Protein AF-0000000080761754 (afdb_homodimer)

Sequence (498 aa):
MTSPLPAWPYSPYIAHRGGGHLAPENTLAAMHVGAAHGFTMFEFDVKLSRDNIAILLHDDDVDRTSNGHGPAKDKTFAELSLLDAGSWHSPAYAGEPMASFVSVARYTLANGIACNVEIKPCPGREAETGAEVARLCAEYWKDADVPPLLSSFEEPALAEAQRVAPHLPRALLVEKVPADWLERLKKYECVALNINQKDATPELINAVHAAGYRIATWTVNDPTRARELLDWGVDGIFTDKLADIRPAMMTSPLPAWPYSPYIAHRGGGHLAPENTLAAMHVGAAHGFTMFEFDVKLSRDNIAILLHDDDVDRTSNGHGPAKDKTFAELSLLDAGSWHSPAYAGEPMASFVSVARYTLANGIACNVEIKPCPGREAETGAEVARLCAEYWKDADVPPLLSSFEEPALAEAQRVAPHLPRALLVEKVPADWLERLKKYECVALNINQKDATPELINAVHAAGYRIATWTVNDPTRARELLDWGVDGIFTDKLADIRPAM

Radius of gyration: 26.0 Å; Cα contacts (8 Å, |Δi|>4): 1217; chains: 2; bounding box: 39×86×57 Å

Structure (mmCIF, N/CA/C/O backbone):
data_AF-0000000080761754-model_v1
#
loop_
_entity.id
_entity.type
_entity.pdbx_description
1 polymer 'Glycerophosphoryl diester phosphodiesterase'
#
loop_
_atom_site.group_PDB
_atom_site.id
_atom_site.type_symbol
_atom_site.label_atom_id
_atom_site.label_alt_id
_atom_site.label_comp_id
_atom_site.label_asym_id
_atom_site.label_entity_id
_atom_site.label_seq_id
_atom_site.pdbx_PDB_ins_code
_atom_site.Cartn_x
_atom_site.Cartn_y
_atom_site.Cartn_z
_atom_site.occupancy
_atom_site.B_iso_or_equiv
_atom_site.auth_seq_id
_atom_site.auth_comp_id
_atom_site.auth_asym_id
_atom_site.auth_atom_id
_atom_site.pdbx_PDB_model_num
ATOM 1 N N . MET A 1 1 ? 10.531 -47.281 -14.609 1 52.09 1 MET A N 1
ATOM 2 C CA . MET A 1 1 ? 11.422 -46.469 -13.797 1 52.09 1 MET A CA 1
ATOM 3 C C . MET A 1 1 ? 10.766 -45.125 -13.453 1 52.09 1 MET A C 1
ATOM 5 O O . MET A 1 1 ? 10.219 -44.469 -14.328 1 52.09 1 MET A O 1
ATOM 9 N N . THR A 1 2 ? 10.477 -44.906 -12.18 1 72.25 2 THR A N 1
ATOM 10 C CA . THR A 1 2 ? 9.828 -43.656 -11.766 1 72.25 2 THR A CA 1
ATOM 11 C C . THR A 1 2 ? 10.727 -42.469 -12.047 1 72.25 2 THR A C 1
ATOM 13 O O . THR A 1 2 ? 11.922 -42.5 -11.758 1 72.25 2 THR A O 1
ATOM 16 N N . SER A 1 3 ? 10.273 -41.625 -13.016 1 85.25 3 SER A N 1
ATOM 17 C CA . SER A 1 3 ? 11.023 -40.406 -13.32 1 85.25 3 SER A CA 1
ATOM 18 C C . SER A 1 3 ? 11.305 -39.594 -12.055 1 85.25 3 SER A C 1
ATOM 20 O O . SER A 1 3 ? 10.453 -39.5 -11.172 1 85.25 3 SER A O 1
ATOM 22 N N . PRO A 1 4 ? 12.469 -39.219 -11.875 1 91.88 4 PRO A N 1
ATOM 23 C CA . PRO A 1 4 ? 12.789 -38.406 -10.711 1 91.88 4 PRO A CA 1
ATOM 24 C C . PRO A 1 4 ? 11.977 -37.125 -10.664 1 91.88 4 PRO A C 1
ATOM 26 O O . PRO A 1 4 ? 11.695 -36.531 -11.711 1 91.88 4 PRO A O 1
ATOM 29 N N . LEU A 1 5 ? 11.5 -36.812 -9.57 1 94.81 5 LEU A N 1
ATOM 30 C CA . LEU A 1 5 ? 10.734 -35.562 -9.398 1 94.81 5 LEU A CA 1
ATOM 31 C C . LEU A 1 5 ? 11.641 -34.344 -9.5 1 94.81 5 LEU A C 1
ATOM 33 O O . LEU A 1 5 ? 12.773 -34.375 -9.008 1 94.81 5 LEU A O 1
ATOM 37 N N . PRO A 1 6 ? 11.164 -33.312 -10.172 1 92.31 6 PRO A N 1
ATOM 38 C CA . PRO A 1 6 ? 11.93 -32.062 -10.164 1 92.31 6 PRO A CA 1
ATOM 39 C C . PRO A 1 6 ? 12.07 -31.469 -8.766 1 92.31 6 PRO A C 1
ATOM 41 O O . PRO A 1 6 ? 11.273 -31.766 -7.879 1 92.31 6 PRO A O 1
ATOM 44 N N . ALA A 1 7 ? 13.062 -30.641 -8.625 1 91.88 7 ALA A N 1
ATOM 45 C CA . ALA A 1 7 ? 13.227 -29.906 -7.379 1 91.88 7 ALA A CA 1
ATOM 46 C C . ALA A 1 7 ? 11.984 -29.078 -7.059 1 91.88 7 ALA A C 1
ATOM 48 O O . ALA A 1 7 ? 11.344 -28.531 -7.961 1 91.88 7 ALA A O 1
ATOM 49 N N . TRP A 1 8 ? 11.625 -29.031 -5.867 1 97.12 8 TRP A N 1
ATOM 50 C CA . TRP A 1 8 ? 10.484 -28.281 -5.363 1 97.12 8 TRP A CA 1
ATOM 51 C C . TRP A 1 8 ? 10.883 -27.453 -4.145 1 97.12 8 TRP A C 1
ATOM 53 O O . TRP A 1 8 ? 10.602 -27.828 -3.008 1 97.12 8 TRP A O 1
ATOM 63 N N . PRO A 1 9 ? 11.477 -26.328 -4.363 1 97.75 9 PRO A N 1
ATOM 64 C CA . PRO A 1 9 ? 11.961 -25.5 -3.254 1 97.75 9 PRO A CA 1
ATOM 65 C C . PRO A 1 9 ? 10.852 -24.703 -2.584 1 97.75 9 PRO A C 1
ATOM 67 O O . PRO A 1 9 ? 11.125 -23.828 -1.764 1 97.75 9 PRO A O 1
ATOM 70 N N . TYR A 1 10 ? 9.648 -25 -2.84 1 98.25 10 TYR A N 1
ATOM 71 C CA . TYR A 1 10 ? 8.5 -24.188 -2.465 1 98.25 10 TYR A CA 1
ATOM 72 C C . TYR A 1 10 ? 7.812 -24.734 -1.223 1 98.25 10 TYR A C 1
ATOM 74 O O . TYR A 1 10 ? 7.914 -25.938 -0.934 1 98.25 10 TYR A O 1
ATOM 82 N N . SER A 1 11 ? 7.121 -23.859 -0.551 1 98.12 11 SER A N 1
ATOM 83 C CA . SER A 1 11 ? 6.359 -24.234 0.634 1 98.12 11 SER A CA 1
ATOM 84 C C . SER A 1 11 ? 5.152 -25.094 0.264 1 98.12 11 SER A C 1
ATOM 86 O O . SER A 1 11 ? 4.488 -24.844 -0.743 1 98.12 11 SER A O 1
ATOM 88 N N . PRO A 1 12 ? 4.836 -26.109 1.05 1 98.31 12 PRO A N 1
ATOM 89 C CA . PRO A 1 12 ? 3.596 -26.844 0.826 1 98.31 12 PRO A CA 1
ATOM 90 C C . PRO A 1 12 ? 2.348 -26.031 1.163 1 98.31 12 PRO A C 1
ATOM 92 O O . PRO A 1 12 ? 1.232 -26.453 0.83 1 98.31 12 PRO A O 1
ATOM 95 N N . TYR A 1 13 ? 2.531 -24.922 1.911 1 98.69 13 TYR A N 1
ATOM 96 C CA . TYR A 1 13 ? 1.438 -24.016 2.232 1 98.69 13 TYR A CA 1
ATOM 97 C C . TYR A 1 13 ? 1.583 -22.703 1.472 1 98.69 13 TYR A C 1
ATOM 99 O O . TYR A 1 13 ? 2.555 -21.969 1.667 1 98.69 13 TYR A O 1
ATOM 107 N N . ILE A 1 14 ? 0.634 -22.453 0.663 1 98.88 14 ILE A N 1
ATOM 108 C CA . ILE A 1 14 ? 0.707 -21.281 -0.196 1 98.88 14 ILE A CA 1
ATOM 109 C C . ILE A 1 14 ? -0.447 -20.328 0.127 1 98.88 14 ILE A C 1
ATOM 111 O O . ILE A 1 14 ? -1.614 -20.719 0.078 1 98.88 14 ILE A O 1
ATOM 115 N N . ALA A 1 15 ? -0.124 -19.078 0.487 1 98.88 15 ALA A N 1
ATOM 116 C CA . ALA A 1 15 ? -1.146 -18.062 0.762 1 98.88 15 ALA A CA 1
ATOM 117 C C . ALA A 1 15 ? -1.817 -17.609 -0.527 1 98.88 15 ALA A C 1
ATOM 119 O O . ALA A 1 15 ? -1.211 -16.891 -1.326 1 98.88 15 ALA A O 1
ATOM 120 N N . HIS A 1 16 ? -3.047 -18.062 -0.733 1 98.94 16 HIS A N 1
ATOM 121 C CA . HIS A 1 16 ? -3.82 -17.734 -1.928 1 98.94 16 HIS A CA 1
ATOM 122 C C . HIS A 1 16 ? -4.121 -16.25 -2.008 1 98.94 16 HIS A C 1
ATOM 124 O O . HIS A 1 16 ? -4.648 -15.664 -1.057 1 98.94 16 HIS A O 1
ATOM 130 N N . ARG A 1 17 ? -3.697 -15.641 -3.053 1 98.88 17 ARG A N 1
ATOM 131 C CA . ARG A 1 17 ? -3.85 -14.227 -3.348 1 98.88 17 ARG A CA 1
ATOM 132 C C . ARG A 1 17 ? -3.225 -13.367 -2.252 1 98.88 17 ARG A C 1
ATOM 134 O O . ARG A 1 17 ? -3.678 -12.25 -1.996 1 98.88 17 ARG A O 1
ATOM 141 N N . GLY A 1 18 ? -2.225 -13.859 -1.591 1 98.5 18 GLY A N 1
ATOM 142 C CA . GLY A 1 18 ? -1.432 -13.141 -0.607 1 98.5 18 GLY A CA 1
ATOM 143 C C . GLY A 1 18 ? -1.979 -13.266 0.803 1 98.5 18 GLY A C 1
ATOM 144 O O . GLY A 1 18 ? -1.354 -13.883 1.667 1 98.5 18 GLY A O 1
ATOM 145 N N . GLY A 1 19 ? -3.227 -12.812 0.972 1 97.12 19 GLY A N 1
ATOM 146 C CA . GLY A 1 19 ? -3.781 -12.664 2.309 1 97.12 19 GLY A CA 1
ATOM 147 C C . GLY A 1 19 ? -4.984 -13.555 2.555 1 97.12 19 GLY A C 1
ATOM 148 O O . GLY A 1 19 ? -5.582 -13.523 3.635 1 97.12 19 GLY A O 1
ATOM 149 N N . GLY A 1 20 ? -5.293 -14.383 1.56 1 97.75 20 GLY A N 1
ATOM 150 C CA . GLY A 1 20 ? -6.508 -15.164 1.697 1 97.75 20 GLY A CA 1
ATOM 151 C C . GLY A 1 20 ? -7.734 -14.312 1.986 1 97.75 20 GLY A C 1
ATOM 152 O O . GLY A 1 20 ? -7.996 -13.336 1.287 1 97.75 20 GLY A O 1
ATOM 153 N N . HIS A 1 21 ? -8.461 -14.75 3.021 1 98.25 21 HIS A N 1
ATOM 154 C CA . HIS A 1 21 ? -9.672 -14.031 3.377 1 98.25 21 HIS A CA 1
ATOM 155 C C . HIS A 1 21 ? -9.375 -12.898 4.355 1 98.25 21 HIS A C 1
ATOM 157 O O . HIS A 1 21 ? -10.258 -12.102 4.68 1 98.25 21 HIS A O 1
ATOM 163 N N . LEU A 1 22 ? -8.219 -12.711 4.785 1 98.44 22 LEU A N 1
ATOM 164 C CA . LEU A 1 22 ? -7.926 -11.852 5.922 1 98.44 22 LEU A CA 1
ATOM 165 C C . LEU A 1 22 ? -7.559 -10.445 5.457 1 98.44 22 LEU A C 1
ATOM 167 O O . LEU A 1 22 ? -7.445 -9.523 6.273 1 98.44 22 LEU A O 1
ATOM 171 N N . ALA A 1 23 ? -7.371 -10.211 4.184 1 98.75 23 ALA A N 1
ATOM 172 C CA . ALA A 1 23 ? -7.008 -8.93 3.58 1 98.75 23 ALA A CA 1
ATOM 173 C C . ALA A 1 23 ? -7.531 -8.828 2.15 1 98.75 23 ALA A C 1
ATOM 175 O O . ALA A 1 23 ? -7.945 -9.828 1.562 1 98.75 23 ALA A O 1
ATOM 176 N N . PRO A 1 24 ? -7.59 -7.629 1.606 1 98.94 24 PRO A N 1
ATOM 177 C CA . PRO A 1 24 ? -8 -7.531 0.203 1 98.94 24 PRO A CA 1
ATOM 178 C C . PRO A 1 24 ? -7.043 -8.266 -0.74 1 98.94 24 PRO A C 1
ATOM 180 O O . PRO A 1 24 ? -5.844 -7.977 -0.754 1 98.94 24 PRO A O 1
ATOM 183 N N . GLU A 1 25 ? -7.59 -9.195 -1.467 1 98.88 25 GLU A N 1
ATOM 184 C CA . GLU A 1 25 ? -6.797 -10.078 -2.318 1 98.88 25 GLU A CA 1
ATOM 185 C C . GLU A 1 25 ? -5.941 -9.281 -3.295 1 98.88 25 GLU A C 1
ATOM 187 O O . GLU A 1 25 ? -6.344 -8.203 -3.746 1 98.88 25 GLU A O 1
ATOM 192 N N . ASN A 1 26 ? -4.742 -9.797 -3.602 1 98.88 26 ASN A N 1
ATOM 193 C CA . ASN A 1 26 ? -3.904 -9.289 -4.68 1 98.88 26 ASN A CA 1
ATOM 194 C C . ASN A 1 26 ? -3.477 -7.844 -4.418 1 98.88 26 ASN A C 1
ATOM 196 O O . ASN A 1 26 ? -3.506 -7.012 -5.324 1 98.88 26 ASN A O 1
ATOM 200 N N . THR A 1 27 ? -3.154 -7.547 -3.172 1 98.88 27 THR A N 1
ATOM 201 C CA . THR A 1 27 ? -2.6 -6.258 -2.77 1 98.88 27 THR A CA 1
ATOM 202 C C . THR A 1 27 ? -1.314 -6.449 -1.969 1 98.88 27 THR A C 1
ATOM 204 O O . THR A 1 27 ? -1.02 -7.555 -1.513 1 98.88 27 THR A O 1
ATOM 207 N N . LEU A 1 28 ? -0.553 -5.367 -1.874 1 98.75 28 LEU A N 1
ATOM 208 C CA . LEU A 1 28 ? 0.616 -5.414 -1.003 1 98.75 28 LEU A CA 1
ATOM 209 C C . LEU A 1 28 ? 0.205 -5.652 0.446 1 98.75 28 LEU A C 1
ATOM 211 O O . LEU A 1 28 ? 0.885 -6.375 1.178 1 98.75 28 LEU A O 1
ATOM 215 N N . ALA A 1 29 ? -0.965 -5.082 0.892 1 98.62 29 ALA A N 1
ATOM 216 C CA . ALA A 1 29 ? -1.501 -5.332 2.229 1 98.62 29 ALA A CA 1
ATOM 217 C C . ALA A 1 29 ? -1.737 -6.82 2.455 1 98.62 29 ALA A C 1
ATOM 219 O O . ALA A 1 29 ? -1.475 -7.34 3.543 1 98.62 29 ALA A O 1
ATOM 220 N N . ALA A 1 30 ? -2.213 -7.492 1.441 1 98.88 30 ALA A N 1
ATOM 221 C CA . ALA A 1 30 ? -2.449 -8.93 1.545 1 98.88 30 ALA A CA 1
ATOM 222 C C . ALA A 1 30 ? -1.143 -9.688 1.761 1 98.88 30 ALA A C 1
ATOM 224 O O . ALA A 1 30 ? -1.099 -10.656 2.52 1 98.88 30 ALA A O 1
ATOM 225 N N . MET A 1 31 ? -0.076 -9.25 1.058 1 98.81 31 MET A N 1
ATOM 226 C CA . MET A 1 31 ? 1.225 -9.891 1.239 1 98.81 31 MET A CA 1
ATOM 227 C C . MET A 1 31 ? 1.711 -9.734 2.676 1 98.81 31 MET A C 1
ATOM 229 O O . MET A 1 31 ? 2.25 -10.68 3.26 1 98.81 31 MET A O 1
ATOM 233 N N . HIS A 1 32 ? 1.483 -8.539 3.23 1 98.5 32 HIS A N 1
ATOM 234 C CA . HIS A 1 32 ? 1.851 -8.312 4.621 1 98.5 32 HIS A CA 1
ATOM 235 C C . HIS A 1 32 ? 1.125 -9.281 5.551 1 98.5 32 HIS A C 1
ATOM 237 O O . HIS A 1 32 ? 1.732 -9.844 6.465 1 98.5 32 HIS A O 1
ATOM 243 N N . VAL A 1 33 ? -0.144 -9.492 5.301 1 98.31 33 VAL A N 1
ATOM 244 C CA . VAL A 1 33 ? -0.96 -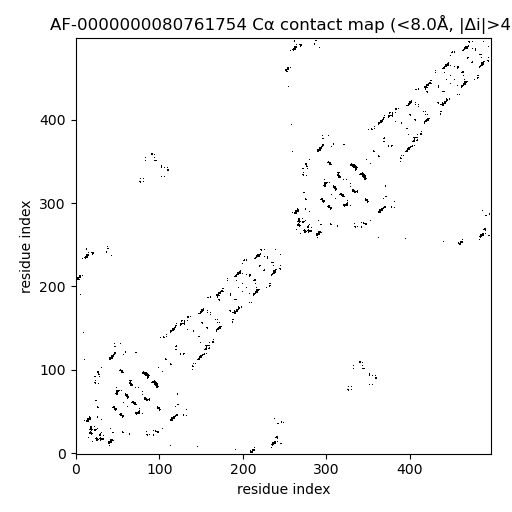10.359 6.152 1 98.31 33 VAL A CA 1
ATOM 245 C C . VAL A 1 33 ? -0.494 -11.805 6.02 1 98.31 33 VAL A C 1
ATOM 247 O O . VAL A 1 33 ? -0.351 -12.508 7.023 1 98.31 33 VAL A O 1
ATOM 250 N N . GLY A 1 34 ? -0.254 -12.219 4.789 1 98.5 34 GLY A N 1
ATOM 251 C CA . GLY A 1 34 ? 0.273 -13.562 4.594 1 98.5 34 GLY A CA 1
ATOM 252 C C . GLY A 1 34 ? 1.564 -13.812 5.348 1 98.5 34 GLY A C 1
ATOM 253 O O . GLY A 1 34 ? 1.706 -14.836 6.023 1 98.5 34 GLY A O 1
ATOM 254 N N . ALA A 1 35 ? 2.49 -12.883 5.258 1 98.31 35 ALA A N 1
ATOM 255 C CA . ALA A 1 35 ? 3.773 -13.008 5.941 1 98.31 35 ALA A CA 1
ATOM 256 C C . ALA A 1 35 ? 3.586 -13.031 7.457 1 98.31 35 ALA A C 1
ATOM 258 O O . ALA A 1 35 ? 4.238 -13.82 8.156 1 98.31 35 ALA A O 1
ATOM 259 N N . ALA A 1 36 ? 2.682 -12.203 7.922 1 96.94 36 ALA A N 1
ATOM 260 C CA . ALA A 1 36 ? 2.424 -12.125 9.359 1 96.94 36 ALA A CA 1
ATOM 261 C C . ALA A 1 36 ? 1.862 -13.438 9.891 1 96.94 36 ALA A C 1
ATOM 263 O O . ALA A 1 36 ? 1.969 -13.727 11.086 1 96.94 36 ALA A O 1
ATOM 264 N N . HIS A 1 37 ? 1.315 -14.242 9.023 1 97.88 37 HIS A N 1
ATOM 265 C CA . HIS A 1 37 ? 0.741 -15.516 9.438 1 97.88 37 HIS A CA 1
ATOM 266 C C . HIS A 1 37 ? 1.704 -16.672 9.164 1 97.88 37 HIS A C 1
ATOM 268 O O . HIS A 1 37 ? 1.308 -17.828 9.203 1 97.88 37 HIS A O 1
ATOM 274 N N . GLY A 1 38 ? 2.902 -16.312 8.789 1 97.69 38 GLY A N 1
ATOM 275 C CA . GLY A 1 38 ? 3.979 -17.281 8.742 1 97.69 38 GLY A CA 1
ATOM 276 C C . GLY A 1 38 ? 4.145 -17.922 7.379 1 97.69 38 GLY A C 1
ATOM 277 O O . GLY A 1 38 ? 4.957 -18.828 7.211 1 97.69 38 GLY A O 1
ATOM 278 N N . PHE A 1 39 ? 3.43 -17.516 6.426 1 98.69 39 PHE A N 1
ATOM 279 C CA . PHE A 1 39 ? 3.562 -18.078 5.094 1 98.69 39 PHE A CA 1
ATOM 280 C C . PHE A 1 39 ? 4.859 -17.625 4.434 1 98.69 39 PHE A C 1
ATOM 282 O O . PHE A 1 39 ? 5.238 -16.453 4.551 1 98.69 39 PHE A O 1
ATOM 289 N N . THR A 1 40 ? 5.512 -18.516 3.717 1 98.38 40 THR A N 1
ATOM 290 C CA . THR A 1 40 ? 6.758 -18.203 3.025 1 98.38 40 THR A CA 1
ATOM 291 C C . THR A 1 40 ? 6.594 -18.375 1.517 1 98.38 40 THR A C 1
ATOM 293 O O . THR A 1 40 ? 7.582 -18.406 0.78 1 98.38 40 THR A O 1
ATOM 296 N N . MET A 1 41 ? 5.34 -18.516 1.039 1 98.81 41 MET A N 1
ATOM 297 C CA . MET A 1 41 ? 5.004 -18.531 -0.382 1 98.81 41 MET A CA 1
ATOM 298 C C . MET A 1 41 ? 3.615 -17.938 -0.617 1 98.81 41 MET A C 1
ATOM 300 O O . MET A 1 41 ? 2.678 -18.25 0.122 1 98.81 41 MET A O 1
ATOM 304 N N . PHE A 1 42 ? 3.586 -17.062 -1.562 1 98.88 42 PHE A N 1
ATOM 305 C CA . PHE A 1 42 ? 2.322 -16.453 -1.97 1 98.88 42 PHE A CA 1
ATOM 306 C C . PHE A 1 42 ? 1.953 -16.875 -3.387 1 98.88 42 PHE A C 1
ATOM 308 O O . PHE A 1 42 ? 2.828 -17.047 -4.238 1 98.88 42 PHE A O 1
ATOM 315 N N . GLU A 1 43 ? 0.716 -17.094 -3.621 1 98.94 43 GLU A N 1
ATOM 316 C CA . GLU A 1 43 ? 0.161 -17.047 -4.969 1 98.94 43 GLU A CA 1
ATOM 317 C C . GLU A 1 43 ? -0.591 -15.742 -5.215 1 98.94 43 GLU A C 1
AT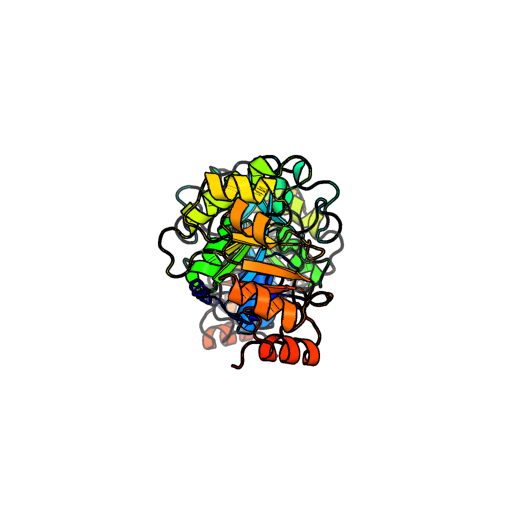OM 319 O O . GLU A 1 43 ? -1.313 -15.266 -4.336 1 98.94 43 GLU A O 1
ATOM 324 N N . PHE A 1 44 ? -0.419 -15.164 -6.379 1 98.94 44 PHE A N 1
ATOM 325 C CA . PHE A 1 44 ? -1.161 -13.977 -6.773 1 98.94 44 PHE A CA 1
ATOM 326 C C . PHE A 1 44 ? -1.323 -13.914 -8.289 1 98.94 44 PHE A C 1
ATOM 328 O O . PHE A 1 44 ? -0.636 -14.633 -9.016 1 98.94 44 PHE A O 1
ATOM 335 N N . ASP A 1 45 ? -2.273 -13.062 -8.742 1 98.94 45 ASP A N 1
ATOM 336 C CA . ASP A 1 45 ? -2.672 -12.977 -10.148 1 98.94 45 ASP A CA 1
ATOM 337 C C . ASP A 1 45 ? -2.088 -11.727 -10.812 1 98.94 45 ASP A C 1
ATOM 339 O O . ASP A 1 45 ? -2.236 -10.617 -10.297 1 98.94 45 ASP A O 1
ATOM 343 N N . VAL A 1 46 ? -1.464 -11.93 -11.969 1 98.94 46 VAL A N 1
ATOM 344 C CA . VAL A 1 46 ? -0.827 -10.797 -12.633 1 98.94 46 VAL A CA 1
ATOM 345 C C . VAL A 1 46 ? -1.403 -10.633 -14.039 1 98.94 46 VAL A C 1
ATOM 347 O O . VAL A 1 46 ? -1.585 -11.609 -14.766 1 98.94 46 VAL A O 1
ATOM 350 N N . LYS A 1 47 ? -1.771 -9.477 -14.414 1 98.88 47 LYS A N 1
ATOM 351 C CA . LYS A 1 47 ? -2.188 -9.086 -15.758 1 98.88 47 LYS A CA 1
ATOM 352 C C . LYS A 1 47 ? -1.663 -7.699 -16.109 1 98.88 47 LYS A C 1
ATOM 354 O O . LYS A 1 47 ? -0.89 -7.109 -15.359 1 98.88 47 LYS A O 1
ATOM 359 N N . LEU A 1 48 ? -1.956 -7.176 -17.328 1 98.88 48 LEU A N 1
ATOM 360 C CA . LEU A 1 48 ? -1.383 -5.926 -17.812 1 98.88 48 LEU A CA 1
ATOM 361 C C . LEU A 1 48 ? -2.443 -4.836 -17.891 1 98.88 48 LEU A C 1
ATOM 363 O O . LEU A 1 48 ? -3.576 -5.09 -18.312 1 98.88 48 LEU A O 1
ATOM 367 N N . SER A 1 49 ? -2.062 -3.66 -17.391 1 98.75 49 SER A N 1
ATOM 368 C CA . SER A 1 49 ? -2.863 -2.471 -17.656 1 98.75 49 SER A CA 1
ATOM 369 C C . SER A 1 49 ? -2.852 -2.115 -19.141 1 98.75 49 SER A C 1
ATOM 371 O O . SER A 1 49 ? -2.131 -2.734 -19.922 1 98.75 49 SER A O 1
ATOM 373 N N . ARG A 1 50 ? -3.66 -1.147 -19.5 1 98.62 50 ARG A N 1
ATOM 374 C CA . ARG A 1 50 ? -3.74 -0.704 -20.891 1 98.62 50 ARG A CA 1
ATOM 375 C C . ARG A 1 50 ? -2.367 -0.305 -21.422 1 98.62 50 ARG A C 1
ATOM 377 O O . ARG A 1 50 ? -2.039 -0.575 -22.578 1 98.62 50 ARG A O 1
ATOM 384 N N . ASP A 1 51 ? -1.596 0.347 -20.609 1 98.31 51 ASP A N 1
ATOM 385 C CA . ASP A 1 51 ? -0.275 0.827 -21 1 98.31 51 ASP A CA 1
ATOM 386 C C . ASP A 1 51 ? 0.808 -0.188 -20.641 1 98.31 51 ASP A C 1
ATOM 388 O O . ASP A 1 51 ? 1.976 0.172 -20.484 1 98.31 51 ASP A O 1
ATOM 392 N N . ASN A 1 52 ? 0.476 -1.428 -20.344 1 98.56 52 ASN A N 1
ATOM 393 C CA . ASN A 1 52 ? 1.324 -2.611 -20.25 1 98.56 52 ASN A CA 1
ATOM 394 C C . ASN A 1 52 ? 2.17 -2.592 -18.984 1 98.56 52 ASN A C 1
ATOM 396 O O . ASN A 1 52 ? 3.293 -3.1 -18.969 1 98.56 52 ASN A O 1
ATOM 400 N N . ILE A 1 53 ? 1.666 -1.886 -17.969 1 98.75 53 ILE A N 1
ATOM 401 C CA . ILE A 1 53 ? 2.246 -2.049 -16.641 1 98.75 53 ILE A CA 1
ATOM 402 C C . ILE A 1 53 ? 1.607 -3.248 -15.938 1 98.75 53 ILE A C 1
ATOM 404 O O . ILE A 1 53 ? 0.382 -3.387 -15.93 1 98.75 53 ILE A O 1
ATOM 408 N N . ALA A 1 54 ? 2.441 -4.195 -15.406 1 98.94 54 ALA A N 1
ATOM 409 C CA . ALA A 1 54 ? 1.945 -5.398 -14.742 1 98.94 54 ALA A CA 1
ATOM 410 C C . ALA A 1 54 ? 1.342 -5.062 -13.383 1 98.94 54 ALA A C 1
ATOM 412 O O . ALA A 1 54 ? 1.972 -4.387 -12.57 1 98.94 54 ALA A O 1
ATOM 413 N N . ILE A 1 55 ? 0.094 -5.492 -13.172 1 98.94 55 ILE A N 1
ATOM 414 C CA . ILE A 1 55 ? -0.647 -5.246 -11.938 1 98.94 55 ILE A CA 1
ATOM 415 C C . ILE A 1 55 ? -1.209 -6.559 -11.406 1 98.94 55 ILE A C 1
ATOM 417 O O . ILE A 1 55 ? -1.229 -7.57 -12.109 1 98.94 55 ILE A O 1
ATOM 421 N N . LEU A 1 56 ? -1.538 -6.562 -10.188 1 98.94 56 LEU A N 1
ATOM 422 C CA . LEU A 1 56 ? -2.225 -7.719 -9.617 1 98.94 56 LEU A CA 1
ATOM 423 C C . LEU A 1 56 ? -3.736 -7.527 -9.664 1 98.94 56 LEU A C 1
ATOM 425 O O . LEU A 1 56 ? -4.258 -6.535 -9.148 1 98.94 56 LEU A O 1
ATOM 429 N N . LEU A 1 57 ? -4.406 -8.484 -10.281 1 98.94 57 LEU A N 1
ATOM 430 C CA . LEU A 1 57 ? -5.863 -8.492 -10.344 1 98.94 57 LEU A CA 1
ATOM 431 C C . LEU A 1 57 ? -6.383 -9.836 -10.836 1 98.94 57 LEU A C 1
ATOM 433 O O . LEU A 1 57 ? -5.895 -10.367 -11.836 1 98.94 57 LEU A O 1
ATOM 437 N N . HIS A 1 58 ? -7.34 -10.336 -10.102 1 98.81 58 HIS A N 1
ATOM 438 C CA . HIS A 1 58 ? -7.918 -11.625 -10.461 1 98.81 58 HIS A CA 1
ATOM 439 C C . HIS A 1 58 ? -8.898 -11.484 -11.617 1 98.81 58 HIS A C 1
ATOM 441 O O . HIS A 1 58 ? -8.812 -12.203 -12.617 1 98.81 58 HIS A O 1
ATOM 447 N N . ASP A 1 59 ? -9.867 -10.547 -11.5 1 98.62 59 ASP A N 1
ATOM 448 C CA . ASP A 1 59 ? -10.969 -10.414 -12.445 1 98.62 59 ASP A CA 1
ATOM 449 C C . ASP A 1 59 ? -10.547 -9.594 -13.664 1 98.62 59 ASP A C 1
ATOM 451 O O . ASP A 1 59 ? -9.562 -8.859 -13.617 1 98.62 59 ASP A O 1
ATOM 455 N N . ASP A 1 60 ? -11.344 -9.695 -14.695 1 98.56 60 ASP A N 1
ATOM 456 C CA . ASP A 1 60 ? -11.102 -8.867 -15.867 1 98.56 60 ASP A CA 1
ATOM 457 C C . ASP A 1 60 ? -11.5 -7.418 -15.617 1 98.56 60 ASP A C 1
ATOM 459 O O . ASP A 1 60 ? -10.883 -6.492 -16.141 1 98.56 60 ASP A O 1
ATOM 463 N N . ASP A 1 61 ? -12.547 -7.277 -14.859 1 98.62 61 ASP A N 1
ATOM 464 C CA . ASP A 1 61 ? -13.055 -5.961 -14.484 1 98.62 61 ASP A CA 1
ATOM 465 C C . ASP A 1 61 ? -12.617 -5.586 -13.07 1 98.62 61 ASP A C 1
ATOM 467 O O . ASP A 1 61 ? -12.336 -6.461 -12.25 1 98.62 61 ASP A O 1
ATOM 471 N N . VAL A 1 62 ? -12.609 -4.242 -12.82 1 98.75 62 VAL A N 1
ATOM 472 C CA . VAL A 1 62 ? -12.133 -3.766 -11.523 1 98.75 62 VAL A CA 1
ATOM 473 C C . VAL A 1 62 ? -13.297 -3.666 -10.547 1 98.75 62 VAL A C 1
ATOM 475 O O . VAL A 1 62 ? -13.117 -3.268 -9.398 1 98.75 62 VAL A O 1
ATOM 478 N N . ASP A 1 63 ? -14.445 -4.113 -10.844 1 98.81 63 ASP A N 1
ATOM 479 C CA . ASP A 1 63 ? -15.703 -3.816 -10.156 1 98.81 63 ASP A CA 1
ATOM 480 C C . ASP A 1 63 ? -15.766 -4.52 -8.805 1 98.81 63 ASP A C 1
ATOM 482 O O . ASP A 1 63 ? -16.188 -3.926 -7.805 1 98.81 63 ASP A O 1
ATOM 486 N N . ARG A 1 64 ? -15.352 -5.762 -8.758 1 98.69 64 ARG A N 1
ATOM 487 C CA . ARG A 1 64 ? -15.602 -6.578 -7.574 1 98.69 64 ARG A CA 1
ATOM 488 C C . ARG A 1 64 ? -14.68 -6.172 -6.43 1 98.69 64 ARG A C 1
ATOM 490 O O . ARG A 1 64 ? -15.094 -6.172 -5.266 1 98.69 64 ARG A O 1
ATOM 497 N N . THR A 1 65 ? -13.367 -5.801 -6.797 1 98.81 65 THR A N 1
ATOM 498 C CA . THR A 1 65 ? -12.375 -5.637 -5.746 1 98.81 65 THR A CA 1
ATOM 499 C C . THR A 1 65 ? -11.844 -4.203 -5.719 1 98.81 65 THR A C 1
ATOM 501 O O . THR A 1 65 ? -10.695 -3.965 -5.34 1 98.81 65 THR A O 1
ATOM 504 N N . SER A 1 66 ? -12.602 -3.23 -6.238 1 98.81 66 SER A N 1
ATOM 505 C CA . SER A 1 66 ? -12.258 -1.817 -6.125 1 98.81 66 SER A CA 1
ATOM 506 C C . SER A 1 66 ? -13.492 -0.931 -6.254 1 98.81 66 SER A C 1
ATOM 508 O O . SER A 1 66 ? -14.609 -1.43 -6.383 1 98.81 66 SER A O 1
ATOM 510 N N . ASN A 1 67 ? -13.242 0.352 -6.191 1 98.69 67 ASN A N 1
ATOM 511 C CA . ASN A 1 67 ? -14.336 1.303 -6.379 1 98.69 67 ASN A CA 1
ATOM 512 C C . ASN A 1 67 ? -14.438 1.764 -7.828 1 98.69 67 ASN A C 1
ATOM 514 O O . ASN A 1 67 ? -15.133 2.732 -8.133 1 98.69 67 ASN A O 1
ATOM 518 N N . GLY A 1 68 ? -13.672 1.115 -8.719 1 98.56 68 GLY A N 1
ATOM 519 C CA . GLY A 1 68 ? -13.75 1.427 -10.141 1 98.56 68 GLY A CA 1
ATOM 520 C C . GLY A 1 68 ? -14.789 0.596 -10.875 1 98.56 68 GLY A C 1
ATOM 521 O O . GLY A 1 68 ? -15.508 -0.191 -10.258 1 98.56 68 GLY A O 1
ATOM 522 N N . HIS A 1 69 ? -14.867 0.842 -12.195 1 98.62 69 HIS A N 1
ATOM 523 C CA . HIS A 1 69 ? -15.797 0.11 -13.047 1 98.62 69 HIS A CA 1
ATOM 524 C C . HIS A 1 69 ? -15.188 -0.18 -14.414 1 98.62 69 HIS A C 1
ATOM 526 O O . HIS A 1 69 ? -14.461 0.654 -14.961 1 98.62 69 HIS A O 1
ATOM 532 N N . GLY A 1 70 ? -15.508 -1.359 -14.922 1 98.56 70 GLY A N 1
ATOM 533 C CA . GLY A 1 70 ? -15.125 -1.686 -16.281 1 98.56 70 GLY A CA 1
ATOM 534 C C . GLY A 1 70 ? -13.844 -2.498 -16.375 1 98.56 70 GLY A C 1
ATOM 535 O O . GLY A 1 70 ? -13.281 -2.881 -15.344 1 98.56 70 GLY A O 1
ATOM 536 N N . PRO A 1 71 ? -13.438 -2.838 -17.594 1 98.56 71 PRO A N 1
ATOM 537 C CA . PRO A 1 71 ? -12.289 -3.717 -17.812 1 98.56 71 PRO A CA 1
ATOM 538 C C . PRO A 1 71 ? -10.969 -3.068 -17.406 1 98.56 71 PRO A C 1
ATOM 540 O O . PRO A 1 71 ? -10.711 -1.912 -17.75 1 98.56 71 PRO A O 1
ATOM 543 N N . ALA A 1 72 ? -10.148 -3.809 -16.656 1 98.38 72 ALA A N 1
ATOM 544 C CA . ALA A 1 72 ? -8.82 -3.342 -16.281 1 98.38 72 ALA A CA 1
ATOM 545 C C . ALA A 1 72 ? -7.973 -3.029 -17.516 1 98.38 72 ALA A C 1
ATOM 547 O O . ALA A 1 72 ? -7.199 -2.068 -17.516 1 98.38 72 ALA A O 1
ATOM 548 N N . LYS A 1 73 ? -8.117 -3.795 -18.594 1 98.19 73 LYS A N 1
ATOM 549 C CA . LYS A 1 73 ? -7.297 -3.664 -19.797 1 98.19 73 LYS A CA 1
ATOM 550 C C . LYS A 1 73 ? -7.547 -2.326 -20.484 1 98.19 73 LYS A C 1
ATOM 552 O O . LYS A 1 73 ? -6.805 -1.943 -21.391 1 98.19 73 LYS A O 1
ATOM 557 N N . ASP A 1 74 ? -8.578 -1.618 -20.141 1 98.62 74 ASP A N 1
ATOM 558 C CA . ASP A 1 74 ? -8.898 -0.329 -20.75 1 98.62 74 ASP A CA 1
ATOM 559 C C . ASP A 1 74 ? -8.414 0.825 -19.875 1 98.62 74 ASP A C 1
ATOM 561 O O . ASP A 1 74 ? -8.664 1.992 -20.188 1 98.62 74 ASP A O 1
ATOM 565 N N . LYS A 1 75 ? -7.723 0.571 -18.812 1 98.69 75 LYS A N 1
ATOM 566 C CA . LYS A 1 75 ? -7.27 1.587 -17.875 1 98.69 75 LYS A CA 1
ATOM 567 C C . LYS A 1 75 ? -5.746 1.617 -17.781 1 98.69 75 LYS A C 1
ATOM 569 O O . LYS A 1 75 ? -5.102 0.568 -17.781 1 98.69 75 LYS A O 1
ATOM 574 N N . THR A 1 76 ? -5.227 2.828 -17.766 1 98.56 76 THR A N 1
ATOM 575 C CA . THR A 1 76 ? -3.793 2.979 -17.547 1 98.56 76 THR A CA 1
ATOM 576 C C . THR A 1 76 ? -3.424 2.617 -16.109 1 98.56 76 THR A C 1
ATOM 578 O O . THR A 1 76 ? -4.293 2.537 -15.242 1 98.56 76 THR A O 1
ATOM 581 N N . PHE A 1 77 ? -2.121 2.438 -15.898 1 98.31 77 PHE A N 1
ATOM 582 C CA . PHE A 1 77 ? -1.668 2.146 -14.547 1 98.31 77 PHE A CA 1
ATOM 583 C C . PHE A 1 77 ? -1.969 3.314 -13.609 1 98.31 77 PHE A C 1
ATOM 585 O O . PHE A 1 77 ? -2.35 3.111 -12.453 1 98.31 77 PHE A O 1
ATOM 592 N N . ALA A 1 78 ? -1.739 4.527 -14.062 1 97.88 78 ALA A N 1
ATOM 593 C CA . ALA A 1 78 ? -2.02 5.703 -13.242 1 97.88 78 ALA A CA 1
ATOM 594 C C . ALA A 1 78 ? -3.469 5.703 -12.758 1 97.88 78 ALA A C 1
ATOM 596 O O . ALA A 1 78 ? -3.74 5.977 -11.586 1 97.88 78 ALA A O 1
ATOM 597 N N . GLU A 1 79 ? -4.387 5.375 -13.68 1 98.12 79 GLU A N 1
ATOM 598 C CA . GLU A 1 79 ? -5.801 5.285 -13.32 1 98.12 79 GLU A CA 1
ATOM 599 C C . GLU A 1 79 ? -6.039 4.168 -12.312 1 98.12 79 GLU A C 1
ATOM 601 O O . GLU A 1 79 ? -6.746 4.363 -11.32 1 98.12 79 GLU A O 1
ATOM 606 N N . LEU A 1 80 ? -5.484 3.018 -12.539 1 98.62 80 LEU A N 1
ATOM 607 C CA . LEU A 1 80 ? -5.688 1.844 -11.695 1 98.62 80 LEU A CA 1
ATOM 608 C C . LEU A 1 80 ? -5.121 2.074 -10.305 1 98.62 80 LEU A C 1
ATOM 610 O O . LEU A 1 80 ? -5.738 1.684 -9.305 1 98.62 80 LEU A O 1
ATOM 614 N N . SER A 1 81 ? -3.98 2.754 -10.234 1 97.44 81 SER A N 1
ATOM 615 C CA . SER A 1 81 ? -3.277 2.947 -8.969 1 97.44 81 SER A CA 1
ATOM 616 C C . SER A 1 81 ? -4.02 3.924 -8.062 1 97.44 81 SER A C 1
ATOM 618 O O . SER A 1 81 ? -3.748 4 -6.867 1 97.44 81 SER A O 1
ATOM 620 N N . LEU A 1 82 ? -4.945 4.652 -8.602 1 98.25 82 LEU A N 1
ATOM 621 C CA . LEU A 1 82 ? -5.711 5.617 -7.82 1 98.25 82 LEU A CA 1
ATOM 622 C C . LEU A 1 82 ? -7.016 5 -7.328 1 98.25 82 LEU A C 1
ATOM 624 O O . LEU A 1 82 ? -7.746 5.621 -6.551 1 98.25 82 LEU A O 1
ATOM 628 N N . LEU A 1 83 ? -7.316 3.779 -7.734 1 98.62 83 LEU A N 1
ATOM 629 C CA . LEU A 1 83 ? -8.508 3.096 -7.246 1 98.62 83 LEU A CA 1
ATOM 630 C C . LEU A 1 83 ? -8.312 2.619 -5.809 1 98.62 83 LEU A C 1
ATOM 632 O O . LEU A 1 83 ? -7.18 2.42 -5.367 1 98.62 83 LEU A O 1
ATOM 636 N N . ASP A 1 84 ? -9.438 2.482 -5.07 1 98.88 84 ASP A N 1
ATOM 637 C CA . ASP A 1 84 ? -9.477 1.863 -3.75 1 98.88 84 ASP A CA 1
ATOM 638 C C . ASP A 1 84 ? -9.719 0.359 -3.855 1 98.88 84 ASP A C 1
ATOM 640 O O . ASP A 1 84 ? -10.852 -0.081 -4.043 1 98.88 84 ASP A O 1
ATOM 644 N N . ALA A 1 85 ? -8.672 -0.379 -3.621 1 98.88 85 ALA A N 1
ATOM 645 C CA . ALA A 1 85 ? -8.766 -1.832 -3.742 1 98.88 85 ALA A CA 1
ATOM 646 C C . ALA A 1 85 ? -8.891 -2.49 -2.371 1 98.88 85 ALA A C 1
ATOM 648 O O . ALA A 1 85 ? -8.578 -3.672 -2.211 1 98.88 85 ALA A O 1
ATOM 649 N N . GLY A 1 86 ? -9.25 -1.746 -1.356 1 98.88 86 GLY A N 1
ATOM 650 C CA . GLY A 1 86 ? -9.25 -2.293 -0.009 1 98.88 86 GLY A CA 1
ATOM 651 C C . GLY A 1 86 ? -10.594 -2.17 0.688 1 98.88 86 GLY A C 1
ATOM 652 O O . GLY A 1 86 ? -10.992 -3.062 1.438 1 98.88 86 GLY A O 1
ATOM 653 N N . SER A 1 87 ? -11.352 -1.114 0.392 1 98.75 87 SER A N 1
ATOM 654 C CA . SER A 1 87 ? -12.562 -0.805 1.142 1 98.75 87 SER A CA 1
ATOM 655 C C . SER A 1 87 ? -13.609 -1.901 0.975 1 98.75 87 SER A C 1
ATOM 657 O O . SER A 1 87 ? -14.445 -2.107 1.857 1 98.75 87 SER A O 1
ATOM 659 N N . TRP A 1 88 ? -13.625 -2.59 -0.151 1 98.69 88 TRP A N 1
ATOM 660 C CA . TRP A 1 88 ? -14.586 -3.668 -0.372 1 98.69 88 TRP A CA 1
ATOM 661 C C . TRP A 1 88 ? -14.422 -4.762 0.681 1 98.69 88 TRP A C 1
ATOM 663 O O . TRP A 1 88 ? -15.383 -5.473 0.997 1 98.69 88 TRP A O 1
ATOM 673 N N . HIS A 1 89 ? -13.234 -4.918 1.178 1 98.81 89 HIS A N 1
ATOM 674 C CA . HIS A 1 89 ? -12.938 -5.941 2.172 1 98.81 89 HIS A CA 1
ATOM 675 C C . HIS A 1 89 ? -13.289 -5.465 3.576 1 98.81 89 HIS A C 1
ATOM 677 O O . HIS A 1 89 ? -13.984 -6.168 4.32 1 98.81 89 HIS A O 1
ATOM 683 N N . SER A 1 90 ? -12.812 -4.285 3.988 1 98.69 90 SER A N 1
ATOM 684 C CA . SER A 1 90 ? -13.062 -3.727 5.312 1 98.69 90 SER A CA 1
ATOM 685 C C . SER A 1 90 ? -12.555 -2.293 5.414 1 98.69 90 SER A C 1
ATOM 687 O O . SER A 1 90 ? -11.695 -1.878 4.629 1 98.69 90 SER A O 1
ATOM 689 N N . PRO A 1 91 ? -13.008 -1.489 6.375 1 98.5 91 PRO A N 1
ATOM 690 C CA . PRO A 1 91 ? -12.5 -0.132 6.594 1 98.5 91 PRO A CA 1
ATOM 691 C C . PRO A 1 91 ? -11 -0.103 6.902 1 98.5 91 PRO A C 1
ATOM 693 O O . PRO A 1 91 ? -10.312 0.854 6.539 1 98.5 91 PRO A O 1
ATOM 696 N N . ALA A 1 92 ? -10.523 -1.149 7.461 1 98.25 92 ALA A N 1
ATOM 697 C CA . ALA A 1 92 ? -9.125 -1.231 7.871 1 98.25 92 ALA A CA 1
ATOM 698 C C . ALA A 1 92 ? -8.195 -1.157 6.664 1 98.25 92 ALA A C 1
ATOM 700 O O . ALA A 1 92 ? -7.035 -0.767 6.793 1 98.25 92 ALA A O 1
ATOM 701 N N . TYR A 1 93 ? -8.781 -1.435 5.5 1 98.81 93 TYR A N 1
ATOM 702 C CA . TYR A 1 93 ? -7.926 -1.456 4.32 1 98.81 93 TYR A CA 1
ATOM 703 C C . TYR A 1 93 ? -8.352 -0.39 3.318 1 98.81 93 TYR A C 1
ATOM 705 O O . TYR A 1 93 ? -7.879 -0.377 2.178 1 98.81 93 TYR A O 1
ATOM 713 N N . ALA A 1 94 ? -9.266 0.506 3.725 1 98.88 94 ALA A N 1
ATOM 714 C CA . ALA A 1 94 ? -9.672 1.586 2.828 1 98.88 94 ALA A CA 1
ATOM 715 C C . ALA A 1 94 ? -8.453 2.352 2.309 1 98.88 94 ALA A C 1
ATOM 717 O O . ALA A 1 94 ? -7.531 2.648 3.066 1 98.88 94 ALA A O 1
ATOM 718 N N . GLY A 1 95 ? -8.477 2.574 0.964 1 98.81 95 GLY A N 1
ATOM 719 C CA . GLY A 1 95 ? -7.41 3.355 0.355 1 98.81 95 GLY A CA 1
ATOM 720 C C . GLY A 1 95 ? -6.301 2.5 -0.226 1 98.81 95 GLY A C 1
ATOM 721 O O . GLY A 1 95 ? -5.449 2.998 -0.966 1 98.81 95 GLY A O 1
ATOM 722 N N . GLU A 1 96 ? -6.297 1.175 0.077 1 98.88 96 GLU A N 1
ATOM 723 C CA . GLU A 1 96 ? -5.289 0.284 -0.492 1 98.88 96 GLU A CA 1
ATOM 724 C C . GLU A 1 96 ? -5.301 0.34 -2.018 1 98.88 96 GLU A C 1
ATOM 726 O O . GLU A 1 96 ? -6.34 0.116 -2.643 1 98.88 96 GLU A O 1
ATOM 731 N N . PRO A 1 97 ? -4.172 0.707 -2.584 1 98.5 97 PRO A N 1
ATOM 732 C CA . PRO A 1 97 ? -4.164 0.774 -4.047 1 98.5 97 PRO A CA 1
ATOM 733 C C . PRO A 1 97 ? -4.027 -0.599 -4.699 1 98.5 97 PRO A C 1
ATOM 735 O O . PRO A 1 97 ? -3.584 -1.553 -4.055 1 98.5 97 PRO A O 1
ATOM 738 N N . MET A 1 98 ? -4.449 -0.587 -5.938 1 98 98 MET A N 1
ATOM 739 C CA . MET A 1 98 ? -4.086 -1.763 -6.723 1 98 98 MET A CA 1
ATOM 740 C C . MET A 1 98 ? -2.574 -1.935 -6.777 1 98 98 MET A C 1
ATOM 742 O O . MET A 1 98 ? -1.841 -0.966 -6.984 1 98 98 MET A O 1
ATOM 746 N N . ALA A 1 99 ? -2.117 -3.119 -6.605 1 98.56 99 ALA A N 1
ATOM 747 C CA . ALA A 1 99 ? -0.681 -3.361 -6.488 1 98.56 99 ALA A CA 1
ATOM 748 C C . ALA A 1 99 ? -0.025 -3.439 -7.863 1 98.56 99 ALA A C 1
ATOM 750 O O . ALA A 1 99 ? -0.581 -4.031 -8.789 1 98.56 99 ALA A O 1
ATOM 751 N N . SER A 1 100 ? 1.146 -2.83 -7.961 1 98.88 100 SER A N 1
ATOM 752 C CA . SER A 1 100 ? 2.01 -3.137 -9.094 1 98.88 100 SER A CA 1
ATOM 753 C C . SER A 1 100 ? 2.787 -4.426 -8.867 1 98.88 100 SER A C 1
ATOM 755 O O . SER A 1 100 ? 3.119 -4.766 -7.727 1 98.88 100 SER A O 1
ATOM 757 N N . PHE A 1 101 ? 3.018 -5.086 -9.93 1 98.94 101 PHE A N 1
ATOM 758 C CA . PHE A 1 101 ? 3.789 -6.32 -9.852 1 98.94 101 PHE A CA 1
ATOM 759 C C . PHE A 1 101 ? 5.18 -6.055 -9.281 1 98.94 101 PHE A C 1
ATOM 761 O O . PHE A 1 101 ? 5.688 -6.844 -8.477 1 98.94 101 PHE A O 1
ATOM 768 N N . VAL A 1 102 ? 5.793 -4.938 -9.578 1 98.88 102 VAL A N 1
ATOM 769 C CA . VAL A 1 102 ? 7.145 -4.621 -9.125 1 98.88 102 VAL A CA 1
ATOM 770 C C . VAL A 1 102 ? 7.152 -4.422 -7.609 1 98.88 102 VAL A C 1
ATOM 772 O O . VAL A 1 102 ? 8.109 -4.793 -6.934 1 98.88 102 VAL A O 1
ATOM 775 N N . SER A 1 103 ? 6.145 -3.795 -7.078 1 98.81 103 SER A N 1
ATOM 776 C CA . SER A 1 103 ? 6.043 -3.625 -5.633 1 98.81 103 SER A CA 1
ATOM 777 C C . SER A 1 103 ? 6.027 -4.973 -4.914 1 98.81 103 SER A C 1
ATOM 779 O O . SER A 1 103 ? 6.734 -5.16 -3.922 1 98.81 103 SER A O 1
ATOM 781 N N . VAL A 1 104 ? 5.25 -5.863 -5.434 1 98.88 104 VAL A N 1
ATOM 782 C CA . VAL A 1 104 ? 5.117 -7.188 -4.832 1 98.88 104 VAL A CA 1
ATOM 783 C C . VAL A 1 104 ? 6.434 -7.949 -4.969 1 98.88 104 VAL A C 1
ATOM 785 O O . VAL A 1 104 ? 6.879 -8.609 -4.027 1 98.88 104 VAL A O 1
ATOM 788 N N . ALA A 1 105 ? 7.027 -7.848 -6.129 1 98.88 105 ALA A N 1
ATOM 789 C CA . ALA A 1 105 ? 8.328 -8.484 -6.34 1 98.88 105 ALA A CA 1
ATOM 790 C C . ALA A 1 105 ? 9.352 -7.992 -5.32 1 98.88 105 ALA A C 1
ATOM 792 O O . ALA A 1 105 ? 10.055 -8.797 -4.699 1 98.88 105 ALA A O 1
ATOM 793 N N . ARG A 1 106 ? 9.445 -6.703 -5.102 1 98.81 106 ARG A N 1
ATOM 794 C CA . ARG A 1 106 ? 10.383 -6.113 -4.156 1 98.81 106 ARG A CA 1
ATOM 795 C C . ARG A 1 106 ? 10.125 -6.617 -2.74 1 98.81 106 ARG A C 1
ATOM 797 O O . ARG A 1 106 ? 11.07 -6.965 -2.021 1 98.81 106 ARG A O 1
ATOM 804 N N . TYR A 1 107 ? 8.891 -6.648 -2.381 1 98.88 107 TYR A N 1
ATOM 805 C CA . TYR A 1 107 ? 8.547 -7.098 -1.035 1 98.88 107 TYR A CA 1
ATOM 806 C C . TYR A 1 107 ? 8.961 -8.547 -0.821 1 98.88 107 TYR A C 1
ATOM 808 O O . TYR A 1 107 ? 9.602 -8.875 0.182 1 98.88 107 TYR A O 1
ATOM 816 N N . THR A 1 108 ? 8.547 -9.406 -1.77 1 98.81 108 THR A N 1
ATOM 817 C CA . THR A 1 108 ? 8.789 -10.836 -1.583 1 98.81 108 THR A CA 1
ATOM 818 C C . THR A 1 108 ? 10.281 -11.141 -1.598 1 98.81 108 THR A C 1
ATOM 820 O O . THR A 1 108 ? 10.766 -11.961 -0.816 1 98.81 108 THR A O 1
ATOM 823 N N . LEU A 1 109 ? 11.008 -10.469 -2.447 1 98.75 109 LEU A N 1
ATOM 824 C CA . LEU A 1 109 ? 12.453 -10.648 -2.496 1 98.75 109 LEU A CA 1
ATOM 825 C C . LEU A 1 109 ? 13.102 -10.219 -1.184 1 98.75 109 LEU A C 1
ATOM 827 O O . LEU A 1 109 ? 13.906 -10.961 -0.614 1 98.75 109 LEU A O 1
ATOM 831 N N . ALA A 1 110 ? 12.711 -9.094 -0.67 1 98.62 110 ALA A N 1
ATOM 832 C CA . ALA A 1 110 ? 13.32 -8.523 0.527 1 98.62 110 ALA A CA 1
ATOM 833 C C . ALA A 1 110 ? 13.016 -9.367 1.758 1 98.62 110 ALA A C 1
ATOM 835 O O . ALA A 1 110 ? 13.734 -9.312 2.756 1 98.62 110 ALA A O 1
ATOM 836 N N . ASN A 1 111 ? 11.969 -10.156 1.673 1 98.44 111 ASN A N 1
ATOM 837 C CA . ASN A 1 111 ? 11.523 -10.875 2.861 1 98.44 111 ASN A CA 1
ATOM 838 C C . ASN A 1 111 ? 11.633 -12.383 2.674 1 98.44 111 ASN A C 1
ATOM 840 O O . ASN A 1 111 ? 11.109 -13.156 3.48 1 98.44 111 ASN A O 1
ATOM 844 N N . GLY A 1 112 ? 12.203 -12.828 1.613 1 98 112 GLY A N 1
ATOM 845 C CA . GLY A 1 112 ? 12.469 -14.242 1.389 1 98 112 GLY A CA 1
ATOM 846 C C . GLY A 1 112 ? 11.211 -15.055 1.173 1 98 112 GLY A C 1
ATOM 847 O O . GLY A 1 112 ? 11.078 -16.156 1.705 1 98 112 GLY A O 1
ATOM 848 N N . ILE A 1 113 ? 10.281 -14.516 0.47 1 98.56 113 ILE A N 1
ATOM 849 C CA . ILE A 1 113 ? 9 -15.172 0.206 1 98.56 113 ILE A CA 1
ATOM 850 C C . ILE A 1 113 ? 8.977 -15.688 -1.232 1 98.56 113 ILE A C 1
ATOM 852 O O . ILE A 1 113 ? 9.227 -14.93 -2.172 1 98.56 113 ILE A O 1
ATOM 856 N N . ALA A 1 114 ? 8.703 -16.953 -1.416 1 98.81 114 ALA A N 1
ATOM 857 C CA . ALA A 1 114 ? 8.547 -17.516 -2.75 1 98.81 114 ALA A CA 1
ATOM 858 C C . ALA A 1 114 ? 7.215 -17.125 -3.371 1 98.81 114 ALA A C 1
ATOM 860 O O . ALA A 1 114 ? 6.293 -16.703 -2.662 1 98.81 114 ALA A O 1
ATOM 861 N N . CYS A 1 115 ? 7.195 -17.25 -4.719 1 98.94 115 CYS A N 1
ATOM 862 C CA . CYS A 1 115 ? 6.004 -16.75 -5.398 1 98.94 115 CYS A CA 1
ATOM 863 C C . CYS A 1 115 ? 5.5 -17.75 -6.426 1 98.94 115 CYS A C 1
ATOM 865 O O . CYS A 1 115 ? 6.289 -18.312 -7.188 1 98.94 115 CYS A O 1
ATOM 867 N N . ASN A 1 116 ? 4.262 -18.094 -6.379 1 98.94 116 ASN A N 1
ATOM 868 C CA . ASN A 1 116 ? 3.531 -18.578 -7.547 1 98.94 116 ASN A CA 1
ATOM 869 C C . ASN A 1 116 ? 2.848 -17.438 -8.297 1 98.94 116 ASN A C 1
ATOM 871 O O . ASN A 1 116 ? 1.835 -16.906 -7.832 1 98.94 116 ASN A O 1
ATOM 875 N N . VAL A 1 117 ? 3.414 -17.062 -9.406 1 99 117 VAL A N 1
ATOM 876 C CA . VAL A 1 117 ? 2.875 -15.977 -10.219 1 99 117 VAL A CA 1
ATOM 877 C C . VAL A 1 117 ? 1.872 -16.547 -11.227 1 99 117 VAL A C 1
ATOM 879 O O . VAL A 1 117 ? 2.264 -17.094 -12.25 1 99 117 VAL A O 1
ATOM 882 N N . GLU A 1 118 ? 0.645 -16.422 -10.922 1 99 118 GLU A N 1
ATOM 883 C CA . GLU A 1 118 ? -0.354 -16.844 -11.906 1 99 118 GLU A CA 1
ATOM 884 C C . GLU A 1 118 ? -0.521 -15.797 -13 1 99 118 GLU A C 1
ATOM 886 O O . GLU A 1 118 ? -0.963 -14.672 -12.734 1 99 118 GLU A O 1
ATOM 891 N N . ILE A 1 119 ? -0.125 -16.109 -14.234 1 98.94 119 ILE A N 1
ATOM 892 C CA . ILE A 1 119 ? -0.398 -15.281 -15.398 1 98.94 119 ILE A CA 1
ATOM 893 C C . ILE A 1 119 ? -1.885 -15.344 -15.742 1 98.94 119 ILE A C 1
ATOM 895 O O . ILE A 1 119 ? -2.387 -16.375 -16.172 1 98.94 119 ILE A O 1
ATOM 899 N N . LYS A 1 120 ? -2.602 -14.188 -15.469 1 98.75 120 LYS A N 1
ATOM 900 C CA . LYS A 1 120 ? -4.051 -14.117 -15.648 1 98.75 120 LYS A CA 1
ATOM 901 C C . LYS A 1 120 ? -4.434 -13.047 -16.656 1 98.75 120 LYS A C 1
ATOM 903 O O . LYS A 1 120 ? -5.012 -12.016 -16.297 1 98.75 120 LYS A O 1
ATOM 908 N N . PRO A 1 121 ? -4.246 -13.383 -17.922 1 98.75 121 PRO A N 1
ATOM 909 C CA . PRO A 1 121 ? -4.441 -12.352 -18.953 1 98.75 121 PRO A CA 1
ATOM 910 C C . PRO A 1 121 ? -5.902 -11.938 -19.094 1 98.75 121 PRO A C 1
ATOM 912 O O . PRO A 1 121 ? -6.805 -12.75 -18.875 1 98.75 121 PRO A O 1
ATOM 915 N N . CYS A 1 122 ? -6.102 -10.648 -19.438 1 97.88 122 CYS A N 1
ATOM 916 C CA . CYS A 1 122 ? -7.41 -10.273 -19.969 1 97.88 122 CYS A CA 1
ATOM 917 C C . CYS A 1 122 ? -7.676 -10.938 -21.312 1 97.88 122 CYS A C 1
ATOM 919 O O . CYS A 1 122 ? -6.738 -11.227 -22.062 1 97.88 122 CYS A O 1
ATOM 921 N N . PRO A 1 123 ? -8.984 -11.125 -21.578 1 96.88 123 PRO A N 1
ATOM 922 C CA . PRO A 1 123 ? -9.297 -11.758 -22.859 1 96.88 123 PRO A CA 1
ATOM 923 C C . PRO A 1 123 ? -8.656 -11.031 -24.047 1 96.88 123 PRO A C 1
ATOM 925 O O . PRO A 1 123 ? -8.758 -9.805 -24.141 1 96.88 123 PRO A O 1
ATOM 928 N N . GLY A 1 124 ? -8.008 -11.812 -24.891 1 97.62 124 GLY A N 1
ATOM 929 C CA . GLY A 1 124 ? -7.402 -11.258 -26.094 1 97.62 124 GLY A CA 1
ATOM 930 C C . GLY A 1 124 ? -5.953 -10.844 -25.891 1 97.62 124 GLY A C 1
ATOM 931 O O . GLY A 1 124 ? -5.266 -10.5 -26.859 1 97.62 124 GLY A O 1
ATOM 932 N N . ARG A 1 125 ? -5.453 -10.984 -24.641 1 98.5 125 ARG A N 1
ATOM 933 C CA . ARG A 1 125 ? -4.094 -10.539 -24.359 1 98.5 125 ARG A CA 1
ATOM 934 C C . ARG A 1 125 ? -3.256 -11.672 -23.766 1 98.5 125 ARG A C 1
ATOM 936 O O . ARG A 1 125 ? -2.354 -11.43 -22.969 1 98.5 125 ARG A O 1
ATOM 943 N N . GLU A 1 126 ? -3.586 -12.914 -24.125 1 98.69 126 GLU A N 1
ATOM 944 C CA . GLU A 1 126 ? -2.961 -14.078 -23.5 1 98.69 126 GLU A CA 1
ATOM 945 C C . GLU A 1 126 ? -1.465 -14.125 -23.797 1 98.69 126 GLU A C 1
ATOM 947 O O . GLU A 1 126 ? -0.648 -14.219 -22.891 1 98.69 126 GLU A O 1
ATOM 952 N N . ALA A 1 127 ? -1.147 -13.977 -25.062 1 98.69 127 ALA A N 1
ATOM 953 C CA . ALA A 1 127 ? 0.249 -14.094 -25.469 1 98.69 127 ALA A CA 1
ATOM 954 C C . ALA A 1 127 ? 1.083 -12.938 -24.938 1 98.69 127 ALA A C 1
ATOM 956 O O . ALA A 1 127 ? 2.162 -13.148 -24.375 1 98.69 127 ALA A O 1
ATOM 957 N N . GLU A 1 128 ? 0.571 -11.742 -25.078 1 98.69 128 GLU A N 1
ATOM 958 C CA . GLU A 1 128 ? 1.306 -10.555 -24.641 1 98.69 128 GLU A CA 1
ATOM 959 C C . GLU A 1 128 ? 1.531 -10.562 -23.141 1 98.69 128 GLU A C 1
ATOM 961 O O . GLU A 1 128 ? 2.611 -10.203 -22.656 1 98.69 128 GLU A O 1
ATOM 966 N N . THR A 1 129 ? 0.527 -10.961 -22.422 1 98.94 129 THR A N 1
ATOM 967 C CA . THR A 1 129 ? 0.643 -11.016 -20.969 1 98.94 129 THR A CA 1
ATOM 968 C C . THR A 1 129 ? 1.629 -12.102 -20.547 1 98.94 129 THR A C 1
ATOM 970 O O . THR A 1 129 ? 2.461 -11.875 -19.656 1 98.94 129 THR A O 1
ATOM 973 N N . GLY A 1 130 ? 1.516 -13.297 -21.188 1 98.94 130 GLY A N 1
ATOM 974 C CA . GLY A 1 130 ? 2.461 -14.367 -20.891 1 98.94 130 GLY A CA 1
ATOM 975 C C . GLY A 1 130 ? 3.906 -13.953 -21.109 1 98.94 130 GLY A C 1
ATOM 976 O O . GLY A 1 130 ? 4.762 -14.195 -20.25 1 98.94 130 GLY A O 1
ATOM 977 N N . ALA A 1 131 ? 4.18 -13.281 -22.203 1 98.94 131 ALA A N 1
ATOM 978 C CA . ALA A 1 131 ? 5.535 -12.859 -22.547 1 98.94 131 ALA A CA 1
ATOM 979 C C . ALA A 1 131 ? 6.051 -11.812 -21.562 1 98.94 131 ALA A C 1
ATOM 981 O O . ALA A 1 131 ? 7.164 -11.938 -21.047 1 98.94 131 ALA A O 1
ATOM 982 N N . GLU A 1 132 ? 5.238 -10.836 -21.312 1 98.94 132 GLU A N 1
ATOM 983 C CA . GLU A 1 132 ? 5.684 -9.719 -20.469 1 98.94 132 GLU A CA 1
ATOM 984 C C . GLU A 1 132 ? 5.879 -10.156 -19.031 1 98.94 132 GLU A C 1
ATOM 986 O O . GLU A 1 132 ? 6.867 -9.789 -18.391 1 98.94 132 GLU A O 1
ATOM 991 N N . VAL A 1 133 ? 4.973 -10.938 -18.438 1 98.94 133 VAL A N 1
ATOM 992 C CA . VAL A 1 133 ? 5.086 -11.391 -17.062 1 98.94 133 VAL A CA 1
ATOM 993 C C . VAL A 1 133 ? 6.32 -12.281 -16.906 1 98.94 133 VAL A C 1
ATOM 995 O O . VAL A 1 133 ? 7.059 -12.164 -15.93 1 98.94 133 VAL A O 1
ATOM 998 N N . ALA A 1 134 ? 6.543 -13.141 -17.891 1 98.94 134 ALA A N 1
ATOM 999 C CA . ALA A 1 134 ? 7.734 -13.984 -17.859 1 98.94 134 ALA A CA 1
ATOM 1000 C C . ALA A 1 134 ? 9.008 -13.148 -17.906 1 98.94 134 ALA A C 1
ATOM 1002 O O . ALA A 1 134 ? 9.953 -13.398 -17.156 1 98.94 134 ALA A O 1
ATOM 1003 N N . ARG A 1 135 ? 9.023 -12.195 -18.812 1 98.94 135 ARG A N 1
ATOM 1004 C CA . ARG A 1 135 ? 10.172 -11.305 -18.922 1 98.94 135 ARG A CA 1
ATOM 1005 C C . ARG A 1 135 ? 10.445 -10.594 -17.594 1 98.94 135 ARG A C 1
ATOM 1007 O O . ARG A 1 135 ? 11.586 -10.547 -17.125 1 98.94 135 ARG A O 1
ATOM 1014 N N . LEU A 1 136 ? 9.43 -10.047 -16.984 1 98.94 136 LEU A N 1
ATOM 1015 C CA . LEU A 1 136 ? 9.555 -9.328 -15.719 1 98.94 136 LEU A CA 1
ATOM 1016 C C . LEU A 1 136 ? 10.031 -10.258 -14.609 1 98.94 136 LEU A C 1
ATOM 1018 O O . LEU A 1 136 ? 10.875 -9.883 -13.797 1 98.94 136 LEU A O 1
ATOM 1022 N N . CYS A 1 137 ? 9.453 -11.461 -14.555 1 98.94 137 CYS A N 1
ATOM 1023 C CA . CYS A 1 137 ? 9.891 -12.422 -13.547 1 98.94 137 CYS A CA 1
ATOM 1024 C C . CYS A 1 137 ? 11.375 -12.727 -13.695 1 98.94 137 CYS A C 1
ATOM 1026 O O . CYS A 1 137 ? 12.109 -12.773 -12.711 1 98.94 137 CYS A O 1
ATOM 1028 N N . ALA A 1 138 ? 11.758 -12.977 -14.938 1 98.94 138 ALA A N 1
ATOM 1029 C CA . ALA A 1 138 ? 13.172 -13.242 -15.195 1 98.94 138 ALA A CA 1
ATOM 1030 C C . ALA A 1 138 ? 14.047 -12.078 -14.742 1 98.94 138 ALA A C 1
ATOM 1032 O O . ALA A 1 138 ? 15.133 -12.289 -14.203 1 98.94 138 ALA A O 1
ATOM 1033 N N . GLU A 1 139 ? 13.586 -10.922 -14.961 1 98.81 139 GLU A N 1
ATOM 1034 C CA . GLU A 1 139 ? 14.336 -9.719 -14.586 1 98.81 139 GLU A CA 1
ATOM 1035 C C . GLU A 1 139 ? 14.328 -9.516 -13.078 1 98.81 139 GLU A C 1
ATOM 1037 O O . GLU A 1 139 ? 15.383 -9.352 -12.461 1 98.81 139 GLU A O 1
ATOM 1042 N N . TYR A 1 140 ? 13.188 -9.539 -12.43 1 98.75 140 TYR A N 1
ATOM 1043 C CA . TYR A 1 140 ? 13.039 -9.188 -11.016 1 98.75 140 TYR A CA 1
ATOM 1044 C C . TYR A 1 140 ? 13.734 -10.203 -10.125 1 98.75 140 TYR A C 1
ATOM 1046 O O . TYR A 1 140 ? 14.297 -9.852 -9.086 1 98.75 140 TYR A O 1
ATOM 1054 N N . TRP A 1 141 ? 13.688 -11.43 -10.492 1 98.69 141 TRP A N 1
ATOM 1055 C CA . TRP A 1 141 ? 14.203 -12.492 -9.633 1 98.69 141 TRP A CA 1
ATOM 1056 C C . TRP A 1 141 ? 15.508 -13.055 -10.18 1 98.69 141 TRP A C 1
ATOM 1058 O O . TRP A 1 141 ? 15.867 -14.203 -9.906 1 98.69 141 TRP A O 1
ATOM 1068 N N . LYS A 1 142 ? 16.219 -12.328 -10.961 1 98 142 LYS A N 1
ATOM 1069 C CA . LYS A 1 142 ? 17.422 -12.781 -11.641 1 98 142 LYS A CA 1
ATOM 1070 C C . LYS A 1 142 ? 18.453 -13.297 -10.641 1 98 142 LYS A C 1
ATOM 1072 O O . LYS A 1 142 ? 19.172 -14.266 -10.922 1 98 142 LYS A O 1
ATOM 1077 N N . ASP A 1 143 ? 18.5 -12.742 -9.453 1 96.81 143 ASP A N 1
ATOM 1078 C CA . ASP A 1 143 ? 19.531 -13.117 -8.484 1 96.81 143 ASP A CA 1
ATOM 1079 C C . ASP A 1 143 ? 18.906 -13.812 -7.273 1 96.81 143 ASP A C 1
ATOM 1081 O O . ASP A 1 143 ? 19.547 -13.922 -6.227 1 96.81 143 ASP A O 1
ATOM 1085 N N . ALA A 1 144 ? 17.656 -14.195 -7.391 1 97.62 144 ALA A N 1
ATOM 1086 C CA . ALA A 1 144 ? 16.969 -14.828 -6.266 1 97.62 144 ALA A CA 1
ATOM 1087 C C . ALA A 1 144 ? 17.391 -16.281 -6.109 1 97.62 144 ALA A C 1
ATOM 1089 O O . ALA A 1 144 ? 17.641 -16.969 -7.102 1 97.62 144 ALA A O 1
ATOM 1090 N N . ASP A 1 145 ? 17.422 -16.797 -4.898 1 96.31 145 ASP A N 1
ATOM 1091 C CA . ASP A 1 145 ? 17.719 -18.188 -4.621 1 96.31 145 ASP A CA 1
ATOM 1092 C C . ASP A 1 145 ? 16.625 -19.109 -5.141 1 96.31 145 ASP A C 1
ATOM 1094 O O . ASP A 1 145 ? 16.906 -20.203 -5.648 1 96.31 145 ASP A O 1
ATOM 1098 N N . VAL A 1 146 ? 15.445 -18.672 -4.953 1 98.06 146 VAL A N 1
ATOM 1099 C CA . VAL A 1 146 ? 14.273 -19.438 -5.375 1 98.06 146 VAL A CA 1
ATOM 1100 C C . VAL A 1 146 ? 13.555 -18.688 -6.496 1 98.06 146 VAL A C 1
ATOM 1102 O O . VAL A 1 146 ? 13.094 -17.562 -6.301 1 98.06 146 VAL A O 1
ATOM 1105 N N . PRO A 1 147 ? 13.5 -19.281 -7.641 1 98.44 147 PRO A N 1
ATOM 1106 C CA . PRO A 1 147 ? 12.773 -18.625 -8.727 1 98.44 147 PRO A CA 1
ATOM 1107 C C . PRO A 1 147 ? 11.258 -18.656 -8.516 1 98.44 147 PRO A C 1
ATOM 1109 O O . PRO A 1 147 ? 10.734 -19.562 -7.871 1 98.44 147 PRO A O 1
ATOM 1112 N N . PRO A 1 148 ? 10.586 -17.688 -9.07 1 98.88 148 PRO A N 1
ATOM 1113 C CA . PRO A 1 148 ? 9.125 -17.766 -9.039 1 98.88 148 PRO A CA 1
ATOM 1114 C C . PRO A 1 148 ? 8.578 -18.891 -9.93 1 98.88 148 PRO A C 1
ATOM 1116 O O . PRO A 1 148 ? 9.133 -19.156 -10.992 1 98.88 148 PRO A O 1
ATOM 1119 N N . LEU A 1 149 ? 7.543 -19.531 -9.469 1 98.94 149 LEU A N 1
ATOM 1120 C CA . LEU A 1 149 ? 6.789 -20.484 -10.266 1 98.94 149 LEU A CA 1
ATOM 1121 C C . LEU A 1 149 ? 5.703 -19.781 -11.078 1 98.94 149 LEU A C 1
ATOM 1123 O O . LEU A 1 149 ? 4.828 -19.125 -10.508 1 98.94 149 LEU A O 1
ATOM 1127 N N . LEU A 1 150 ? 5.801 -19.859 -12.422 1 98.94 150 LEU A N 1
ATOM 1128 C CA . LEU A 1 150 ? 4.758 -19.297 -13.273 1 98.94 150 LEU A CA 1
ATOM 1129 C C . LEU A 1 150 ? 3.643 -20.297 -13.508 1 98.94 150 LEU A C 1
ATOM 1131 O O . LEU A 1 150 ? 3.91 -21.469 -13.82 1 98.94 150 LEU A O 1
ATOM 1135 N N . SER A 1 151 ? 2.422 -19.906 -13.336 1 98.94 151 SER A N 1
ATOM 1136 C CA . SER A 1 151 ? 1.288 -20.766 -13.656 1 98.94 151 SER A CA 1
ATOM 1137 C C . SER A 1 151 ? 0.221 -20.016 -14.438 1 98.94 151 SER A C 1
ATOM 1139 O O . SER A 1 151 ? 0.2 -18.781 -14.438 1 98.94 151 SER A O 1
ATOM 1141 N N . SER A 1 152 ? -0.599 -20.75 -15.18 1 98.94 152 SER A N 1
ATOM 1142 C CA . SER A 1 152 ? -1.691 -20.109 -15.906 1 98.94 152 SER A CA 1
ATOM 1143 C C . SER A 1 152 ? -2.736 -21.141 -16.344 1 98.94 152 SER A C 1
ATOM 1145 O O . SER A 1 152 ? -2.4 -22.281 -16.656 1 98.94 152 SER A O 1
ATOM 1147 N N . PHE A 1 153 ? -3.955 -20.719 -16.406 1 98.62 153 PHE A N 1
ATOM 1148 C CA . PHE A 1 153 ? -5.02 -21.469 -17.062 1 98.62 153 PHE A CA 1
ATOM 1149 C C . PHE A 1 153 ? -4.926 -21.344 -18.578 1 98.62 153 PHE A C 1
ATOM 1151 O O . PHE A 1 153 ? -5.516 -22.141 -19.312 1 98.62 153 PHE A O 1
ATOM 1158 N N . GLU A 1 154 ? -4.328 -20.266 -19 1 98.81 154 GLU A N 1
ATOM 1159 C CA . GLU A 1 154 ? -4.277 -19.938 -20.422 1 98.81 154 GLU A CA 1
ATOM 1160 C C . GLU A 1 154 ? -3.014 -20.484 -21.062 1 98.81 154 GLU A C 1
ATOM 1162 O O . GLU A 1 154 ? -1.932 -19.922 -20.922 1 98.81 154 GLU A O 1
ATOM 1167 N N . GLU A 1 155 ? -3.203 -21.5 -21.828 1 98.56 155 GLU A N 1
ATOM 1168 C CA . GLU A 1 155 ? -2.074 -22.219 -22.422 1 98.56 155 GLU A CA 1
ATOM 1169 C C . GLU A 1 155 ? -1.267 -21.312 -23.344 1 98.56 155 GLU A C 1
ATOM 1171 O O . GLU A 1 155 ? -0.037 -21.406 -23.375 1 98.56 155 GLU A O 1
ATOM 1176 N N . PRO A 1 156 ? -1.906 -20.359 -24.094 1 98.81 156 PRO A N 1
ATOM 1177 C CA . PRO A 1 156 ? -1.081 -19.453 -24.891 1 98.81 156 PRO A CA 1
ATOM 1178 C C . PRO A 1 156 ? -0.142 -18.609 -24.031 1 98.81 156 PRO A C 1
ATOM 1180 O O . PRO A 1 156 ? 0.963 -18.266 -24.469 1 98.81 156 PRO A O 1
ATOM 1183 N N . ALA A 1 157 ? -0.57 -18.25 -22.828 1 98.88 157 ALA A N 1
ATOM 1184 C CA . ALA A 1 157 ? 0.299 -17.531 -21.906 1 98.88 157 ALA A CA 1
ATOM 1185 C C . ALA A 1 157 ? 1.476 -18.391 -21.469 1 98.88 157 ALA A C 1
ATOM 1187 O O . ALA A 1 157 ? 2.613 -17.922 -21.406 1 98.88 157 ALA A O 1
ATOM 1188 N N . LEU A 1 158 ? 1.228 -19.641 -21.203 1 98.88 158 LEU A N 1
ATOM 1189 C CA . LEU A 1 158 ? 2.289 -20.562 -20.812 1 98.88 158 LEU A CA 1
ATOM 1190 C C . LEU A 1 158 ? 3.287 -20.75 -21.953 1 98.88 158 LEU A C 1
ATOM 1192 O O . LEU A 1 158 ? 4.496 -20.812 -21.719 1 98.88 158 LEU A O 1
ATOM 1196 N N . ALA A 1 159 ? 2.756 -20.859 -23.141 1 98.88 159 ALA A N 1
ATOM 1197 C CA . ALA A 1 159 ? 3.619 -21.016 -24.312 1 98.88 159 ALA A CA 1
ATOM 1198 C C . ALA A 1 159 ? 4.578 -19.844 -24.453 1 98.88 159 ALA A C 1
ATOM 1200 O O . ALA A 1 159 ? 5.77 -20.031 -24.703 1 98.88 159 ALA A O 1
ATOM 1201 N N . GLU A 1 160 ? 4.047 -18.656 -24.312 1 98.94 160 GLU A N 1
ATOM 1202 C CA . GLU A 1 160 ? 4.879 -17.469 -24.438 1 98.94 160 GLU A CA 1
ATOM 1203 C C . GLU A 1 160 ? 5.859 -17.344 -23.266 1 98.94 160 GLU A C 1
ATOM 1205 O O . GLU A 1 160 ? 6.984 -16.875 -23.438 1 98.94 160 GLU A O 1
ATOM 1210 N N . ALA A 1 161 ? 5.375 -17.75 -22.078 1 98.94 161 ALA A N 1
ATOM 1211 C CA . ALA A 1 161 ? 6.293 -17.75 -20.938 1 98.94 161 ALA A CA 1
ATOM 1212 C C . ALA A 1 161 ? 7.465 -18.703 -21.188 1 98.94 161 ALA A C 1
ATOM 1214 O O . ALA A 1 161 ? 8.609 -18.375 -20.859 1 98.94 161 ALA A O 1
ATOM 1215 N N . GLN A 1 162 ? 7.168 -19.859 -21.766 1 98.88 162 GLN A N 1
ATOM 1216 C CA . GLN A 1 162 ? 8.203 -20.828 -22.125 1 98.88 162 GLN A CA 1
ATOM 1217 C C . GLN A 1 162 ? 9.188 -20.219 -23.125 1 98.88 162 GLN A C 1
ATOM 1219 O O . GLN A 1 162 ? 10.398 -20.391 -22.984 1 98.88 162 GLN A O 1
ATOM 1224 N N . ARG A 1 163 ? 8.641 -19.578 -24.062 1 98.88 163 ARG A N 1
ATOM 1225 C CA . ARG A 1 163 ? 9.469 -18.984 -25.109 1 98.88 163 ARG A CA 1
ATOM 1226 C C . ARG A 1 163 ? 10.383 -17.906 -24.547 1 98.88 163 ARG A C 1
ATOM 1228 O O . ARG A 1 163 ? 11.578 -17.859 -24.859 1 98.88 163 ARG A O 1
ATOM 1235 N N . VAL A 1 164 ? 9.922 -17.031 -23.703 1 98.88 164 VAL A N 1
ATOM 1236 C CA . VAL A 1 164 ? 10.602 -15.82 -23.266 1 98.88 164 VAL A CA 1
ATOM 1237 C C . VAL A 1 164 ? 11.562 -16.141 -22.125 1 98.88 164 VAL A C 1
ATOM 1239 O O . VAL A 1 164 ? 12.648 -15.578 -22.031 1 98.88 164 VAL A O 1
ATOM 1242 N N . ALA A 1 165 ? 11.148 -17.031 -21.219 1 98.88 165 ALA A N 1
ATOM 1243 C CA . ALA A 1 165 ? 11.945 -17.375 -20.047 1 98.88 165 ALA A CA 1
ATOM 1244 C C . ALA A 1 165 ? 11.914 -18.891 -19.781 1 98.88 165 ALA A C 1
ATOM 1246 O O . ALA A 1 165 ? 11.414 -19.328 -18.75 1 98.88 165 ALA A O 1
ATOM 1247 N N . PRO A 1 166 ? 12.531 -19.672 -20.625 1 98.56 166 PRO A N 1
ATOM 1248 C CA . PRO A 1 166 ? 12.445 -21.125 -20.531 1 98.56 166 PRO A CA 1
ATOM 1249 C C . PRO A 1 166 ? 13.07 -21.672 -19.25 1 98.56 166 PRO A C 1
ATOM 1251 O O . PRO A 1 166 ? 12.773 -22.812 -18.859 1 98.56 166 PRO A O 1
ATOM 1254 N N . HIS A 1 167 ? 13.914 -20.891 -18.625 1 98.06 167 HIS A N 1
ATOM 1255 C CA . HIS A 1 167 ? 14.594 -21.375 -17.422 1 98.06 167 HIS A CA 1
ATOM 1256 C C . HIS A 1 167 ? 13.703 -21.266 -16.188 1 98.06 167 HIS A C 1
ATOM 1258 O O . HIS A 1 167 ? 14.008 -21.844 -15.148 1 98.06 167 HIS A O 1
ATOM 1264 N N . LEU A 1 168 ? 12.664 -20.422 -16.219 1 98.75 168 LEU A N 1
ATOM 1265 C CA . LEU A 1 168 ? 11.75 -20.312 -15.086 1 98.75 168 LEU A CA 1
ATOM 1266 C C . LEU A 1 168 ? 10.773 -21.484 -15.055 1 98.75 168 LEU A C 1
ATOM 1268 O O . LEU A 1 168 ? 10.242 -21.875 -16.094 1 98.75 168 LEU A O 1
ATOM 1272 N N . PRO A 1 169 ? 10.617 -22.047 -13.859 1 98.88 169 PRO A N 1
ATOM 1273 C CA . PRO A 1 169 ? 9.656 -23.141 -13.781 1 98.88 169 PRO A CA 1
ATOM 1274 C C . PRO A 1 169 ? 8.219 -22.703 -14.055 1 98.88 169 PRO A C 1
ATOM 1276 O O . PRO A 1 169 ? 7.84 -21.578 -13.703 1 98.88 169 PRO A O 1
ATOM 1279 N N . ARG A 1 170 ? 7.441 -23.578 -14.68 1 98.88 170 ARG A N 1
ATOM 1280 C CA . ARG A 1 170 ? 6.039 -23.328 -15.016 1 98.88 170 ARG A CA 1
ATOM 1281 C C . ARG A 1 170 ? 5.148 -24.453 -14.5 1 98.88 170 ARG A C 1
ATOM 1283 O O . ARG A 1 170 ? 5.59 -25.609 -14.383 1 98.88 170 ARG A O 1
ATOM 1290 N N . ALA A 1 171 ? 3.986 -24.125 -14.172 1 98.94 171 ALA A N 1
ATOM 1291 C CA . ALA A 1 171 ? 2.951 -25.078 -13.797 1 98.94 171 ALA A CA 1
ATOM 1292 C C . ALA A 1 171 ? 1.7 -24.906 -14.648 1 98.94 171 ALA A C 1
ATOM 1294 O O . ALA A 1 171 ? 1.294 -23.766 -14.938 1 98.94 171 ALA A O 1
ATOM 1295 N N . LEU A 1 172 ? 1.156 -26.047 -15.117 1 98.94 172 LEU A N 1
ATOM 1296 C CA . LEU A 1 172 ? -0.13 -26.047 -15.805 1 98.94 172 LEU A CA 1
ATOM 1297 C C . LEU A 1 172 ? -1.28 -25.969 -14.805 1 98.94 172 LEU A C 1
ATOM 1299 O O . LEU A 1 172 ? -1.424 -26.844 -13.945 1 98.94 172 LEU A O 1
ATOM 1303 N N . LEU A 1 173 ? -1.986 -24.891 -14.875 1 98.81 173 LEU A N 1
ATOM 1304 C CA . LEU A 1 173 ? -3.18 -24.672 -14.062 1 98.81 173 LEU A CA 1
ATOM 1305 C C . LEU A 1 173 ? -4.438 -25.078 -14.828 1 98.81 173 LEU A C 1
ATOM 1307 O O . LEU A 1 173 ? -4.621 -24.672 -15.977 1 98.81 173 LEU A O 1
ATOM 1311 N N . VAL A 1 174 ? -5.301 -25.953 -14.172 1 98.75 174 VAL A N 1
ATOM 1312 C CA . VAL A 1 174 ? -6.461 -26.438 -14.906 1 98.75 174 VAL A CA 1
ATOM 1313 C C . VAL A 1 174 ? -7.703 -26.359 -14.023 1 98.75 174 VAL A C 1
ATOM 1315 O O . VAL A 1 174 ? -7.617 -26.516 -12.805 1 98.75 174 VAL A O 1
ATOM 1318 N N . GLU A 1 175 ? -8.844 -26.156 -14.633 1 98.12 175 GLU A N 1
ATOM 1319 C CA . GLU A 1 175 ? -10.125 -26.203 -13.922 1 98.12 175 GLU A CA 1
ATOM 1320 C C . GLU A 1 175 ? -10.555 -27.641 -13.672 1 98.12 175 GLU A C 1
ATOM 1322 O O . GLU A 1 175 ? -11.062 -27.953 -12.594 1 98.12 175 GLU A O 1
ATOM 1327 N N . LYS A 1 176 ? -10.445 -28.438 -14.68 1 98.31 176 LYS A N 1
ATOM 1328 C CA . LYS A 1 176 ? -10.664 -29.875 -14.648 1 98.31 176 LYS A CA 1
ATOM 1329 C C . LYS A 1 176 ? -9.469 -30.625 -15.234 1 98.31 176 LYS A C 1
ATOM 1331 O O . LYS A 1 176 ? -8.93 -30.234 -16.266 1 98.31 176 LYS A O 1
ATOM 1336 N N . VAL A 1 177 ? -9.109 -31.703 -14.523 1 98.69 177 VAL A N 1
ATOM 1337 C CA . VAL A 1 177 ? -7.945 -32.438 -15 1 98.69 177 VAL A CA 1
ATOM 1338 C C . VAL A 1 177 ? -8.266 -33.094 -16.344 1 98.69 177 VAL A C 1
ATOM 1340 O O . VAL A 1 177 ? -9.109 -34 -16.422 1 98.69 177 VAL A O 1
ATOM 1343 N N . PRO A 1 178 ? -7.59 -32.688 -17.328 1 98.19 178 PRO A N 1
ATOM 1344 C CA . PRO A 1 178 ? -7.855 -33.312 -18.641 1 98.19 178 PRO A CA 1
ATOM 1345 C C . PRO A 1 178 ? -7.172 -34.656 -18.812 1 98.19 178 PRO A C 1
ATOM 1347 O O . PRO A 1 178 ? -6.145 -34.906 -18.172 1 98.19 178 PRO A O 1
ATOM 1350 N N . ALA A 1 179 ? -7.668 -35.438 -19.719 1 98 179 ALA A N 1
ATOM 1351 C CA . ALA A 1 179 ? -7.109 -36.781 -19.984 1 98 179 ALA A CA 1
ATOM 1352 C C . ALA A 1 179 ? -5.688 -36.656 -20.516 1 98 179 ALA A C 1
ATOM 1354 O O . ALA A 1 179 ? -4.855 -37.531 -20.281 1 98 179 ALA A O 1
ATOM 1355 N N . ASP A 1 180 ? -5.453 -35.625 -21.156 1 98.62 180 ASP A N 1
ATOM 1356 C CA . ASP A 1 180 ? -4.152 -35.469 -21.797 1 98.62 180 ASP A CA 1
ATOM 1357 C C . ASP A 1 180 ? -3.246 -34.531 -20.984 1 98.62 180 ASP A C 1
ATOM 1359 O O . ASP A 1 180 ? -2.469 -33.75 -21.547 1 98.62 180 ASP A O 1
ATOM 1363 N N . TRP A 1 181 ? -3.424 -34.5 -19.656 1 98.62 181 TRP A N 1
ATOM 1364 C CA . TRP A 1 181 ? -2.635 -33.625 -18.797 1 98.62 181 TRP A CA 1
ATOM 1365 C C . TRP A 1 181 ? -1.143 -33.844 -19.016 1 98.62 181 TRP A C 1
ATOM 1367 O O . TRP A 1 181 ? -0.357 -32.906 -19 1 98.62 181 TRP A O 1
ATOM 1377 N N . LEU A 1 182 ? -0.698 -35.094 -19.203 1 98.5 182 LEU A N 1
ATOM 1378 C CA . LEU A 1 182 ? 0.717 -35.406 -19.375 1 98.5 182 LEU A CA 1
ATOM 1379 C C . LEU A 1 182 ? 1.261 -34.781 -20.656 1 98.5 182 LEU A C 1
ATOM 1381 O O . LEU A 1 182 ? 2.334 -34.156 -20.625 1 98.5 182 LEU A O 1
ATOM 1385 N N . GLU A 1 183 ? 0.534 -34.875 -21.75 1 98.69 183 GLU A N 1
ATOM 1386 C CA . GLU A 1 183 ? 0.94 -34.281 -23.031 1 98.69 183 GLU A CA 1
ATOM 1387 C C . GLU A 1 183 ? 1.051 -32.781 -22.906 1 98.69 183 GLU A C 1
ATOM 1389 O O . GLU A 1 183 ? 1.948 -32.156 -23.5 1 98.69 183 GLU A O 1
ATOM 1394 N N . ARG A 1 184 ? 0.157 -32.156 -22.219 1 98.62 184 ARG A N 1
ATOM 1395 C CA . ARG A 1 184 ? 0.159 -30.703 -22.031 1 98.62 184 ARG A CA 1
ATOM 1396 C C . ARG A 1 184 ? 1.338 -30.266 -21.172 1 98.62 184 ARG A C 1
ATOM 1398 O O . ARG A 1 184 ? 1.983 -29.266 -21.469 1 98.62 184 ARG A O 1
ATOM 1405 N N . LEU A 1 185 ? 1.605 -31 -20.078 1 98.75 185 LEU A N 1
ATOM 1406 C CA . LEU A 1 185 ? 2.768 -30.703 -19.25 1 98.75 185 LEU A CA 1
ATOM 1407 C C . LEU A 1 185 ? 4.051 -30.75 -20.078 1 98.75 185 LEU A C 1
ATOM 1409 O O . LEU A 1 185 ? 4.918 -29.891 -19.938 1 98.75 185 LEU A O 1
ATOM 1413 N N . LYS A 1 186 ? 4.164 -31.766 -20.938 1 98.5 186 LYS A N 1
ATOM 1414 C CA . LYS A 1 186 ? 5.328 -31.906 -21.797 1 98.5 186 LYS A CA 1
ATOM 1415 C C . LYS A 1 186 ? 5.414 -30.75 -22.797 1 98.5 186 LYS A C 1
ATOM 1417 O O . LYS A 1 186 ? 6.484 -30.188 -23 1 98.5 186 LYS A O 1
ATOM 1422 N N . LYS A 1 187 ? 4.285 -30.438 -23.375 1 98.62 187 LYS A N 1
ATOM 1423 C CA . LYS A 1 187 ? 4.211 -29.406 -24.406 1 98.62 187 LYS A CA 1
ATOM 1424 C 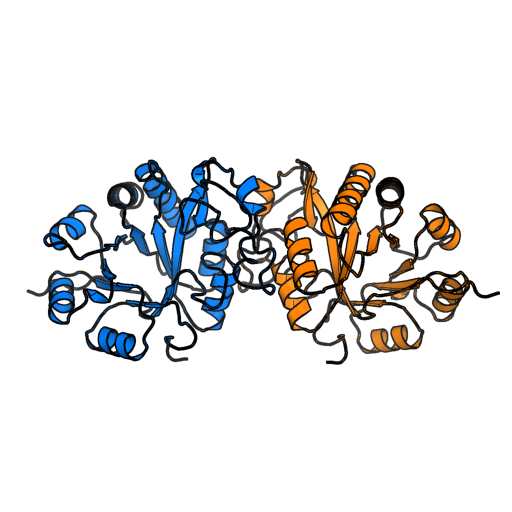C . LYS A 1 187 ? 4.762 -28.078 -23.906 1 98.62 187 LYS A C 1
ATOM 1426 O O . LYS A 1 187 ? 5.492 -27.391 -24.625 1 98.62 187 LYS A O 1
ATOM 1431 N N . TYR A 1 188 ? 4.441 -27.719 -22.719 1 98.44 188 TYR A N 1
ATOM 1432 C CA . TYR A 1 188 ? 4.816 -26.406 -22.188 1 98.44 188 TYR A CA 1
ATOM 1433 C C . TYR A 1 188 ? 5.996 -26.531 -21.219 1 98.44 188 TYR A C 1
ATOM 1435 O O . TYR A 1 188 ? 6.359 -25.562 -20.562 1 98.44 188 TYR A O 1
ATOM 1443 N N . GLU A 1 189 ? 6.566 -27.75 -21.094 1 98.31 189 GLU A N 1
ATOM 1444 C CA . GLU A 1 189 ? 7.711 -28.031 -20.234 1 98.31 189 GLU A CA 1
ATOM 1445 C C . GLU A 1 189 ? 7.461 -27.578 -18.812 1 98.31 189 GLU A C 1
ATOM 1447 O O . GLU A 1 189 ? 8.297 -26.891 -18.219 1 98.31 189 GLU A O 1
ATOM 1452 N N . CYS A 1 190 ? 6.32 -27.875 -18.344 1 98.69 190 CYS A N 1
ATOM 1453 C CA . CYS A 1 190 ? 5.953 -27.562 -16.969 1 98.69 190 CYS A CA 1
ATOM 1454 C C . CYS A 1 190 ? 6.625 -28.531 -15.992 1 98.69 190 CYS A C 1
ATOM 1456 O O . CYS A 1 190 ? 7.051 -29.609 -16.391 1 98.69 190 CYS A O 1
ATOM 1458 N N . VAL A 1 191 ? 6.723 -28.062 -14.742 1 98.75 191 VAL A N 1
ATOM 1459 C CA . VAL A 1 191 ? 7.285 -28.922 -13.719 1 98.75 191 VAL A CA 1
ATOM 1460 C C . VAL A 1 191 ? 6.176 -29.422 -12.789 1 98.75 191 VAL A C 1
ATOM 1462 O O . VAL A 1 191 ? 6.387 -30.328 -11.984 1 98.75 191 VAL A O 1
ATOM 1465 N N . ALA A 1 192 ? 4.973 -28.812 -12.953 1 98.88 192 ALA A N 1
ATOM 1466 C CA . ALA A 1 192 ? 3.918 -29.156 -12 1 98.88 192 ALA A CA 1
ATOM 1467 C C . ALA A 1 192 ? 2.537 -29 -12.633 1 98.88 192 ALA A C 1
ATOM 1469 O O . ALA A 1 192 ? 2.375 -28.281 -13.617 1 98.88 192 ALA A O 1
ATOM 1470 N N . LEU A 1 193 ? 1.596 -29.719 -12.062 1 98.94 193 LEU A N 1
ATOM 1471 C CA . LEU A 1 193 ? 0.17 -29.641 -12.367 1 98.94 193 LEU A CA 1
ATOM 1472 C C . LEU A 1 193 ? -0.604 -29.078 -11.172 1 98.94 193 LEU A C 1
ATOM 1474 O O . LEU A 1 193 ? -0.592 -29.672 -10.086 1 98.94 193 LEU A O 1
ATOM 1478 N N . ASN A 1 194 ? -1.182 -27.891 -11.32 1 98.94 194 ASN A N 1
ATOM 1479 C CA . ASN A 1 194 ? -2.059 -27.297 -10.312 1 98.94 194 ASN A CA 1
ATOM 1480 C C . ASN A 1 194 ? -3.527 -27.594 -10.609 1 98.94 194 ASN A C 1
ATOM 1482 O O . ASN A 1 194 ? -4.043 -27.219 -11.656 1 98.94 194 ASN A O 1
ATOM 1486 N N . ILE A 1 195 ? -4.219 -28.219 -9.641 1 98.94 195 ILE A N 1
ATOM 1487 C CA . ILE A 1 195 ? -5.555 -28.719 -9.953 1 98.94 195 ILE A CA 1
ATOM 1488 C C . ILE A 1 195 ? -6.539 -28.266 -8.875 1 98.94 195 ILE A C 1
ATOM 1490 O O . ILE A 1 195 ? -6.133 -27.859 -7.785 1 98.94 195 ILE A O 1
ATOM 1494 N N . ASN A 1 196 ? -7.848 -28.312 -9.258 1 98.81 196 ASN A N 1
ATOM 1495 C CA . ASN A 1 196 ? -8.898 -28.219 -8.25 1 98.81 196 ASN A CA 1
ATOM 1496 C C . ASN A 1 196 ? -8.805 -29.359 -7.23 1 98.81 196 ASN A C 1
ATOM 1498 O O . ASN A 1 196 ? -8.758 -30.531 -7.605 1 98.81 196 ASN A O 1
ATOM 1502 N N . GLN A 1 197 ? -8.859 -29.016 -5.992 1 98.62 197 GLN A N 1
ATOM 1503 C CA . GLN A 1 197 ? -8.727 -30.016 -4.941 1 98.62 197 GLN A CA 1
ATOM 1504 C C . GLN A 1 197 ? -9.812 -31.094 -5.066 1 98.62 197 GLN A C 1
ATOM 1506 O O . GLN A 1 197 ? -9.586 -32.25 -4.699 1 98.62 197 GLN A O 1
ATOM 1511 N N . LYS A 1 198 ? -10.852 -30.781 -5.664 1 98.38 198 LYS A N 1
ATOM 1512 C CA . LYS A 1 198 ? -11.961 -31.719 -5.836 1 98.38 198 LYS A CA 1
ATOM 1513 C C . LYS A 1 198 ? -11.578 -32.875 -6.77 1 98.38 198 LYS A C 1
ATOM 1515 O O . LYS A 1 198 ? -12.172 -33.938 -6.719 1 98.38 198 LYS A O 1
ATOM 1520 N N . ASP A 1 199 ? -10.617 -32.625 -7.594 1 98.62 199 ASP A N 1
ATOM 1521 C CA . ASP A 1 199 ? -10.195 -33.625 -8.57 1 98.62 199 ASP A CA 1
ATOM 1522 C C . ASP A 1 199 ? -9.047 -34.469 -8.023 1 98.62 199 ASP A C 1
ATOM 1524 O O . ASP A 1 199 ? -8.633 -35.438 -8.656 1 98.62 199 ASP A O 1
ATOM 1528 N N . ALA A 1 200 ? -8.547 -34.188 -6.875 1 98.75 200 ALA A N 1
ATOM 1529 C CA . ALA A 1 200 ? -7.375 -34.875 -6.336 1 98.75 200 ALA A CA 1
ATOM 1530 C C . ALA A 1 200 ? -7.746 -36.25 -5.785 1 98.75 200 ALA A C 1
ATOM 1532 O O . ALA A 1 200 ? -8.727 -36.375 -5.051 1 98.75 200 ALA A O 1
ATOM 1533 N N . THR A 1 201 ? -7.023 -37.219 -6.18 1 98.56 201 THR A N 1
ATOM 1534 C CA . THR A 1 201 ? -7.055 -38.562 -5.637 1 98.56 201 THR A CA 1
ATOM 1535 C C . THR A 1 201 ? -5.641 -39.125 -5.457 1 98.56 201 THR A C 1
ATOM 1537 O O . THR A 1 201 ? -4.707 -38.688 -6.129 1 98.56 201 THR A O 1
ATOM 1540 N N . PRO A 1 202 ? -5.488 -40.094 -4.508 1 98.5 202 PRO A N 1
ATOM 1541 C CA . PRO A 1 202 ? -4.164 -40.688 -4.379 1 98.5 202 PRO A CA 1
ATOM 1542 C C . PRO A 1 202 ? -3.637 -41.25 -5.703 1 98.5 202 PRO A C 1
ATOM 1544 O O . PRO A 1 202 ? -2.441 -41.125 -5.988 1 98.5 202 PRO A O 1
ATOM 1547 N N . GLU A 1 203 ? -4.539 -41.781 -6.449 1 98.5 203 GLU A N 1
ATOM 1548 C CA . GLU A 1 203 ? -4.156 -42.375 -7.727 1 98.5 203 GLU A CA 1
ATOM 1549 C C . GLU A 1 203 ? -3.607 -41.312 -8.68 1 98.5 203 GLU A C 1
ATOM 1551 O O . GLU A 1 203 ? -2.582 -41.531 -9.328 1 98.5 203 GLU A O 1
ATOM 1556 N N . LEU A 1 204 ? -4.352 -40.219 -8.789 1 98.69 204 LEU A N 1
ATOM 1557 C CA . LEU A 1 204 ? -3.902 -39.125 -9.664 1 98.69 204 LEU A CA 1
ATOM 1558 C C . LEU A 1 204 ? -2.57 -38.562 -9.188 1 98.69 204 LEU A C 1
ATOM 1560 O O . LEU A 1 204 ? -1.66 -38.344 -9.992 1 98.69 204 LEU A O 1
ATOM 1564 N N . ILE A 1 205 ? -2.398 -38.281 -7.941 1 98.75 205 ILE A N 1
ATOM 1565 C CA . ILE A 1 205 ? -1.179 -37.75 -7.363 1 98.75 205 ILE A CA 1
ATOM 1566 C C . ILE A 1 205 ? -0 -38.656 -7.66 1 98.75 205 ILE A C 1
ATOM 1568 O O . ILE A 1 205 ? 1.053 -38.219 -8.117 1 98.75 205 ILE A O 1
ATOM 1572 N N . ASN A 1 206 ? -0.244 -39.938 -7.426 1 98.19 206 ASN A N 1
ATOM 1573 C CA . ASN A 1 206 ? 0.79 -40.938 -7.711 1 98.19 206 ASN A CA 1
ATOM 1574 C C . ASN A 1 206 ? 1.152 -40.969 -9.195 1 98.19 206 ASN A C 1
ATOM 1576 O O . ASN A 1 206 ? 2.326 -41.094 -9.547 1 98.19 206 ASN A O 1
ATOM 1580 N N . ALA A 1 207 ? 0.163 -40.906 -10.016 1 98.44 207 ALA A N 1
ATOM 1581 C CA . ALA A 1 207 ? 0.398 -40.938 -11.453 1 98.44 207 ALA A CA 1
ATOM 1582 C C . ALA A 1 207 ? 1.232 -39.719 -11.891 1 98.44 207 ALA A C 1
ATOM 1584 O O . ALA A 1 207 ? 2.15 -39.875 -12.703 1 98.44 207 ALA A O 1
ATOM 1585 N N . VAL A 1 208 ? 0.928 -38.562 -11.391 1 98.75 208 VAL A N 1
ATOM 1586 C CA . VAL A 1 208 ? 1.64 -37.344 -11.734 1 98.75 208 VAL A CA 1
ATOM 1587 C C . VAL A 1 208 ? 3.082 -37.406 -11.242 1 98.75 208 VAL A C 1
ATOM 1589 O O . VAL A 1 208 ? 4.016 -37.094 -11.977 1 98.75 208 VAL A O 1
ATOM 1592 N N . HIS A 1 209 ? 3.309 -37.875 -10.031 1 98.62 209 HIS A N 1
ATOM 1593 C CA . HIS A 1 209 ? 4.645 -38.062 -9.484 1 98.62 209 HIS A CA 1
ATOM 1594 C C . HIS A 1 209 ? 5.434 -39.094 -10.297 1 98.62 209 HIS A C 1
ATOM 1596 O O . HIS A 1 209 ? 6.609 -38.875 -10.602 1 98.62 209 HIS A O 1
ATOM 1602 N N . ALA A 1 210 ? 4.742 -40.156 -10.602 1 98.25 210 ALA A N 1
ATOM 1603 C CA . ALA A 1 210 ? 5.402 -41.219 -11.352 1 98.25 210 ALA A CA 1
ATOM 1604 C C . ALA A 1 210 ? 5.871 -40.719 -12.719 1 98.25 210 ALA A C 1
ATOM 1606 O O . ALA A 1 210 ? 6.887 -41.188 -13.242 1 98.25 210 ALA A O 1
ATOM 1607 N N . ALA A 1 211 ? 5.102 -39.844 -13.25 1 98.31 211 ALA A N 1
ATOM 1608 C CA . ALA A 1 211 ? 5.438 -39.25 -14.555 1 98.31 211 ALA A CA 1
ATOM 1609 C C . ALA A 1 211 ? 6.547 -38.219 -14.43 1 98.31 211 ALA A C 1
ATOM 1611 O O . ALA A 1 211 ? 7.027 -37.688 -15.43 1 98.31 211 ALA A O 1
ATOM 1612 N N . GLY A 1 212 ? 6.949 -37.875 -13.172 1 98.44 212 GLY A N 1
ATOM 1613 C CA . GLY A 1 212 ? 8.062 -36.969 -12.953 1 98.44 212 GLY A CA 1
ATOM 1614 C C . GLY A 1 212 ? 7.637 -35.531 -12.766 1 98.44 212 GLY A C 1
ATOM 1615 O O . GLY A 1 212 ? 8.398 -34.594 -13.055 1 98.44 212 GLY A O 1
ATOM 1616 N N . TYR A 1 213 ? 6.426 -35.25 -12.406 1 98.75 213 TYR A N 1
ATOM 1617 C CA . TYR A 1 213 ? 5.918 -33.906 -12.211 1 98.75 213 TYR A CA 1
ATOM 1618 C C . TYR A 1 213 ? 5.406 -33.719 -10.789 1 98.75 213 TYR A C 1
ATOM 1620 O O . TYR A 1 213 ? 5.102 -34.688 -10.102 1 98.75 213 TYR A O 1
ATOM 1628 N N . ARG A 1 214 ? 5.434 -32.5 -10.352 1 98.81 214 ARG A N 1
ATOM 1629 C CA . ARG A 1 214 ? 4.855 -32.094 -9.07 1 98.81 214 ARG A CA 1
ATOM 1630 C C . ARG A 1 214 ? 3.373 -31.781 -9.203 1 98.81 214 ARG A C 1
ATOM 1632 O O . ARG A 1 214 ? 2.869 -31.625 -10.32 1 98.81 214 ARG A O 1
ATOM 1639 N N . ILE A 1 215 ? 2.646 -31.766 -8.086 1 98.88 215 ILE A N 1
ATOM 1640 C CA . ILE A 1 215 ? 1.214 -31.5 -8.148 1 98.88 215 ILE A CA 1
ATOM 1641 C C . ILE A 1 215 ? 0.784 -30.688 -6.93 1 98.88 215 ILE A C 1
ATOM 1643 O O . ILE A 1 215 ? 1.196 -30.984 -5.805 1 98.88 215 ILE A O 1
ATOM 1647 N N . ALA A 1 216 ? 0.066 -29.578 -7.156 1 98.88 216 ALA A N 1
ATOM 1648 C CA . ALA A 1 216 ? -0.508 -28.734 -6.113 1 98.88 216 ALA A CA 1
ATOM 1649 C C . ALA A 1 216 ? -2.014 -28.562 -6.305 1 98.88 216 ALA A C 1
ATOM 1651 O O . ALA A 1 216 ? -2.539 -28.828 -7.387 1 98.88 216 ALA A O 1
ATOM 1652 N N . THR A 1 217 ? -2.736 -28.156 -5.203 1 98.88 217 THR A N 1
ATOM 1653 C CA . THR A 1 217 ? -4.191 -28.125 -5.27 1 98.88 217 THR A CA 1
ATOM 1654 C C . THR A 1 217 ? -4.738 -26.797 -4.762 1 98.88 217 THR A C 1
ATOM 1656 O O . THR A 1 217 ? -4.234 -26.25 -3.783 1 98.88 217 THR A O 1
ATOM 1659 N N . TRP A 1 218 ? -5.648 -26.266 -5.535 1 98.62 218 TRP A N 1
ATOM 1660 C CA . TRP A 1 218 ? -6.371 -25.062 -5.141 1 98.62 218 TRP A CA 1
ATOM 1661 C C . TRP A 1 218 ? -7.867 -25.328 -5.039 1 98.62 218 TRP A C 1
ATOM 1663 O O . TRP A 1 218 ? -8.375 -26.297 -5.617 1 98.62 218 TRP A O 1
ATOM 1673 N N . THR A 1 219 ? -8.703 -24.484 -4.383 1 98.31 219 THR A N 1
ATOM 1674 C CA . THR A 1 219 ? -8.359 -23.797 -3.143 1 98.31 219 THR A CA 1
ATOM 1675 C C . THR A 1 219 ? -8.82 -24.609 -1.933 1 98.31 219 THR A C 1
ATOM 1677 O O . THR A 1 219 ? -9.992 -24.984 -1.834 1 98.31 219 THR A O 1
ATOM 1680 N N . VAL A 1 220 ? -7.984 -24.922 -1.116 1 98.88 220 VAL A N 1
ATOM 1681 C CA . VAL A 1 220 ? -8.242 -25.828 0.001 1 98.88 220 VAL A CA 1
ATOM 1682 C C . VAL A 1 220 ? -8.5 -25.016 1.27 1 98.88 220 VAL A C 1
ATOM 1684 O O . VAL A 1 220 ? -7.57 -24.469 1.871 1 98.88 220 VAL A O 1
ATOM 1687 N N . ASN A 1 221 ? -9.781 -25.031 1.751 1 98.62 221 ASN A N 1
ATOM 1688 C CA . ASN A 1 221 ? -10.156 -24.203 2.889 1 98.62 221 ASN A CA 1
ATOM 1689 C C . ASN A 1 221 ? -10.75 -25.031 4.02 1 98.62 221 ASN A C 1
ATOM 1691 O O . ASN A 1 221 ? -11.266 -24.484 4.996 1 98.62 221 ASN A O 1
ATOM 1695 N N . ASP A 1 222 ? -10.703 -26.328 3.883 1 98.5 222 ASP A N 1
ATOM 1696 C CA . ASP A 1 222 ? -11.039 -27.266 4.945 1 98.5 222 ASP A CA 1
ATOM 1697 C C . ASP A 1 222 ? -9.781 -27.922 5.523 1 98.5 222 ASP A C 1
ATOM 1699 O O . ASP A 1 222 ? -9.078 -28.656 4.82 1 98.5 222 ASP A O 1
ATOM 1703 N N . PRO A 1 223 ? -9.555 -27.672 6.816 1 98.25 223 PRO A N 1
ATOM 1704 C CA . PRO A 1 223 ? -8.344 -28.219 7.426 1 98.25 223 PRO A CA 1
ATOM 1705 C C . PRO A 1 223 ? -8.258 -29.734 7.297 1 98.25 223 PRO A C 1
ATOM 1707 O O . PRO A 1 223 ? -7.164 -30.281 7.145 1 98.25 223 PRO A O 1
ATOM 1710 N N . THR A 1 224 ? -9.375 -30.422 7.391 1 98.5 224 THR A N 1
ATOM 1711 C CA . THR A 1 224 ? -9.383 -31.859 7.23 1 98.5 224 THR A CA 1
ATOM 1712 C C . THR A 1 224 ? -8.953 -32.25 5.82 1 98.5 224 THR A C 1
ATOM 1714 O O . THR A 1 224 ? -8.133 -33.156 5.641 1 98.5 224 THR A O 1
ATOM 1717 N N . ARG A 1 225 ? -9.477 -31.578 4.883 1 98.69 225 ARG A N 1
ATOM 1718 C CA . ARG A 1 225 ? -9.102 -31.828 3.494 1 98.69 225 ARG A CA 1
ATOM 1719 C C . ARG A 1 225 ? -7.629 -31.5 3.262 1 98.69 225 ARG A C 1
ATOM 1721 O O . ARG A 1 225 ? -6.934 -32.219 2.539 1 98.69 225 ARG A O 1
ATOM 1728 N N . ALA A 1 226 ? -7.195 -30.438 3.816 1 98.69 226 ALA A N 1
ATOM 1729 C CA . ALA A 1 226 ? -5.789 -30.062 3.701 1 98.69 226 ALA A CA 1
ATOM 1730 C C . ALA A 1 226 ? -4.883 -31.188 4.195 1 98.69 226 ALA A C 1
ATOM 1732 O O . ALA A 1 226 ? -3.938 -31.578 3.512 1 98.69 226 ALA A O 1
ATOM 1733 N N . ARG A 1 227 ? -5.195 -31.688 5.379 1 98.12 227 ARG A N 1
ATOM 1734 C CA . ARG A 1 227 ? -4.41 -32.781 5.949 1 98.12 227 ARG A CA 1
ATOM 1735 C C . ARG A 1 227 ? -4.449 -34.031 5.051 1 98.12 227 ARG A C 1
ATOM 1737 O O . ARG A 1 227 ? -3.424 -34.656 4.836 1 98.12 227 ARG A O 1
ATOM 1744 N N . GLU A 1 228 ? -5.594 -34.281 4.562 1 98.56 228 GLU A N 1
ATOM 1745 C CA . GLU A 1 228 ? -5.773 -35.438 3.668 1 98.56 228 GLU A CA 1
ATOM 1746 C C . GLU A 1 228 ? -4.883 -35.312 2.434 1 98.56 228 GLU A C 1
ATOM 1748 O O . GLU A 1 228 ? -4.172 -36.25 2.08 1 98.56 228 GLU A O 1
ATOM 1753 N N . LEU A 1 229 ? -4.922 -34.188 1.821 1 98.81 229 LEU A N 1
ATOM 1754 C CA . LEU A 1 229 ? -4.172 -33.938 0.594 1 98.81 229 LEU A CA 1
ATOM 1755 C C . LEU A 1 229 ? -2.672 -34 0.852 1 98.81 229 LEU A C 1
ATOM 1757 O O . LEU A 1 229 ? -1.927 -34.594 0.068 1 98.81 229 LEU A O 1
ATOM 1761 N N . LEU A 1 230 ? -2.246 -33.406 1.926 1 98.25 230 LEU A N 1
ATOM 1762 C CA . LEU A 1 230 ? -0.832 -33.469 2.277 1 98.25 230 LEU A CA 1
ATOM 1763 C C . LEU A 1 230 ? -0.385 -34.875 2.572 1 98.25 230 LEU A C 1
ATOM 1765 O O . LEU A 1 230 ? 0.708 -35.281 2.172 1 98.25 230 LEU A O 1
ATOM 1769 N N . ASP A 1 231 ? -1.228 -35.656 3.258 1 98.31 231 ASP A N 1
ATOM 1770 C CA . ASP A 1 231 ? -0.939 -37.062 3.539 1 98.31 231 ASP A CA 1
ATOM 1771 C C . ASP A 1 231 ? -0.84 -37.875 2.248 1 98.31 231 ASP A C 1
ATOM 1773 O O . ASP A 1 231 ? -0.069 -38.812 2.168 1 98.31 231 ASP A O 1
ATOM 1777 N N . TRP A 1 232 ? -1.676 -37.5 1.283 1 98.62 232 TRP A N 1
ATOM 1778 C CA . TRP A 1 232 ? -1.652 -38.156 -0.012 1 98.62 232 TRP A CA 1
ATOM 1779 C C . TRP A 1 232 ? -0.39 -37.812 -0.789 1 98.62 232 TRP A C 1
ATOM 1781 O O . TRP A 1 232 ? -0.055 -38.469 -1.778 1 98.62 232 TRP A O 1
ATOM 1791 N N . GLY A 1 233 ? 0.293 -36.688 -0.378 1 98.12 233 GLY A N 1
ATOM 1792 C CA . GLY A 1 233 ? 1.593 -36.406 -0.958 1 98.12 233 GLY A CA 1
ATOM 1793 C C . GLY A 1 233 ? 1.562 -35.219 -1.917 1 98.12 233 GLY A C 1
ATOM 1794 O O . GLY A 1 233 ? 2.49 -35.031 -2.707 1 98.12 233 GLY A O 1
ATOM 1795 N N . VAL A 1 234 ? 0.496 -34.406 -1.918 1 98.5 234 VAL A N 1
ATOM 1796 C CA . VAL A 1 234 ? 0.524 -33.219 -2.76 1 98.5 234 VAL A CA 1
ATOM 1797 C C . VAL A 1 234 ? 1.714 -32.344 -2.373 1 98.5 234 VAL A C 1
ATOM 1799 O O . VAL A 1 234 ? 2.158 -32.344 -1.224 1 98.5 234 VAL A O 1
ATOM 1802 N N . ASP A 1 235 ? 2.219 -31.562 -3.334 1 98.75 235 ASP A N 1
ATOM 1803 C CA . ASP A 1 235 ? 3.439 -30.797 -3.111 1 98.75 235 ASP A CA 1
ATOM 1804 C C . ASP A 1 235 ? 3.117 -29.391 -2.594 1 98.75 235 ASP A C 1
ATOM 1806 O O . ASP A 1 235 ? 3.996 -28.703 -2.078 1 98.75 235 ASP A O 1
ATOM 1810 N N . GLY A 1 236 ? 1.867 -28.953 -2.699 1 98.56 236 GLY A N 1
ATOM 1811 C CA . GLY A 1 236 ? 1.428 -27.656 -2.209 1 98.56 236 GLY A CA 1
ATOM 1812 C C . GLY A 1 236 ? -0.082 -27.516 -2.172 1 98.56 236 GLY A C 1
ATOM 1813 O O . GLY A 1 236 ? -0.787 -28.094 -3 1 98.56 236 GLY A O 1
ATOM 1814 N N . ILE A 1 237 ? -0.572 -26.766 -1.248 1 98.81 237 ILE A N 1
ATOM 1815 C CA . ILE A 1 237 ? -1.983 -26.406 -1.188 1 98.81 237 ILE A CA 1
ATOM 1816 C C . ILE A 1 237 ? -2.123 -24.891 -1.146 1 98.81 237 ILE A C 1
ATOM 1818 O O . ILE A 1 237 ? -1.392 -24.219 -0.42 1 98.81 237 ILE A O 1
ATOM 1822 N N . PHE A 1 238 ? -2.963 -24.344 -1.999 1 98.88 238 PHE A N 1
ATOM 1823 C CA . PHE A 1 238 ? -3.367 -22.938 -1.921 1 98.88 238 PHE A CA 1
ATOM 1824 C C . PHE A 1 238 ? -4.543 -22.781 -0.967 1 98.88 238 PHE A C 1
ATOM 1826 O O . PHE A 1 238 ? -5.562 -23.453 -1.1 1 98.88 238 PHE A O 1
ATOM 1833 N N . THR A 1 239 ? -4.43 -21.875 -0.036 1 98.88 239 THR A N 1
ATOM 1834 C CA . THR A 1 239 ? -5.523 -21.75 0.919 1 98.88 239 THR A CA 1
ATOM 1835 C C . THR A 1 239 ? -5.855 -20.281 1.173 1 98.88 239 THR A C 1
ATOM 1837 O O . THR A 1 239 ? -4.973 -19.422 1.139 1 98.88 239 THR A O 1
ATOM 1840 N N . ASP A 1 240 ? -7.18 -20 1.384 1 98.81 240 ASP A N 1
ATOM 1841 C CA . ASP A 1 240 ? -7.637 -18.688 1.845 1 98.81 240 ASP A CA 1
ATOM 1842 C C . ASP A 1 240 ? -7.707 -18.641 3.369 1 98.81 240 ASP A C 1
ATOM 1844 O O . ASP A 1 240 ? -7.852 -17.562 3.953 1 98.81 240 ASP A O 1
ATOM 1848 N N . LYS A 1 241 ? -7.648 -19.734 4.016 1 98.56 241 LYS A N 1
ATOM 1849 C CA . LYS A 1 241 ? -7.82 -19.812 5.465 1 98.56 241 LYS A CA 1
ATOM 1850 C C . LYS A 1 241 ? -6.473 -19.844 6.18 1 98.56 241 LYS A C 1
ATOM 1852 O O . LYS A 1 241 ? -6.133 -20.828 6.844 1 98.56 241 LYS A O 1
ATOM 1857 N N . LEU A 1 242 ? -5.898 -18.703 6.207 1 98.44 242 LEU A N 1
ATOM 1858 C CA . LEU A 1 242 ? -4.504 -18.594 6.617 1 98.44 242 LEU A CA 1
ATOM 1859 C C . LEU A 1 242 ? -4.352 -18.875 8.109 1 98.44 242 LEU A C 1
ATOM 1861 O O . LEU A 1 242 ? -3.314 -19.375 8.547 1 98.44 242 LEU A O 1
ATOM 1865 N N . ALA A 1 243 ? -5.305 -18.578 8.852 1 97.38 243 ALA A N 1
ATOM 1866 C CA . ALA A 1 243 ? -5.223 -18.781 10.297 1 97.38 243 ALA A CA 1
ATOM 1867 C C . ALA A 1 243 ? -5.402 -20.266 10.648 1 97.38 243 ALA A C 1
ATOM 1869 O O . ALA A 1 243 ? -4.824 -20.75 11.617 1 97.38 243 ALA A O 1
ATOM 1870 N N . ASP A 1 244 ? -6.109 -21.047 9.789 1 97.38 244 ASP A N 1
ATOM 1871 C CA . ASP A 1 244 ? -6.484 -22.422 10.086 1 97.38 244 ASP A CA 1
ATOM 1872 C C . ASP A 1 244 ? -5.555 -23.406 9.383 1 97.38 244 ASP A C 1
ATOM 1874 O O . ASP A 1 244 ? -5.363 -24.531 9.859 1 97.38 244 ASP A O 1
ATOM 1878 N N . ILE A 1 245 ? -5.133 -23.078 8.234 1 97.75 245 ILE A N 1
ATOM 1879 C CA . ILE A 1 245 ? -4.258 -23.906 7.406 1 97.75 245 ILE A CA 1
ATOM 1880 C C . ILE A 1 245 ? -2.955 -23.156 7.129 1 97.75 245 ILE A C 1
ATOM 1882 O O . ILE A 1 245 ? -2.885 -22.328 6.211 1 97.75 245 ILE A O 1
ATOM 1886 N N . ARG A 1 246 ? -1.938 -23.453 7.918 1 93 246 ARG A N 1
ATOM 1887 C CA . ARG A 1 246 ? -0.697 -22.688 7.832 1 93 246 ARG A CA 1
ATOM 1888 C C . ARG A 1 246 ? 0.501 -23.547 8.219 1 93 246 ARG A C 1
ATOM 1890 O O . ARG A 1 246 ? 0.341 -24.609 8.828 1 93 246 ARG A O 1
ATOM 1897 N N . PRO A 1 247 ? 1.634 -23.031 7.77 1 90.88 247 PRO A N 1
ATOM 1898 C CA . PRO A 1 247 ? 2.828 -23.766 8.195 1 90.88 247 PRO A CA 1
ATOM 1899 C C . PRO A 1 247 ? 2.969 -23.828 9.719 1 90.88 247 PRO A C 1
ATOM 1901 O O . PRO A 1 247 ? 2.502 -22.938 10.422 1 90.88 247 PRO A O 1
ATOM 1904 N N . ALA A 1 248 ? 3.287 -25.031 10.125 1 77.94 248 ALA A N 1
ATOM 1905 C CA . ALA A 1 248 ? 3.527 -25.156 11.555 1 77.94 248 ALA A CA 1
ATOM 1906 C C . ALA A 1 248 ? 4.559 -24.156 12.039 1 77.94 248 ALA A C 1
ATOM 1908 O O . ALA A 1 248 ? 5.543 -23.875 11.344 1 77.94 248 ALA A O 1
ATOM 1909 N N . MET A 1 249 ? 4.203 -23.094 12.875 1 64.06 249 MET A N 1
ATOM 1910 C CA . MET A 1 249 ? 5.148 -22.141 13.453 1 64.06 249 MET A CA 1
ATOM 1911 C C . MET A 1 249 ? 6.301 -22.875 14.133 1 64.06 249 MET A C 1
ATOM 1913 O O . MET A 1 249 ? 6.141 -24.016 14.594 1 64.06 249 MET A O 1
ATOM 1917 N N . MET B 1 1 ? -10.375 41.062 27.719 1 52.09 1 MET B N 1
ATOM 1918 C CA . MET B 1 1 ? -11.258 39.906 27.562 1 52.09 1 MET B CA 1
ATOM 1919 C C . MET B 1 1 ? -10.578 38.812 26.766 1 52.09 1 MET B C 1
ATOM 1921 O O . MET B 1 1 ? -10.039 39.062 25.688 1 52.09 1 MET B O 1
ATOM 1925 N N . THR B 1 2 ? -10.273 37.688 27.391 1 71.88 2 THR B N 1
ATOM 1926 C CA . THR B 1 2 ? -9.602 36.594 26.703 1 71.88 2 THR B CA 1
ATOM 1927 C C . THR B 1 2 ? -10.469 36.062 25.562 1 71.88 2 THR B C 1
ATOM 1929 O O . THR B 1 2 ? -11.672 35.844 25.75 1 71.88 2 THR B O 1
ATOM 1932 N N . SER B 1 3 ? -9.977 36.281 24.344 1 84.19 3 SER B N 1
ATOM 1933 C CA . SER B 1 3 ? -10.703 35.75 23.188 1 84.19 3 SER B CA 1
ATOM 1934 C C . SER B 1 3 ? -10.992 34.281 23.344 1 84.19 3 SER B C 1
ATOM 1936 O O . SER B 1 3 ? -10.141 33.531 23.844 1 84.19 3 SER B O 1
ATOM 1938 N N . PRO B 1 4 ? -12.148 33.906 23.172 1 91.44 4 PRO B N 1
ATOM 1939 C CA . PRO B 1 4 ? -12.469 32.5 23.266 1 91.44 4 PRO B CA 1
ATOM 1940 C C . PRO B 1 4 ? -11.648 31.641 22.297 1 91.44 4 PRO B C 1
ATOM 1942 O O . PRO B 1 4 ? -11.352 32.094 21.188 1 91.44 4 PRO B O 1
ATOM 1945 N N . LEU B 1 5 ? -11.164 30.594 22.734 1 94.81 5 LEU B N 1
ATOM 1946 C CA . LEU B 1 5 ? -10.398 29.672 21.891 1 94.81 5 LEU B CA 1
ATOM 1947 C C . LEU B 1 5 ? -11.305 29 20.859 1 94.81 5 LEU B C 1
ATOM 1949 O O . LEU B 1 5 ? -12.438 28.625 21.172 1 94.81 5 LEU B O 1
ATOM 1953 N N . PRO B 1 6 ? -10.82 28.875 19.641 1 92.31 6 PRO B N 1
ATOM 1954 C CA . PRO B 1 6 ? -11.586 28.094 18.672 1 92.31 6 PRO B CA 1
ATOM 1955 C C . PRO B 1 6 ? -11.742 26.641 19.062 1 92.31 6 PRO B C 1
ATOM 1957 O O . PRO B 1 6 ? -10.945 26.125 19.859 1 92.31 6 PRO B O 1
ATOM 1960 N N . ALA B 1 7 ? -12.734 26.016 18.516 1 92 7 ALA B N 1
ATOM 1961 C CA . ALA B 1 7 ? -12.906 24.578 18.703 1 92 7 ALA B CA 1
ATOM 1962 C C . ALA B 1 7 ? -11.656 23.812 18.281 1 92 7 ALA B C 1
ATOM 1964 O O . ALA B 1 7 ? -11.016 24.172 17.281 1 92 7 ALA B O 1
ATOM 1965 N N . TRP B 1 8 ? -11.312 22.859 18.984 1 97.12 8 TRP B N 1
ATOM 1966 C CA . TRP B 1 8 ? -10.18 21.984 18.719 1 97.12 8 TRP B CA 1
ATOM 1967 C C . TRP B 1 8 ? -10.586 20.516 18.812 1 97.12 8 TRP B C 1
ATOM 1969 O O . TRP B 1 8 ? -10.328 19.859 19.828 1 97.12 8 TRP B O 1
ATOM 1979 N N . PRO B 1 9 ? -11.172 20 17.797 1 97.75 9 PRO B N 1
ATOM 1980 C CA . PRO B 1 9 ? -11.672 18.609 17.828 1 97.75 9 PRO B CA 1
ATOM 1981 C C . PRO B 1 9 ? -10.562 17.578 17.625 1 97.75 9 PRO B C 1
ATOM 1983 O O . PRO B 1 9 ? -10.844 16.391 17.453 1 97.75 9 PRO B O 1
ATOM 1986 N N . TYR B 1 10 ? -9.352 17.953 17.734 1 98.25 10 TYR B N 1
ATOM 1987 C CA . TYR B 1 10 ? -8.203 17.141 17.344 1 98.25 10 TYR B CA 1
ATOM 1988 C C . TYR B 1 10 ? -7.539 16.516 18.547 1 98.25 10 TYR B C 1
ATOM 1990 O O . TYR B 1 10 ? -7.652 17.031 19.672 1 98.25 10 TYR B O 1
ATOM 1998 N N . SER B 1 11 ? -6.844 15.445 18.297 1 98.12 11 SER B N 1
ATOM 1999 C CA . SER B 1 11 ? -6.098 14.75 19.328 1 98.12 11 SER B CA 1
ATOM 2000 C C . SER B 1 11 ? -4.895 15.57 19.797 1 98.12 11 SER B C 1
ATOM 2002 O O . SER B 1 11 ? -4.215 16.188 18.969 1 98.12 11 SER B O 1
ATOM 2004 N N . PRO B 1 12 ? -4.602 15.578 21.078 1 98.31 12 PRO B N 1
ATOM 2005 C CA . PRO B 1 12 ? -3.361 16.203 21.531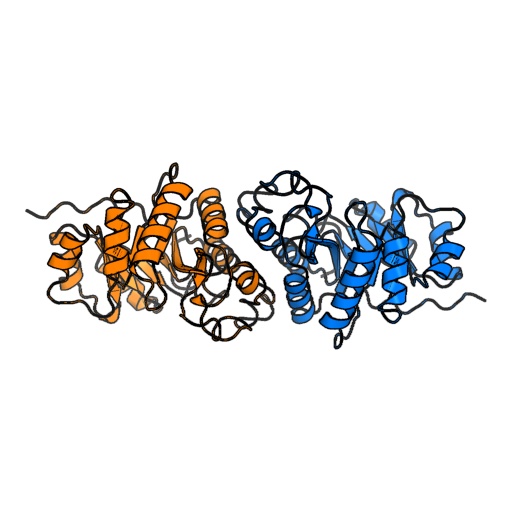 1 98.31 12 PRO B CA 1
ATOM 2006 C C . PRO B 1 12 ? -2.117 15.422 21.125 1 98.31 12 PRO B C 1
ATOM 2008 O O . PRO B 1 12 ? -0.998 15.93 21.25 1 98.31 12 PRO B O 1
ATOM 2011 N N . TYR B 1 13 ? -2.299 14.156 20.719 1 98.69 13 TYR B N 1
ATOM 2012 C CA . TYR B 1 13 ? -1.207 13.32 20.219 1 98.69 13 TYR B CA 1
ATOM 2013 C C . TYR B 1 13 ? -1.334 13.102 18.719 1 98.69 13 TYR B C 1
ATOM 2015 O O . TYR B 1 13 ? -2.307 12.5 18.25 1 98.69 13 TYR B O 1
ATOM 2023 N N . ILE B 1 14 ? -0.38 13.57 18.031 1 98.88 14 ILE B N 1
ATOM 2024 C CA . ILE B 1 14 ? -0.432 13.508 16.578 1 98.88 14 ILE B CA 1
ATOM 2025 C C . ILE B 1 14 ? 0.721 12.656 16.062 1 98.88 14 ILE B C 1
ATOM 2027 O O . ILE B 1 14 ? 1.887 12.93 16.359 1 98.88 14 ILE B O 1
ATOM 2031 N N . ALA B 1 15 ? 0.404 11.602 15.289 1 98.88 15 ALA B N 1
ATOM 2032 C CA . ALA B 1 15 ? 1.428 10.758 14.688 1 98.88 15 ALA B CA 1
ATOM 2033 C C . ALA B 1 15 ? 2.117 11.469 13.531 1 98.88 15 ALA B C 1
ATOM 2035 O O . ALA B 1 15 ? 1.522 11.656 12.461 1 98.88 15 ALA B O 1
ATOM 2036 N N . HIS B 1 16 ? 3.346 11.898 13.766 1 98.94 16 HIS B N 1
ATOM 2037 C CA . HIS B 1 16 ? 4.137 12.633 12.781 1 98.94 16 HIS B CA 1
ATOM 2038 C C . HIS B 1 16 ? 4.449 11.758 11.57 1 98.94 16 HIS B C 1
ATOM 2040 O O . HIS B 1 16 ? 4.973 10.656 11.719 1 98.94 16 HIS B O 1
ATOM 2046 N N . ARG B 1 17 ? 4.035 12.203 10.438 1 98.88 17 ARG B N 1
ATOM 2047 C CA . ARG B 1 17 ? 4.199 11.547 9.148 1 98.88 17 ARG B CA 1
ATOM 2048 C C . ARG B 1 17 ? 3.568 10.156 9.156 1 98.88 17 ARG B C 1
ATOM 2050 O O . ARG B 1 17 ? 4.027 9.258 8.445 1 98.88 17 ARG B O 1
ATOM 2057 N N . GLY B 1 18 ? 2.566 9.961 9.945 1 98.44 18 GLY B N 1
ATOM 2058 C CA . GLY B 1 18 ? 1.764 8.742 9.984 1 98.44 18 GLY B CA 1
ATOM 2059 C C . GLY B 1 18 ? 2.293 7.711 10.961 1 98.44 18 GLY B C 1
ATOM 2060 O O . GLY B 1 18 ? 1.65 7.418 11.969 1 98.44 18 GLY B O 1
ATOM 2061 N N . GLY B 1 19 ? 3.547 7.289 10.719 1 97.12 19 GLY B N 1
ATOM 2062 C CA . GLY B 1 19 ? 4.09 6.148 11.445 1 97.12 19 GLY B CA 1
ATOM 2063 C C . GLY B 1 19 ? 5.285 6.5 12.305 1 97.12 19 GLY B C 1
ATOM 2064 O O . GLY B 1 19 ? 5.875 5.629 12.945 1 97.12 19 GLY B O 1
ATOM 2065 N N . GLY B 1 20 ? 5.578 7.793 12.352 1 97.81 20 GLY B N 1
ATOM 2066 C CA . GLY B 1 20 ? 6.789 8.164 13.062 1 97.81 20 GLY B CA 1
ATOM 2067 C C . GLY B 1 20 ? 8.016 7.41 12.594 1 97.81 20 GLY B C 1
ATOM 2068 O O . GLY B 1 20 ? 8.289 7.336 11.391 1 97.81 20 GLY B O 1
ATOM 2069 N N . HIS B 1 21 ? 8.727 6.879 13.594 1 98.31 21 HIS B N 1
ATOM 2070 C CA . HIS B 1 21 ? 9.945 6.145 13.266 1 98.31 21 HIS B CA 1
ATOM 2071 C C . HIS B 1 21 ? 9.641 4.676 12.984 1 98.31 21 HIS B C 1
ATOM 2073 O O . HIS B 1 21 ? 10.523 3.92 12.578 1 98.31 21 HIS B O 1
ATOM 2079 N N . LEU B 1 22 ? 8.469 4.234 13.094 1 98.44 22 LEU B N 1
ATOM 2080 C CA . LEU B 1 22 ? 8.172 2.807 13.125 1 98.44 22 LEU B CA 1
ATOM 2081 C C . LEU B 1 22 ? 7.816 2.299 11.727 1 98.44 22 LEU B C 1
ATOM 2083 O O . LEU B 1 22 ? 7.699 1.091 11.516 1 98.44 22 LEU B O 1
ATOM 2087 N N . ALA B 1 23 ? 7.648 3.143 10.75 1 98.75 23 ALA B N 1
ATOM 2088 C CA . ALA B 1 23 ? 7.301 2.818 9.367 1 98.75 23 ALA B CA 1
ATOM 2089 C C . ALA B 1 23 ? 7.848 3.869 8.406 1 98.75 23 ALA B C 1
ATOM 2091 O O . ALA B 1 23 ? 8.266 4.949 8.828 1 98.75 23 ALA B O 1
ATOM 2092 N N . PRO B 1 24 ? 7.926 3.553 7.125 1 98.88 24 PRO B N 1
ATOM 2093 C CA . PRO B 1 24 ? 8.352 4.59 6.18 1 98.88 24 PRO B CA 1
ATOM 2094 C C . PRO B 1 24 ? 7.402 5.789 6.156 1 98.88 24 PRO B C 1
ATOM 2096 O O . PRO B 1 24 ? 6.203 5.629 5.922 1 98.88 24 PRO B O 1
ATOM 2099 N N . GLU B 1 25 ? 7.961 6.938 6.434 1 98.88 25 GLU B N 1
ATOM 2100 C CA . GLU B 1 25 ? 7.172 8.156 6.582 1 98.88 25 GLU B CA 1
ATOM 2101 C C . GLU B 1 25 ? 6.328 8.422 5.34 1 98.88 25 GLU B C 1
ATOM 2103 O O . GLU B 1 25 ? 6.742 8.102 4.223 1 98.88 25 GLU B O 1
ATOM 2108 N N . ASN B 1 26 ? 5.133 9 5.543 1 98.88 26 ASN B N 1
ATOM 2109 C CA . ASN B 1 26 ? 4.309 9.523 4.461 1 98.88 26 ASN B CA 1
ATOM 2110 C C . ASN B 1 26 ? 3.887 8.422 3.494 1 98.88 26 ASN B C 1
ATOM 2112 O O . ASN B 1 26 ? 3.934 8.602 2.277 1 98.88 26 ASN B O 1
ATOM 2116 N N . THR B 1 27 ? 3.545 7.262 4.031 1 98.88 27 THR B N 1
ATOM 2117 C CA . THR B 1 27 ? 2.996 6.145 3.27 1 98.88 27 THR B CA 1
ATOM 2118 C C . THR B 1 27 ? 1.697 5.645 3.896 1 98.88 27 THR B C 1
ATOM 2120 O O . THR B 1 27 ? 1.389 5.98 5.043 1 98.88 27 THR B O 1
ATOM 2123 N N . LEU B 1 28 ? 0.946 4.898 3.092 1 98.81 28 LEU B N 1
ATOM 2124 C CA . LEU B 1 28 ? -0.235 4.254 3.654 1 98.81 28 LEU B CA 1
ATOM 2125 C C . LEU B 1 28 ? 0.154 3.266 4.75 1 98.81 28 LEU B C 1
ATOM 2127 O O . LEU B 1 28 ? -0.54 3.15 5.762 1 98.81 28 LEU B O 1
ATOM 2131 N N . ALA B 1 29 ? 1.316 2.559 4.598 1 98.62 29 ALA B N 1
ATOM 2132 C CA . ALA B 1 29 ? 1.83 1.663 5.629 1 98.62 29 ALA B CA 1
ATOM 2133 C C . ALA B 1 29 ? 2.055 2.41 6.941 1 98.62 29 ALA B C 1
ATOM 2135 O O . ALA B 1 29 ? 1.776 1.88 8.023 1 98.62 29 ALA B O 1
ATOM 2136 N N . ALA B 1 30 ? 2.543 3.623 6.84 1 98.88 30 ALA B N 1
ATOM 2137 C CA . ALA B 1 30 ? 2.77 4.438 8.031 1 98.88 30 ALA B CA 1
ATOM 2138 C C . ALA B 1 30 ? 1.454 4.746 8.742 1 98.88 30 ALA B C 1
ATOM 2140 O O . ALA B 1 30 ? 1.396 4.758 9.977 1 98.88 30 ALA B O 1
ATOM 2141 N N . MET B 1 31 ? 0.4 5.023 7.953 1 98.81 31 MET B N 1
ATOM 2142 C CA . MET B 1 31 ? -0.906 5.285 8.547 1 98.81 31 MET B CA 1
ATOM 2143 C C . MET B 1 31 ? -1.41 4.066 9.312 1 98.81 31 MET B C 1
ATOM 2145 O O . MET B 1 31 ? -1.965 4.203 10.406 1 98.81 31 MET B O 1
ATOM 2149 N N . HIS B 1 32 ? -1.187 2.889 8.742 1 98.5 32 HIS B N 1
ATOM 2150 C CA . HIS B 1 32 ? -1.569 1.659 9.422 1 98.5 32 HIS B CA 1
ATOM 2151 C C . HIS B 1 32 ? -0.86 1.532 10.766 1 98.5 32 HIS B C 1
ATOM 2153 O O . HIS B 1 32 ? -1.48 1.171 11.773 1 98.5 32 HIS B O 1
ATOM 2159 N N . VAL B 1 33 ? 0.409 1.863 10.789 1 98.25 33 VAL B N 1
ATOM 2160 C CA . VAL B 1 33 ? 1.212 1.73 12 1 98.25 33 VAL B CA 1
ATOM 2161 C C . VAL B 1 33 ? 0.738 2.736 13.047 1 98.25 33 VAL B C 1
ATOM 2163 O O . VAL B 1 33 ? 0.578 2.393 14.227 1 98.25 33 VAL B O 1
ATOM 2166 N N . GLY B 1 34 ? 0.512 3.957 12.609 1 98.5 34 GLY B N 1
ATOM 2167 C CA . GLY B 1 34 ? -0.018 4.953 13.523 1 98.5 34 GLY B CA 1
ATOM 2168 C C . GLY B 1 34 ? -1.32 4.527 14.18 1 98.5 34 GLY B C 1
ATOM 2169 O O . GLY B 1 34 ? -1.478 4.641 15.398 1 98.5 34 GLY B O 1
ATOM 2170 N N . ALA B 1 35 ? -2.238 4.02 13.375 1 98.31 35 ALA B N 1
ATOM 2171 C CA . ALA B 1 35 ? -3.533 3.572 13.883 1 98.31 35 ALA B CA 1
ATOM 2172 C C . ALA B 1 35 ? -3.367 2.406 14.852 1 98.31 35 ALA B C 1
ATOM 2174 O O . ALA B 1 35 ? -4.031 2.354 15.891 1 98.31 35 ALA B O 1
ATOM 2175 N N . ALA B 1 36 ? -2.459 1.515 14.508 1 96.94 36 ALA B N 1
ATOM 2176 C CA . ALA B 1 36 ? -2.221 0.341 15.344 1 96.94 36 ALA B CA 1
ATOM 2177 C C . ALA B 1 36 ? -1.674 0.743 16.703 1 96.94 36 ALA B C 1
ATOM 2179 O O . ALA B 1 36 ? -1.8 -0.006 17.672 1 96.94 36 ALA B O 1
ATOM 2180 N N . HIS B 1 37 ? -1.118 1.915 16.797 1 97.88 37 HIS B N 1
ATOM 2181 C CA . HIS B 1 37 ? -0.557 2.385 18.062 1 97.88 37 HIS B CA 1
ATOM 2182 C C . HIS B 1 37 ? -1.522 3.322 18.781 1 97.88 37 HIS B C 1
ATOM 2184 O O . HIS B 1 37 ? -1.134 4.02 19.719 1 97.88 37 HIS B O 1
ATOM 2190 N N . GLY B 1 38 ? -2.709 3.4 18.25 1 97.69 38 GLY B N 1
ATOM 2191 C CA . GLY B 1 38 ? -3.789 4.055 18.969 1 97.69 38 GLY B CA 1
ATOM 2192 C C . GLY B 1 38 ? -3.939 5.523 18.625 1 97.69 38 GLY B C 1
ATOM 2193 O O . GLY B 1 38 ? -4.754 6.227 19.219 1 97.69 38 GLY B O 1
ATOM 2194 N N . PHE B 1 39 ? -3.217 6.008 17.719 1 98.69 39 PHE B N 1
ATOM 2195 C CA . PHE B 1 39 ? -3.336 7.41 17.328 1 98.69 39 PHE B CA 1
ATOM 2196 C C . PHE B 1 39 ? -4.621 7.648 16.547 1 98.69 39 PHE B C 1
ATOM 2198 O O . PHE B 1 39 ? -5 6.832 15.703 1 98.69 39 PHE B O 1
ATOM 2205 N N . THR B 1 40 ? -5.27 8.766 16.781 1 98.38 40 THR B N 1
ATOM 2206 C CA . THR B 1 40 ? -6.504 9.125 16.094 1 98.38 40 THR B CA 1
ATOM 2207 C C . THR B 1 40 ? -6.32 10.406 15.281 1 98.38 40 THR B C 1
ATOM 2209 O O . THR B 1 40 ? -7.297 11.016 14.836 1 98.38 40 THR B O 1
ATOM 2212 N N . MET B 1 41 ? -5.062 10.859 15.117 1 98.81 41 MET B N 1
ATOM 2213 C CA . MET B 1 41 ? -4.707 11.977 14.25 1 98.81 41 MET B CA 1
ATOM 2214 C C . MET B 1 41 ? -3.311 11.789 13.664 1 98.81 41 MET B C 1
ATOM 2216 O O . MET B 1 41 ? -2.385 11.391 14.375 1 98.81 41 MET B O 1
ATOM 2220 N N . PHE B 1 42 ? -3.264 11.977 12.383 1 98.88 42 PHE B N 1
ATOM 2221 C CA . PHE B 1 42 ? -1.991 11.906 11.672 1 98.88 42 PHE B CA 1
ATOM 2222 C C . PHE B 1 42 ? -1.606 13.273 11.125 1 98.88 42 PHE B C 1
ATOM 2224 O O . PHE B 1 42 ? -2.469 14.039 10.688 1 98.88 42 PHE B O 1
ATOM 2231 N N . GLU B 1 43 ? -0.373 13.594 11.164 1 98.94 43 GLU B N 1
ATOM 2232 C CA . GLU B 1 43 ? 0.2 14.617 10.297 1 98.94 43 GLU B CA 1
ATOM 2233 C C . GLU B 1 43 ? 0.959 13.992 9.133 1 98.94 43 GLU B C 1
ATOM 2235 O O . GLU B 1 43 ? 1.672 13 9.312 1 98.94 43 GLU B O 1
ATOM 2240 N N . PHE B 1 44 ? 0.812 14.539 7.953 1 98.94 44 PHE B N 1
ATOM 2241 C CA . PHE B 1 44 ? 1.562 14.102 6.781 1 98.94 44 PHE B CA 1
ATOM 2242 C C . PHE B 1 44 ? 1.744 15.242 5.793 1 98.94 44 PHE B C 1
ATOM 2244 O O . PHE B 1 44 ? 1.062 16.266 5.887 1 98.94 44 PHE B O 1
ATOM 2251 N N . ASP B 1 45 ? 2.709 15.07 4.852 1 98.94 45 ASP B N 1
ATOM 2252 C CA . ASP B 1 45 ? 3.127 16.109 3.916 1 98.94 45 ASP B CA 1
ATOM 2253 C C . ASP B 1 45 ? 2.559 15.852 2.523 1 98.94 45 ASP B C 1
ATOM 2255 O O . ASP B 1 45 ? 2.707 14.758 1.976 1 98.94 45 ASP B O 1
ATOM 2259 N N . VAL B 1 46 ? 1.946 16.891 1.953 1 98.94 46 VAL B N 1
ATOM 2260 C CA . VAL B 1 46 ? 1.326 16.703 0.646 1 98.94 46 VAL B CA 1
ATOM 2261 C C . VAL B 1 46 ? 1.925 17.688 -0.355 1 98.94 46 VAL B C 1
ATOM 2263 O O . VAL B 1 46 ? 2.115 18.859 -0.039 1 98.94 46 VAL B O 1
ATOM 2266 N N . LYS B 1 47 ? 2.309 17.266 -1.488 1 98.88 47 LYS B N 1
ATOM 2267 C CA . LYS B 1 47 ? 2.752 18.062 -2.627 1 98.88 47 LYS B CA 1
ATOM 2268 C C . LYS B 1 47 ? 2.238 17.484 -3.941 1 98.88 47 LYS B C 1
ATOM 2270 O O . LYS B 1 47 ? 1.46 16.531 -3.939 1 98.88 47 LYS B O 1
ATOM 2275 N N . LEU B 1 48 ? 2.541 18.109 -5.098 1 98.88 48 LEU B N 1
ATOM 2276 C CA . LEU B 1 48 ? 1.981 17.719 -6.387 1 98.88 48 LEU B CA 1
ATOM 2277 C C . LEU B 1 48 ? 3.051 17.094 -7.273 1 98.88 48 LEU B C 1
ATOM 2279 O O . LEU B 1 48 ? 4.188 17.562 -7.316 1 98.88 48 LEU B O 1
ATOM 2283 N N . SER B 1 49 ? 2.678 15.969 -7.883 1 98.75 49 SER B N 1
ATOM 2284 C CA . SER B 1 49 ? 3.49 15.438 -8.969 1 98.75 49 SER B CA 1
ATOM 2285 C C . SER B 1 49 ? 3.498 16.375 -10.172 1 98.75 49 SER B C 1
ATOM 2287 O O . SER B 1 49 ? 2.787 17.375 -10.188 1 98.75 49 SER B O 1
ATOM 2289 N N . ARG B 1 50 ? 4.32 16.047 -11.141 1 98.56 50 ARG B N 1
ATOM 2290 C CA . ARG B 1 50 ? 4.422 16.859 -12.352 1 98.56 50 ARG B CA 1
ATOM 2291 C C . ARG B 1 50 ? 3.059 17.031 -13.016 1 98.56 50 ARG B C 1
ATOM 2293 O O . ARG B 1 50 ? 2.744 18.109 -13.531 1 98.56 50 ARG B O 1
ATOM 2300 N N . ASP B 1 51 ? 2.279 15.977 -13.023 1 98.25 51 ASP B N 1
ATOM 2301 C CA . ASP B 1 51 ? 0.968 15.992 -13.664 1 98.25 51 ASP B CA 1
ATOM 2302 C C . ASP B 1 51 ? -0.126 16.359 -12.664 1 98.25 51 ASP B C 1
ATOM 2304 O O . ASP B 1 51 ? -1.294 16.016 -12.859 1 98.25 51 ASP B O 1
ATOM 2308 N N . ASN B 1 52 ? 0.196 16.891 -11.508 1 98.5 52 ASN B N 1
ATOM 2309 C CA . ASN B 1 52 ? -0.661 17.562 -10.531 1 98.5 52 ASN B CA 1
ATOM 2310 C C . ASN B 1 52 ? -1.523 16.562 -9.766 1 98.5 52 ASN B C 1
ATOM 2312 O O . ASN B 1 52 ? -2.65 16.875 -9.383 1 98.5 52 ASN B O 1
ATOM 2316 N N . ILE B 1 53 ? -1.031 15.32 -9.688 1 98.75 53 ILE B N 1
ATOM 2317 C CA . ILE B 1 53 ? -1.627 14.391 -8.734 1 98.75 53 ILE B CA 1
ATOM 2318 C C . ILE B 1 53 ? -1.003 14.586 -7.355 1 98.75 53 ILE B C 1
ATOM 2320 O O . ILE B 1 53 ? 0.221 14.664 -7.227 1 98.75 53 ILE B O 1
ATOM 2324 N N . ALA B 1 54 ? -1.849 14.781 -6.293 1 98.94 54 ALA B N 1
ATOM 2325 C CA . ALA B 1 54 ? -1.365 15.008 -4.938 1 98.94 54 ALA B CA 1
ATOM 2326 C C . ALA B 1 54 ? -0.777 13.727 -4.34 1 98.94 54 ALA B C 1
ATOM 2328 O O . ALA B 1 54 ? -1.414 12.672 -4.367 1 98.94 54 ALA B O 1
ATOM 2329 N N . ILE B 1 55 ? 0.456 13.812 -3.854 1 98.94 55 ILE B N 1
ATOM 2330 C CA . ILE B 1 55 ? 1.184 12.695 -3.27 1 98.94 55 ILE B CA 1
ATOM 2331 C C . ILE B 1 55 ? 1.727 13.094 -1.897 1 98.94 55 ILE B C 1
ATOM 2333 O O . ILE B 1 55 ? 1.747 14.273 -1.549 1 98.94 55 ILE B O 1
ATOM 2337 N N . LEU B 1 56 ? 2.049 12.148 -1.133 1 98.94 56 LEU B N 1
ATOM 2338 C CA . LEU B 1 56 ? 2.715 12.414 0.136 1 98.94 56 LEU B CA 1
ATOM 2339 C C . LEU B 1 56 ? 4.23 12.32 -0.015 1 98.94 56 LEU B C 1
ATOM 2341 O O . LEU B 1 56 ? 4.75 11.289 -0.451 1 98.94 56 LEU B O 1
ATOM 2345 N N . LEU B 1 57 ? 4.902 13.398 0.345 1 98.94 57 LEU B N 1
ATOM 2346 C CA . LEU B 1 57 ? 6.359 13.438 0.328 1 98.94 57 LEU B CA 1
ATOM 2347 C C . LEU B 1 57 ? 6.875 14.664 1.075 1 98.94 57 LEU B C 1
ATOM 2349 O O . LEU B 1 57 ? 6.391 15.781 0.86 1 98.94 57 LEU B O 1
ATOM 2353 N N . HIS B 1 58 ? 7.816 14.398 1.945 1 98.81 58 HIS B N 1
ATOM 2354 C CA . HIS B 1 58 ? 8.391 15.492 2.73 1 98.81 58 HIS B CA 1
ATOM 2355 C C . HIS B 1 58 ? 9.383 16.297 1.909 1 98.81 58 HIS B C 1
ATOM 2357 O O . HIS B 1 58 ? 9.305 17.531 1.854 1 98.81 58 HIS B O 1
ATOM 2363 N N . ASP B 1 59 ? 10.352 15.609 1.268 1 98.62 59 ASP B N 1
ATOM 2364 C CA . ASP B 1 59 ? 11.469 16.266 0.586 1 98.62 59 ASP B CA 1
ATOM 2365 C C . ASP B 1 59 ? 11.07 16.703 -0.82 1 98.62 59 ASP B C 1
ATOM 2367 O O . ASP B 1 59 ? 10.086 16.219 -1.374 1 98.62 59 ASP B O 1
ATOM 2371 N N . ASP B 1 60 ? 11.883 17.562 -1.371 1 98.56 60 ASP B N 1
ATOM 2372 C CA . ASP B 1 60 ? 11.656 17.969 -2.756 1 98.56 60 ASP B CA 1
ATOM 2373 C C . ASP B 1 60 ? 12.07 16.859 -3.725 1 98.56 60 ASP B C 1
ATOM 2375 O O . ASP B 1 60 ? 11.461 16.703 -4.785 1 98.56 60 ASP B O 1
ATOM 2379 N N . ASP B 1 61 ? 13.117 16.188 -3.342 1 98.62 61 ASP B N 1
ATOM 2380 C CA . ASP B 1 61 ? 13.625 15.07 -4.133 1 98.62 61 ASP B CA 1
ATOM 2381 C C . ASP B 1 61 ? 13.172 13.727 -3.553 1 98.62 61 ASP B C 1
ATOM 2383 O O . ASP B 1 61 ? 12.875 13.633 -2.359 1 98.62 61 ASP B O 1
ATOM 2387 N N . VAL B 1 62 ? 13.164 12.695 -4.449 1 98.75 62 VAL B N 1
ATOM 2388 C CA . VAL B 1 62 ? 12.672 11.383 -4.027 1 98.75 62 VAL B CA 1
ATOM 2389 C C . VAL B 1 62 ? 13.828 10.547 -3.479 1 98.75 62 VAL B C 1
ATOM 2391 O O . VAL B 1 62 ? 13.641 9.398 -3.076 1 98.75 62 VAL B O 1
ATOM 2394 N N . ASP B 1 63 ? 14.977 11.047 -3.285 1 98.81 63 ASP B N 1
ATOM 2395 C CA . ASP B 1 63 ? 16.219 10.32 -3.072 1 98.81 63 ASP B CA 1
ATOM 2396 C C . ASP B 1 63 ? 16.266 9.695 -1.678 1 98.81 63 ASP B C 1
ATOM 2398 O O . ASP B 1 63 ? 16.672 8.539 -1.518 1 98.81 63 ASP B O 1
ATOM 2402 N N . ARG B 1 64 ? 15.852 10.445 -0.688 1 98.69 64 ARG B N 1
ATOM 2403 C CA . ARG B 1 64 ? 16.078 10.023 0.691 1 98.69 64 ARG B CA 1
ATOM 2404 C C . ARG B 1 64 ? 15.141 8.891 1.079 1 98.69 64 ARG B C 1
ATOM 2406 O O . ARG B 1 64 ? 15.539 7.973 1.807 1 98.69 64 ARG B O 1
ATOM 2413 N N . THR B 1 65 ? 13.836 8.953 0.542 1 98.81 65 THR B N 1
ATOM 2414 C CA . THR B 1 65 ? 12.828 8.031 1.058 1 98.81 65 THR B CA 1
ATOM 2415 C C . THR B 1 65 ? 12.305 7.125 -0.052 1 98.81 65 THR B C 1
ATOM 2417 O O . THR B 1 65 ? 11.148 6.691 -0.013 1 98.81 65 THR B O 1
ATOM 2420 N N . SER B 1 66 ? 13.078 6.918 -1.126 1 98.81 66 SER B N 1
ATOM 2421 C CA . SER B 1 66 ? 12.734 5.949 -2.162 1 98.81 66 SER B CA 1
ATOM 2422 C C . SER B 1 66 ? 13.977 5.496 -2.924 1 98.81 66 SER B C 1
ATOM 2424 O O . SER B 1 66 ? 15.094 5.906 -2.602 1 98.81 66 SER B O 1
ATOM 2426 N N . ASN B 1 67 ? 13.734 4.648 -3.891 1 98.69 67 ASN B N 1
ATOM 2427 C CA . ASN B 1 67 ? 14.836 4.195 -4.734 1 98.69 67 ASN B CA 1
ATOM 2428 C C . ASN B 1 67 ? 14.961 5.043 -5.996 1 98.69 67 ASN B C 1
ATOM 2430 O O . ASN B 1 67 ? 15.672 4.668 -6.934 1 98.69 67 ASN B O 1
ATOM 2434 N N . GLY B 1 68 ? 14.211 6.148 -6.055 1 98.56 68 GLY B N 1
ATOM 2435 C CA . GLY B 1 68 ? 14.305 7.059 -7.18 1 98.56 68 GLY B CA 1
ATOM 2436 C C . GLY B 1 68 ? 15.352 8.141 -6.98 1 98.56 68 GLY B C 1
ATOM 2437 O O . GLY B 1 68 ? 16.062 8.148 -5.973 1 98.56 68 GLY B O 1
ATOM 2438 N N . HIS B 1 69 ? 15.453 9.023 -8 1 98.62 69 HIS B N 1
ATOM 2439 C CA . HIS B 1 69 ? 16.391 10.133 -7.949 1 98.62 69 HIS B CA 1
ATOM 2440 C C . HIS B 1 69 ? 15.797 11.383 -8.586 1 98.62 69 HIS B C 1
ATOM 2442 O O . HIS B 1 69 ? 15.086 11.305 -9.586 1 98.62 69 HIS B O 1
ATOM 2448 N N . GLY B 1 70 ? 16.109 12.523 -7.977 1 98.56 70 GLY B N 1
ATOM 2449 C CA . GLY B 1 70 ? 15.75 13.797 -8.578 1 98.56 70 GLY B CA 1
ATOM 2450 C C . GLY B 1 70 ? 14.461 14.375 -8.016 1 98.56 70 GLY B C 1
ATOM 2451 O O . GLY B 1 70 ? 13.883 13.82 -7.078 1 98.56 70 GLY B O 1
ATOM 2452 N N . PRO B 1 71 ? 14.07 15.539 -8.516 1 98.56 71 PRO B N 1
ATOM 2453 C CA . PRO B 1 71 ? 12.914 16.266 -7.988 1 98.56 71 PRO B CA 1
ATOM 2454 C C . PRO B 1 71 ? 11.586 15.555 -8.25 1 98.56 71 PRO B C 1
ATOM 2456 O O . PRO B 1 71 ? 11.344 15.102 -9.375 1 98.56 71 PRO B O 1
ATOM 2459 N N . ALA B 1 72 ? 10.758 15.445 -7.219 1 98.44 72 ALA B N 1
ATOM 2460 C CA . ALA B 1 72 ? 9.422 14.867 -7.359 1 98.44 72 ALA B CA 1
ATOM 2461 C C . ALA B 1 72 ? 8.594 15.633 -8.383 1 98.44 72 ALA B C 1
ATOM 2463 O O . ALA B 1 72 ? 7.828 15.047 -9.141 1 98.44 72 ALA B O 1
ATOM 2464 N N . LYS B 1 73 ? 8.75 16.969 -8.461 1 98.25 73 LYS B N 1
ATOM 2465 C CA . LYS B 1 73 ? 7.945 17.828 -9.32 1 98.25 73 LYS B CA 1
ATOM 2466 C C . LYS B 1 73 ? 8.203 17.531 -10.797 1 98.25 73 LYS B C 1
ATOM 2468 O O . LYS B 1 73 ? 7.477 18.016 -11.672 1 98.25 73 LYS B O 1
ATOM 2473 N N . ASP B 1 74 ? 9.234 16.812 -11.117 1 98.62 74 ASP B N 1
ATOM 2474 C CA . ASP B 1 74 ? 9.57 16.469 -12.5 1 98.62 74 ASP B CA 1
ATOM 2475 C C . ASP B 1 74 ? 9.078 15.078 -12.859 1 98.62 74 ASP B C 1
ATOM 2477 O O . ASP B 1 74 ? 9.336 14.586 -13.961 1 98.62 74 ASP B O 1
ATOM 2481 N N . LYS B 1 75 ? 8.367 14.414 -12.008 1 98.62 75 LYS B N 1
ATOM 2482 C CA . LYS B 1 75 ? 7.914 13.039 -12.219 1 98.62 75 LYS B CA 1
ATOM 2483 C C . LYS B 1 75 ? 6.391 12.961 -12.203 1 98.62 75 LYS B C 1
ATOM 2485 O O . LYS B 1 75 ? 5.734 13.617 -11.398 1 98.62 75 LYS B O 1
ATOM 2490 N N . THR B 1 76 ? 5.879 12.188 -13.156 1 98.56 76 THR B N 1
ATOM 2491 C CA . THR B 1 76 ? 4.441 11.938 -13.156 1 98.56 76 THR B CA 1
ATOM 2492 C C . THR B 1 76 ? 4.051 11.039 -11.984 1 98.56 76 THR B C 1
ATOM 2494 O O . THR B 1 76 ? 4.91 10.398 -11.375 1 98.56 76 THR B O 1
ATOM 2497 N N . PHE B 1 77 ? 2.75 10.984 -11.734 1 98.25 77 PHE B N 1
ATOM 2498 C CA . PHE B 1 77 ? 2.283 10.109 -10.672 1 98.25 77 PHE B CA 1
ATOM 2499 C C . PHE B 1 77 ? 2.584 8.648 -11 1 98.25 77 PHE B C 1
ATOM 2501 O O . PHE B 1 77 ? 2.949 7.875 -10.109 1 98.25 77 PHE B O 1
ATOM 2508 N N . ALA B 1 78 ? 2.367 8.242 -12.227 1 97.88 78 ALA B N 1
ATOM 2509 C CA . ALA B 1 78 ? 2.65 6.871 -12.633 1 97.88 78 ALA B CA 1
ATOM 2510 C C . ALA B 1 78 ? 4.094 6.492 -12.312 1 97.88 78 ALA B C 1
ATOM 2512 O O . ALA B 1 78 ? 4.352 5.406 -11.789 1 97.88 78 ALA B O 1
ATOM 2513 N N . GLU B 1 79 ? 5.023 7.418 -12.609 1 98.19 79 GLU B N 1
ATOM 2514 C CA . GLU B 1 79 ? 6.43 7.188 -12.297 1 98.19 79 GLU B CA 1
ATOM 2515 C C . GLU B 1 79 ? 6.648 7.09 -10.789 1 98.19 79 GLU B C 1
ATOM 2517 O O . GLU B 1 79 ? 7.34 6.188 -10.312 1 98.19 79 GLU B O 1
ATOM 2522 N N . LEU B 1 80 ? 6.082 7.988 -10.047 1 98.62 80 LEU B N 1
ATOM 2523 C CA . LEU B 1 80 ? 6.262 8.055 -8.602 1 98.62 80 LEU B CA 1
ATOM 2524 C C . LEU B 1 80 ? 5.68 6.82 -7.922 1 98.62 80 LEU B C 1
ATOM 2526 O O . LEU B 1 80 ? 6.277 6.281 -6.988 1 98.62 80 LEU B O 1
ATOM 2530 N N . SER B 1 81 ? 4.547 6.348 -8.43 1 97.44 81 SER B N 1
ATOM 2531 C CA . SER B 1 81 ? 3.83 5.238 -7.809 1 97.44 81 SER B CA 1
ATOM 2532 C C . SER B 1 81 ? 4.578 3.922 -8 1 97.44 81 SER B C 1
ATOM 2534 O O . SER B 1 81 ? 4.293 2.936 -7.316 1 97.44 81 SER B O 1
ATOM 2536 N N . LEU B 1 82 ? 5.512 3.891 -8.891 1 98.25 82 LEU B N 1
ATOM 2537 C CA . LEU B 1 82 ? 6.277 2.676 -9.148 1 98.25 82 LEU B CA 1
ATOM 2538 C C . LEU B 1 82 ? 7.57 2.67 -8.336 1 98.25 82 LEU B C 1
ATOM 2540 O O . LEU B 1 82 ? 8.305 1.677 -8.336 1 98.25 82 LEU B O 1
ATOM 2544 N N . LEU B 1 83 ? 7.859 3.748 -7.633 1 98.62 83 LEU B N 1
ATOM 2545 C CA . LEU B 1 83 ? 9.039 3.789 -6.773 1 98.62 83 LEU B CA 1
ATOM 2546 C C . LEU B 1 83 ? 8.82 2.967 -5.508 1 98.62 83 LEU B C 1
ATOM 2548 O O . LEU B 1 83 ? 7.676 2.756 -5.09 1 98.62 83 LEU B O 1
ATOM 2552 N N . ASP B 1 84 ? 9.938 2.461 -4.926 1 98.88 84 ASP B N 1
ATOM 2553 C CA . ASP B 1 84 ? 9.945 1.812 -3.617 1 98.88 84 ASP B CA 1
ATOM 2554 C C . ASP B 1 84 ? 10.18 2.828 -2.5 1 98.88 84 ASP B C 1
ATOM 2556 O O . ASP B 1 84 ? 11.312 3.232 -2.248 1 98.88 84 ASP B O 1
ATOM 2560 N N . ALA B 1 85 ? 9.125 3.127 -1.794 1 98.88 85 ALA B N 1
ATOM 2561 C CA . ALA B 1 85 ? 9.211 4.125 -0.731 1 98.88 85 ALA B CA 1
ATOM 2562 C C . ALA B 1 85 ? 9.312 3.463 0.639 1 98.88 85 ALA B C 1
ATOM 2564 O O . ALA B 1 85 ? 9 4.078 1.659 1 98.88 85 ALA B O 1
ATOM 2565 N N . GLY B 1 86 ? 9.664 2.201 0.699 1 98.88 86 GLY B N 1
ATOM 2566 C CA . GLY B 1 86 ? 9.641 1.487 1.966 1 98.88 86 GLY B CA 1
ATOM 2567 C C . GLY B 1 86 ? 10.969 0.855 2.32 1 98.88 86 GLY B C 1
ATOM 2568 O O . GLY B 1 86 ? 11.359 0.822 3.49 1 98.88 86 GLY B O 1
ATOM 2569 N N . SER B 1 87 ? 11.734 0.417 1.317 1 98.75 87 SER B N 1
ATOM 2570 C CA . SER B 1 87 ? 12.938 -0.371 1.557 1 98.75 87 SER B CA 1
ATOM 2571 C C . SER B 1 87 ? 13.984 0.432 2.328 1 98.75 87 SER B C 1
ATOM 2573 O O . SER B 1 87 ? 14.805 -0.138 3.049 1 98.75 87 SER B O 1
ATOM 2575 N N . TRP B 1 88 ? 14.016 1.74 2.172 1 98.69 88 TRP B N 1
ATOM 2576 C CA . TRP B 1 88 ? 14.969 2.576 2.895 1 98.69 88 TRP B CA 1
ATOM 2577 C C . TRP B 1 88 ? 14.781 2.43 4.402 1 98.69 88 TRP B C 1
ATOM 2579 O O . TRP B 1 88 ? 15.734 2.615 5.168 1 98.69 88 TRP B O 1
ATOM 2589 N N . HIS B 1 89 ? 13.594 2.148 4.82 1 98.81 89 HIS B N 1
ATOM 2590 C CA . HIS B 1 89 ? 13.281 2.006 6.238 1 98.81 89 HIS B CA 1
ATOM 2591 C C . HIS B 1 89 ? 13.617 0.606 6.738 1 98.81 89 HIS B C 1
ATOM 2593 O O . HIS B 1 89 ? 14.297 0.454 7.758 1 98.81 89 HIS B O 1
ATOM 2599 N N . SER B 1 90 ? 13.133 -0.436 6.07 1 98.69 90 SER B N 1
ATOM 2600 C CA . SER B 1 90 ? 13.367 -1.823 6.461 1 98.69 90 SER B CA 1
ATOM 2601 C C . SER B 1 90 ? 12.859 -2.787 5.395 1 98.69 90 SER B C 1
ATOM 2603 O O . SER B 1 90 ? 12.008 -2.426 4.574 1 98.69 90 SER B O 1
ATOM 2605 N N . PRO B 1 91 ? 13.289 -4.055 5.363 1 98.5 91 PRO B N 1
ATOM 2606 C CA . PRO B 1 91 ? 12.789 -5.066 4.43 1 98.5 91 PRO B CA 1
ATOM 2607 C C . PRO B 1 91 ? 11.289 -5.312 4.578 1 98.5 91 PRO B C 1
ATOM 2609 O O . PRO B 1 91 ? 10.609 -5.617 3.596 1 98.5 91 PRO B O 1
ATOM 2612 N N . ALA B 1 92 ? 10.789 -5.098 5.738 1 98.31 92 ALA B N 1
ATOM 2613 C CA . ALA B 1 92 ? 9.383 -5.355 6.035 1 98.31 92 ALA B CA 1
ATOM 2614 C C . ALA B 1 92 ? 8.477 -4.445 5.215 1 98.31 92 ALA B C 1
ATOM 2616 O O . ALA B 1 92 ? 7.312 -4.777 4.977 1 98.31 92 ALA B O 1
ATOM 2617 N N . TYR B 1 93 ? 9.078 -3.369 4.719 1 98.81 93 TYR B N 1
ATOM 2618 C CA . TYR B 1 93 ? 8.242 -2.422 3.988 1 98.81 93 TYR B CA 1
ATOM 2619 C C . TYR B 1 93 ? 8.695 -2.305 2.537 1 98.81 93 TYR B C 1
ATOM 2621 O O . TYR B 1 93 ? 8.242 -1.415 1.811 1 98.81 93 TYR B O 1
ATOM 2629 N N . ALA B 1 94 ? 9.609 -3.189 2.096 1 98.88 94 ALA B N 1
ATOM 2630 C CA . ALA B 1 94 ? 10.039 -3.164 0.699 1 98.88 94 ALA B CA 1
ATOM 2631 C C . ALA B 1 94 ? 8.836 -3.219 -0.241 1 98.88 94 ALA B C 1
ATOM 2633 O O . ALA B 1 94 ? 7.898 -3.986 -0.016 1 98.88 94 ALA B O 1
ATOM 2634 N N . GLY B 1 95 ? 8.883 -2.307 -1.259 1 98.81 95 GLY B N 1
ATOM 2635 C CA . GLY B 1 95 ? 7.832 -2.303 -2.268 1 98.81 95 GLY B CA 1
ATOM 2636 C C . GLY B 1 95 ? 6.723 -1.312 -1.972 1 98.81 95 GLY B C 1
ATOM 2637 O O . GLY B 1 95 ? 5.883 -1.04 -2.83 1 98.81 95 GLY B O 1
ATOM 2638 N N . GLU B 1 96 ? 6.707 -0.723 -0.745 1 98.88 96 GLU B N 1
ATOM 2639 C CA . GLU B 1 96 ? 5.703 0.281 -0.414 1 98.88 96 GLU B CA 1
ATOM 2640 C C . GLU B 1 96 ? 5.73 1.44 -1.405 1 98.88 96 GLU B C 1
ATOM 2642 O O . GLU B 1 96 ? 6.773 2.068 -1.604 1 98.88 96 GLU B O 1
ATOM 2647 N N . PRO B 1 97 ? 4.613 1.663 -2.066 1 98.5 97 PRO B N 1
ATOM 2648 C CA . PRO B 1 97 ? 4.625 2.766 -3.031 1 98.5 97 PRO B CA 1
ATOM 2649 C C . PRO B 1 97 ? 4.488 4.1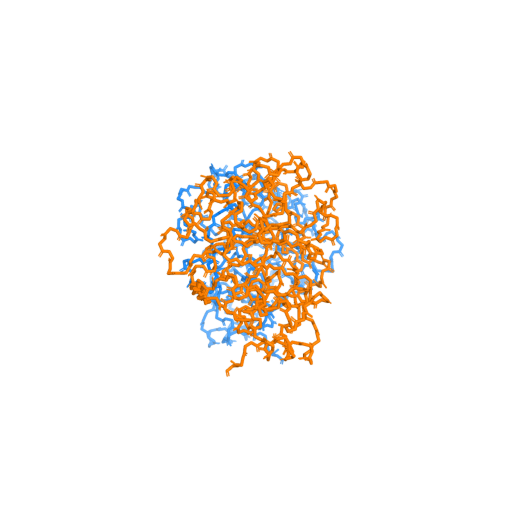33 -2.365 1 98.5 97 PRO B C 1
ATOM 2651 O O . PRO B 1 97 ? 4.035 4.223 -1.223 1 98.5 97 PRO B O 1
ATOM 2654 N N . MET B 1 98 ? 4.934 5.094 -3.131 1 98 98 MET B N 1
ATOM 2655 C CA . MET B 1 98 ? 4.578 6.445 -2.705 1 98 98 MET B CA 1
ATOM 2656 C C . MET B 1 98 ? 3.064 6.609 -2.631 1 98 98 MET B C 1
ATOM 2658 O O . MET B 1 98 ? 2.344 6.184 -3.535 1 98 98 MET B O 1
ATOM 2662 N N . ALA B 1 99 ? 2.588 7.199 -1.596 1 98.56 99 ALA B N 1
ATOM 2663 C CA . ALA B 1 99 ? 1.15 7.27 -1.354 1 98.56 99 ALA B CA 1
ATOM 2664 C C . ALA B 1 99 ? 0.512 8.398 -2.158 1 98.56 99 ALA B C 1
ATOM 2666 O O . ALA B 1 99 ? 1.076 9.492 -2.262 1 98.56 99 ALA B O 1
ATOM 2667 N N . SER B 1 100 ? -0.648 8.109 -2.713 1 98.88 100 SER B N 1
ATOM 2668 C CA . SER B 1 100 ? -1.5 9.195 -3.188 1 98.88 100 SER B CA 1
ATOM 2669 C C . SER B 1 100 ? -2.289 9.82 -2.043 1 98.88 100 SER B C 1
ATOM 2671 O O . SER B 1 100 ? -2.637 9.141 -1.077 1 98.88 100 SER B O 1
ATOM 2673 N N . PHE B 1 101 ? -2.514 11.055 -2.195 1 98.94 101 PHE B N 1
ATOM 2674 C CA . PHE B 1 101 ? -3.297 11.766 -1.19 1 98.94 101 PHE B CA 1
ATOM 2675 C C . PHE B 1 101 ? -4.691 11.164 -1.063 1 98.94 101 PHE B C 1
ATOM 2677 O O . PHE B 1 101 ? -5.215 11.023 0.043 1 98.94 101 PHE B O 1
ATOM 2684 N N . VAL B 1 102 ? -5.293 10.703 -2.133 1 98.88 102 VAL B N 1
ATOM 2685 C CA . VAL B 1 102 ? -6.648 10.164 -2.117 1 98.88 102 VAL B CA 1
ATOM 2686 C C . VAL B 1 102 ? -6.672 8.852 -1.335 1 98.88 102 VAL B C 1
ATOM 2688 O O . VAL B 1 102 ? -7.645 8.555 -0.638 1 98.88 102 VAL B O 1
ATOM 2691 N N . SER B 1 103 ? -5.672 8.031 -1.48 1 98.81 103 SER B N 1
ATOM 2692 C CA . SER B 1 103 ? -5.586 6.797 -0.713 1 98.81 103 SER B CA 1
ATOM 2693 C C . SER B 1 103 ? -5.594 7.074 0.787 1 98.81 103 SER B C 1
ATOM 2695 O O . SER B 1 103 ? -6.316 6.418 1.541 1 98.81 103 SER B O 1
ATOM 2697 N N . VAL B 1 104 ? -4.812 8.023 1.177 1 98.88 104 VAL B N 1
ATOM 2698 C CA . VAL B 1 104 ? -4.699 8.383 2.588 1 98.88 104 VAL B CA 1
ATOM 2699 C C . VAL B 1 104 ? -6.016 8.969 3.08 1 98.88 104 VAL B C 1
ATOM 2701 O O . VAL B 1 104 ? -6.473 8.648 4.18 1 98.88 104 VAL B O 1
ATOM 2704 N N . ALA B 1 105 ? -6.594 9.82 2.271 1 98.94 105 ALA B N 1
ATOM 2705 C CA . ALA B 1 105 ? -7.891 10.391 2.627 1 98.94 105 ALA B CA 1
ATOM 2706 C C . ALA B 1 105 ? -8.922 9.297 2.859 1 98.94 105 ALA B C 1
ATOM 2708 O O . ALA B 1 105 ? -9.641 9.312 3.861 1 98.94 105 ALA B O 1
ATOM 2709 N N . ARG B 1 106 ? -9.008 8.32 1.991 1 98.81 106 ARG B N 1
ATOM 2710 C CA . ARG B 1 106 ? -9.961 7.215 2.105 1 98.81 106 ARG B CA 1
ATOM 2711 C C . ARG B 1 106 ? -9.727 6.426 3.387 1 98.81 106 ARG B C 1
ATOM 2713 O O . ARG B 1 106 ? -10.68 6.086 4.098 1 98.81 106 ARG B O 1
ATOM 2720 N N . TYR B 1 107 ? -8.492 6.152 3.646 1 98.88 107 TYR B N 1
ATOM 2721 C CA . TYR B 1 107 ? -8.172 5.379 4.84 1 98.88 107 TYR B CA 1
ATOM 2722 C C . TYR B 1 107 ? -8.594 6.117 6.102 1 98.88 107 TYR B C 1
ATOM 2724 O O . TYR B 1 107 ? -9.242 5.539 6.977 1 98.88 107 TYR B O 1
ATOM 2732 N N . THR B 1 108 ? -8.172 7.395 6.188 1 98.81 108 THR B N 1
ATOM 2733 C CA . THR B 1 108 ? -8.422 8.141 7.418 1 98.81 108 THR B CA 1
ATOM 2734 C C . THR B 1 108 ? -9.922 8.352 7.625 1 98.81 108 THR B C 1
ATOM 2736 O O . THR B 1 108 ? -10.414 8.258 8.75 1 98.81 108 THR B O 1
ATOM 2739 N N . LEU B 1 109 ? -10.625 8.609 6.566 1 98.75 109 LEU B N 1
ATOM 2740 C CA . LEU B 1 109 ? -12.07 8.773 6.66 1 98.75 109 LEU B CA 1
ATOM 2741 C C . LEU B 1 109 ? -12.734 7.484 7.137 1 98.75 109 LEU B C 1
ATOM 2743 O O . LEU B 1 109 ? -13.555 7.504 8.062 1 98.75 109 LEU B O 1
ATOM 2747 N N . ALA B 1 110 ? -12.344 6.375 6.582 1 98.62 110 ALA B N 1
ATOM 2748 C CA . ALA B 1 110 ? -12.977 5.09 6.875 1 98.62 110 ALA B CA 1
ATOM 2749 C C . ALA B 1 110 ? -12.688 4.652 8.312 1 98.62 110 ALA B C 1
ATOM 2751 O O . ALA B 1 110 ? -13.43 3.85 8.883 1 98.62 110 ALA B O 1
ATOM 2752 N N . ASN B 1 111 ? -11.641 5.191 8.875 1 98.44 111 ASN B N 1
ATOM 2753 C CA . ASN B 1 111 ? -11.219 4.707 10.188 1 98.44 111 ASN B CA 1
ATOM 2754 C C . ASN B 1 111 ? -11.336 5.797 11.25 1 98.44 111 ASN B C 1
ATOM 2756 O O . ASN B 1 111 ? -10.82 5.641 12.359 1 98.44 111 ASN B O 1
ATOM 2760 N N . GLY B 1 112 ? -11.891 6.914 10.93 1 98 112 GLY B N 1
ATOM 2761 C CA . GLY B 1 112 ? -12.156 7.969 11.891 1 98 112 GLY B CA 1
ATOM 2762 C C . GLY B 1 112 ? -10.898 8.633 12.414 1 98 112 GLY B C 1
ATOM 2763 O O . GLY B 1 112 ? -10.781 8.898 13.609 1 98 112 GLY B O 1
ATOM 2764 N N . ILE B 1 113 ? -9.961 8.844 11.57 1 98.56 113 ILE B N 1
ATOM 2765 C CA . ILE B 1 113 ? -8.68 9.453 11.93 1 98.56 113 ILE B CA 1
ATOM 2766 C C . ILE B 1 113 ? -8.633 10.898 11.438 1 98.56 113 ILE B C 1
ATOM 2768 O O . ILE B 1 113 ? -8.859 11.164 10.258 1 98.56 113 ILE B O 1
ATOM 2772 N N . ALA B 1 114 ? -8.375 11.82 12.32 1 98.81 114 ALA B N 1
ATOM 2773 C CA . ALA B 1 114 ? -8.211 13.227 11.938 1 98.81 114 ALA B CA 1
ATOM 2774 C C . ALA B 1 114 ? -6.863 13.453 11.25 1 98.81 114 ALA B C 1
ATOM 2776 O O . ALA B 1 114 ? -5.949 12.641 11.383 1 98.81 114 ALA B O 1
ATOM 2777 N N . CYS B 1 115 ? -6.828 14.594 10.516 1 98.94 115 CYS B N 1
ATOM 2778 C CA . CYS B 1 115 ? -5.625 14.805 9.719 1 98.94 115 CYS B CA 1
ATOM 2779 C C . CYS B 1 115 ? -5.113 16.234 9.867 1 98.94 115 CYS B C 1
ATOM 2781 O O . CYS B 1 115 ? -5.895 17.188 9.828 1 98.94 115 CYS B O 1
ATOM 2783 N N . ASN B 1 116 ? -3.879 16.391 10.188 1 98.94 116 ASN B N 1
ATOM 2784 C CA . ASN B 1 116 ? -3.135 17.609 9.844 1 98.94 116 ASN B CA 1
ATOM 2785 C C . ASN B 1 116 ? -2.438 17.469 8.492 1 98.94 116 ASN B C 1
ATOM 2787 O O . ASN B 1 116 ? -1.433 16.766 8.375 1 98.94 116 ASN B O 1
ATOM 2791 N N . VAL B 1 117 ? -2.98 18.109 7.504 1 99 117 VAL B N 1
ATOM 2792 C CA . VAL B 1 117 ? -2.426 18.078 6.152 1 99 117 VAL B CA 1
ATOM 2793 C C . VAL B 1 117 ? -1.415 19.203 5.973 1 99 117 VAL B C 1
ATOM 2795 O O . VAL B 1 117 ? -1.795 20.359 5.766 1 99 117 VAL B O 1
ATOM 2798 N N . GLU B 1 118 ? -0.197 18.891 6.086 1 99 118 GLU B N 1
ATOM 2799 C CA . GLU B 1 118 ? 0.812 19.906 5.816 1 99 118 GLU B CA 1
ATOM 2800 C C . GLU B 1 118 ? 1 20.109 4.316 1 99 118 GLU B C 1
ATOM 2802 O O . GLU B 1 118 ? 1.445 19.203 3.609 1 99 118 GLU B O 1
ATOM 2807 N N . ILE B 1 119 ? 0.622 21.266 3.785 1 98.94 119 ILE B N 1
ATOM 2808 C CA . ILE B 1 119 ? 0.914 21.656 2.41 1 98.94 119 ILE B CA 1
ATOM 2809 C C . ILE B 1 119 ? 2.406 21.953 2.264 1 98.94 119 ILE B C 1
ATOM 2811 O O . ILE B 1 119 ? 2.912 22.922 2.818 1 98.94 119 ILE B O 1
ATOM 2815 N N . LYS B 1 120 ? 3.119 21.016 1.536 1 98.81 120 LYS B N 1
ATOM 2816 C CA . LYS B 1 120 ? 4.57 21.109 1.396 1 98.81 120 LYS B CA 1
ATOM 2817 C C . LYS B 1 120 ? 4.973 21.234 -0.07 1 98.81 120 LYS B C 1
ATOM 2819 O O . LYS B 1 120 ? 5.562 20.312 -0.638 1 98.81 120 LYS B O 1
ATOM 2824 N N . PRO B 1 121 ? 4.797 22.438 -0.603 1 98.75 121 PRO B N 1
ATOM 2825 C CA . PRO B 1 121 ? 5.012 22.594 -2.043 1 98.75 121 PRO B CA 1
ATOM 2826 C C . PRO B 1 121 ? 6.48 22.453 -2.441 1 98.75 121 PRO B C 1
ATOM 2828 O O . PRO B 1 121 ? 7.375 22.766 -1.652 1 98.75 121 PRO B O 1
ATOM 2831 N N . CYS B 1 122 ? 6.684 21.906 -3.658 1 97.94 122 CYS B N 1
ATOM 2832 C CA . CYS B 1 122 ? 8 22.078 -4.262 1 97.94 122 CYS B CA 1
ATOM 2833 C C . CYS B 1 122 ? 8.281 23.547 -4.566 1 97.94 122 CYS B C 1
ATOM 2835 O O . CYS B 1 122 ? 7.352 24.312 -4.824 1 97.94 122 CYS B O 1
ATOM 2837 N N . PRO B 1 123 ? 9.602 23.859 -4.57 1 96.75 123 PRO B N 1
ATOM 2838 C CA . PRO B 1 123 ? 9.922 25.25 -4.867 1 96.75 123 PRO B CA 1
ATOM 2839 C C . PRO B 1 123 ? 9.305 25.734 -6.18 1 96.75 123 PRO B C 1
ATOM 2841 O O . PRO B 1 123 ? 9.406 25.047 -7.199 1 96.75 123 PRO B O 1
ATOM 2844 N N . GLY B 1 124 ? 8.664 26.875 -6.109 1 97.62 124 GLY B N 1
ATOM 2845 C CA . GLY B 1 124 ? 8.078 27.469 -7.297 1 97.62 124 GLY B CA 1
ATOM 2846 C C . GLY B 1 124 ? 6.629 27.078 -7.512 1 97.62 124 GLY B C 1
ATOM 2847 O O . GLY B 1 124 ? 5.953 27.625 -8.383 1 97.62 124 GLY B O 1
ATOM 2848 N N . ARG B 1 125 ? 6.113 26.188 -6.637 1 98.5 125 ARG B N 1
ATOM 2849 C CA . ARG B 1 125 ? 4.754 25.688 -6.828 1 98.5 125 ARG B CA 1
ATOM 2850 C C . ARG B 1 125 ? 3.9 25.938 -5.59 1 98.5 125 ARG B C 1
ATOM 2852 O O . ARG B 1 125 ? 2.996 25.156 -5.285 1 98.5 125 ARG B O 1
ATOM 2859 N N . GLU B 1 126 ? 4.227 26.984 -4.828 1 98.69 126 GLU B N 1
ATOM 2860 C CA . GLU B 1 126 ? 3.584 27.234 -3.541 1 98.69 126 GLU B CA 1
ATOM 2861 C C . GLU B 1 126 ? 2.092 27.5 -3.709 1 98.69 126 GLU B C 1
ATOM 2863 O O . GLU B 1 126 ? 1.263 26.859 -3.07 1 98.69 126 GLU B O 1
ATOM 2868 N N . ALA B 1 127 ? 1.8 28.406 -4.613 1 98.69 127 ALA B N 1
ATOM 2869 C CA . ALA B 1 127 ? 0.409 28.812 -4.793 1 98.69 127 ALA B CA 1
ATOM 2870 C C . ALA B 1 127 ? -0.426 27.672 -5.371 1 98.69 127 ALA B C 1
ATOM 2872 O O . ALA B 1 127 ? -1.511 27.375 -4.871 1 98.69 127 ALA B O 1
ATOM 2873 N N . GLU B 1 128 ? 0.097 27.031 -6.398 1 98.75 128 GLU B N 1
ATOM 2874 C CA . GLU B 1 128 ? -0.633 25.969 -7.066 1 98.75 128 GLU B CA 1
ATOM 2875 C C . GLU B 1 128 ? -0.877 24.797 -6.121 1 98.75 128 GLU B C 1
ATOM 2877 O O . GLU B 1 128 ? -1.96 24.203 -6.121 1 98.75 128 GLU B O 1
ATOM 2882 N N . THR B 1 129 ? 0.11 24.469 -5.348 1 98.94 129 THR B N 1
ATOM 2883 C CA . THR B 1 129 ? -0.024 23.359 -4.402 1 98.94 129 THR B CA 1
ATOM 2884 C C . THR B 1 129 ? -1.021 23.719 -3.301 1 98.94 129 THR B C 1
ATOM 2886 O O . THR B 1 129 ? -1.863 22.891 -2.936 1 98.94 129 THR B O 1
ATOM 2889 N N . GLY B 1 130 ? -0.91 24.953 -2.758 1 98.94 130 GLY B N 1
ATOM 2890 C CA . GLY B 1 130 ? -1.866 25.391 -1.756 1 98.94 130 GLY B CA 1
ATOM 2891 C C . GLY B 1 130 ? -3.307 25.312 -2.229 1 98.94 130 GLY B C 1
ATOM 2892 O O . GLY B 1 130 ? -4.172 24.797 -1.516 1 98.94 130 GLY B O 1
ATOM 2893 N N . ALA B 1 131 ? -3.568 25.766 -3.445 1 98.94 131 ALA B N 1
ATOM 2894 C CA . ALA B 1 131 ? -4.914 25.781 -4.008 1 98.94 131 ALA B CA 1
ATOM 2895 C C . ALA B 1 131 ? -5.438 24.359 -4.219 1 98.94 131 ALA B C 1
ATOM 2897 O O . ALA B 1 131 ? -6.559 24.047 -3.814 1 98.94 131 ALA B O 1
ATOM 2898 N N . GLU B 1 132 ? -4.617 23.547 -4.812 1 98.94 132 GLU B N 1
ATOM 2899 C CA . GLU B 1 132 ? -5.062 22.203 -5.168 1 98.94 132 GLU B CA 1
ATOM 2900 C C . GLU B 1 132 ? -5.281 21.344 -3.928 1 98.94 132 GLU B C 1
ATOM 2902 O O . GLU B 1 132 ? -6.273 20.625 -3.828 1 98.94 132 GLU B O 1
ATOM 2907 N N . VAL B 1 133 ? -4.395 21.359 -2.943 1 98.94 133 VAL B N 1
ATOM 2908 C CA . VAL B 1 133 ? -4.527 20.562 -1.728 1 98.94 133 VAL B CA 1
ATOM 2909 C C . VAL B 1 133 ? -5.77 21.016 -0.956 1 98.94 133 VAL B C 1
ATOM 2911 O O . VAL B 1 133 ? -6.52 20.172 -0.445 1 98.94 133 VAL B O 1
ATOM 2914 N N . ALA B 1 134 ? -5.977 22.312 -0.889 1 98.94 134 ALA B N 1
ATOM 2915 C CA . ALA B 1 134 ? -7.172 22.828 -0.219 1 98.94 134 ALA B CA 1
ATOM 2916 C C . ALA B 1 134 ? -8.438 22.344 -0.922 1 98.94 134 ALA B C 1
ATOM 2918 O O . ALA B 1 134 ? -9.398 21.922 -0.271 1 98.94 134 ALA B O 1
ATOM 2919 N N . ARG B 1 135 ? -8.445 22.469 -2.236 1 98.94 135 ARG B N 1
ATOM 2920 C CA . ARG B 1 135 ? -9.586 22 -3.012 1 98.94 135 ARG B CA 1
ATOM 2921 C C . ARG B 1 135 ? -9.867 20.531 -2.748 1 98.94 135 ARG B C 1
ATOM 2923 O O . ARG B 1 135 ? -11.016 20.141 -2.514 1 98.94 135 ARG B O 1
ATOM 2930 N N . LEU B 1 136 ? -8.859 19.703 -2.791 1 98.94 136 LEU B N 1
ATOM 2931 C CA . LEU B 1 136 ? -9 18.266 -2.57 1 98.94 136 LEU B CA 1
ATOM 2932 C C . LEU B 1 136 ? -9.492 17.984 -1.155 1 98.94 136 LEU B C 1
ATOM 2934 O O . LEU B 1 136 ? -10.352 17.125 -0.956 1 98.94 136 LEU B O 1
ATOM 2938 N N . CYS B 1 137 ? -8.93 18.688 -0.17 1 98.94 137 CYS B N 1
ATOM 2939 C CA . CYS B 1 137 ? -9.383 18.5 1.203 1 98.94 137 CYS B CA 1
ATOM 2940 C C . CYS B 1 137 ? -10.867 18.812 1.334 1 98.94 137 CYS B C 1
ATOM 2942 O O . CYS B 1 137 ? -11.617 18.062 1.974 1 98.94 137 CYS B O 1
ATOM 2944 N N . ALA B 1 138 ? -11.234 19.938 0.753 1 98.94 138 ALA B N 1
ATOM 2945 C CA . ALA B 1 138 ? -12.648 20.328 0.786 1 98.94 138 ALA B CA 1
ATOM 2946 C C . ALA B 1 138 ? -13.523 19.25 0.15 1 98.94 138 ALA B C 1
ATOM 2948 O O . ALA B 1 138 ? -14.617 18.969 0.636 1 98.94 138 ALA B O 1
ATOM 2949 N N . GLU B 1 139 ? -13.062 18.703 -0.89 1 98.88 139 GLU B N 1
ATOM 2950 C CA . GLU B 1 139 ? -13.805 17.656 -1.603 1 98.88 139 GLU B CA 1
ATOM 2951 C C . GLU B 1 139 ? -13.82 16.359 -0.82 1 98.88 139 GLU B C 1
ATOM 2953 O O . GLU B 1 139 ? -14.883 15.781 -0.581 1 98.88 139 GLU B O 1
ATOM 2958 N N . TYR B 1 140 ? -12.68 15.844 -0.392 1 98.75 140 TYR B N 1
ATOM 2959 C CA . TYR B 1 140 ? -12.547 14.523 0.214 1 98.75 140 TYR B CA 1
ATOM 2960 C C . TYR B 1 140 ? -13.266 14.461 1.559 1 98.75 140 TYR B C 1
ATOM 2962 O O . TYR B 1 140 ? -13.836 13.438 1.919 1 98.75 140 TYR B O 1
ATOM 2970 N N . TRP B 1 141 ? -13.219 15.516 2.293 1 98.69 141 TRP B N 1
ATOM 2971 C CA . TRP B 1 141 ? -13.75 15.5 3.652 1 98.69 141 TRP B CA 1
ATOM 2972 C C . TRP B 1 141 ? -15.055 16.297 3.732 1 98.69 141 TRP B C 1
ATOM 2974 O O . TRP B 1 141 ? -15.422 16.797 4.801 1 98.69 141 TRP B O 1
ATOM 2984 N N . LYS B 1 142 ? -15.742 16.453 2.67 1 98 142 LYS B N 1
ATOM 2985 C CA . LYS B 1 142 ? -16.938 17.281 2.58 1 98 142 LYS B CA 1
ATOM 2986 C C . LYS B 1 142 ? -18 16.828 3.592 1 98 142 LYS B C 1
ATOM 2988 O O . LYS B 1 142 ? -18.719 17.656 4.16 1 98 142 LYS B O 1
ATOM 2993 N N . ASP B 1 143 ? -18.047 15.547 3.9 1 96.88 143 ASP B N 1
ATOM 2994 C CA . ASP B 1 143 ? -19.094 15.031 4.781 1 96.88 143 ASP B CA 1
ATOM 2995 C C . ASP B 1 143 ? -18.5 14.508 6.086 1 96.88 143 ASP B C 1
ATOM 2997 O O . ASP B 1 143 ? -19.156 13.758 6.82 1 96.88 143 ASP B O 1
ATOM 3001 N N . ALA B 1 144 ? -17.234 14.828 6.332 1 97.62 144 ALA B N 1
ATOM 3002 C CA . ALA B 1 144 ? -16.562 14.336 7.535 1 97.62 144 ALA B CA 1
ATOM 3003 C C . ALA B 1 144 ? -17 15.133 8.766 1 97.62 144 ALA B C 1
ATOM 3005 O O . ALA B 1 144 ? -17.234 16.344 8.688 1 97.62 144 ALA B O 1
ATOM 3006 N N . ASP B 1 145 ? -17.031 14.5 9.914 1 96.31 145 ASP B N 1
ATOM 3007 C CA . ASP B 1 145 ? -17.359 15.164 11.18 1 96.31 145 ASP B CA 1
ATOM 3008 C C . ASP B 1 145 ? -16.25 16.141 11.586 1 96.31 145 ASP B C 1
ATOM 3010 O O . ASP B 1 145 ? -16.531 17.219 12.117 1 96.31 145 ASP B O 1
ATOM 3014 N N . VAL B 1 146 ? -15.078 15.703 11.383 1 98.06 146 VAL B N 1
ATOM 3015 C CA . VAL B 1 146 ? -13.906 16.5 11.727 1 98.06 146 VAL B CA 1
ATOM 3016 C C . VAL B 1 146 ? -13.164 16.906 10.453 1 98.06 146 VAL B C 1
ATOM 3018 O O . VAL B 1 146 ? -12.703 16.047 9.695 1 98.06 146 VAL B O 1
ATOM 3021 N N . PRO B 1 147 ? -13.109 18.172 10.203 1 98.44 147 PRO B N 1
ATOM 3022 C CA . PRO B 1 147 ? -12.359 18.594 9.023 1 98.44 147 PRO B CA 1
ATOM 3023 C C . PRO B 1 147 ? -10.852 18.453 9.195 1 98.44 147 PRO B C 1
ATOM 3025 O O . PRO B 1 147 ? -10.344 18.516 10.312 1 98.44 147 PRO B O 1
ATOM 3028 N N . PRO B 1 148 ? -10.164 18.281 8.102 1 98.88 148 PRO B N 1
ATOM 3029 C CA . PRO B 1 148 ? -8.703 18.297 8.211 1 98.88 148 PRO B CA 1
ATOM 3030 C C . PRO B 1 148 ? -8.156 19.688 8.531 1 98.88 148 PRO B C 1
ATOM 3032 O O . PRO B 1 148 ? -8.711 20.688 8.078 1 98.88 148 PRO B O 1
ATOM 3035 N N . LEU B 1 149 ? -7.129 19.719 9.336 1 98.94 149 LEU B N 1
ATOM 3036 C CA . LEU B 1 149 ? -6.375 20.938 9.602 1 98.94 149 LEU B CA 1
ATOM 3037 C C . LEU B 1 149 ? -5.27 21.125 8.562 1 98.94 149 LEU B C 1
ATOM 3039 O O . LEU B 1 149 ? -4.398 20.266 8.422 1 98.94 149 LEU B O 1
ATOM 3043 N N . LEU B 1 150 ? -5.355 22.219 7.77 1 98.94 150 LEU B N 1
ATOM 3044 C CA . LEU B 1 150 ? -4.297 22.531 6.812 1 98.94 150 LEU B CA 1
ATOM 3045 C C . LEU B 1 150 ? -3.182 23.328 7.469 1 98.94 150 LEU B C 1
ATOM 3047 O O . LEU B 1 150 ? -3.451 24.297 8.188 1 98.94 150 LEU B O 1
ATOM 3051 N N . SER B 1 151 ? -1.963 22.953 7.277 1 98.94 151 SER B N 1
ATOM 3052 C CA . SER B 1 151 ? -0.831 23.734 7.77 1 98.94 151 SER B CA 1
ATOM 3053 C C . SER B 1 151 ? 0.251 23.859 6.703 1 98.94 151 SER B C 1
ATOM 3055 O O . SER B 1 151 ? 0.277 23.094 5.738 1 98.94 151 SER B O 1
ATOM 3057 N N . SER B 1 152 ? 1.084 24.906 6.828 1 98.94 152 SER B N 1
ATOM 3058 C CA . SER B 1 152 ? 2.189 25.062 5.891 1 98.94 152 SER B CA 1
ATOM 3059 C C . SER B 1 152 ? 3.234 26.031 6.426 1 98.94 152 SER B C 1
ATOM 3061 O O . SER B 1 152 ? 2.896 27 7.125 1 98.94 152 SER B O 1
ATOM 3063 N N . PHE B 1 153 ? 4.457 25.812 6.086 1 98.62 153 PHE B N 1
ATOM 3064 C CA . PHE B 1 153 ? 5.527 26.781 6.281 1 98.62 153 PHE B CA 1
ATOM 3065 C C . PHE B 1 153 ? 5.453 27.891 5.23 1 98.62 153 PHE B C 1
ATOM 3067 O O . PHE B 1 153 ? 6.047 28.953 5.398 1 98.62 153 PHE B O 1
ATOM 3074 N N . GLU B 1 154 ? 4.859 27.547 4.117 1 98.81 154 GLU B N 1
ATOM 3075 C CA . GLU B 1 154 ? 4.828 28.453 2.973 1 98.81 154 GLU B CA 1
ATOM 3076 C C . GLU B 1 154 ? 3.568 29.312 2.986 1 98.81 154 GLU B C 1
ATOM 3078 O O . GLU B 1 154 ? 2.49 28.859 2.605 1 98.81 154 GLU B O 1
ATOM 3083 N N . GLU B 1 155 ? 3.762 30.547 3.312 1 98.56 155 GLU B N 1
ATOM 3084 C CA . GLU B 1 155 ? 2.635 31.469 3.494 1 98.56 155 GLU B CA 1
ATOM 3085 C C . GLU B 1 155 ? 1.845 31.625 2.197 1 98.56 155 GLU B C 1
ATOM 3087 O O . GLU B 1 155 ? 0.615 31.719 2.221 1 98.56 155 GLU B O 1
ATOM 3092 N N . PRO B 1 156 ? 2.498 31.625 0.984 1 98.81 156 PRO B N 1
ATOM 3093 C CA . PRO B 1 156 ? 1.688 31.672 -0.235 1 98.81 156 PRO B CA 1
ATOM 3094 C C . PRO B 1 156 ? 0.744 30.484 -0.369 1 98.81 156 PRO B C 1
ATOM 3096 O O . PRO B 1 156 ? -0.352 30.609 -0.918 1 98.81 156 PRO B O 1
ATOM 3099 N N . ALA B 1 157 ? 1.157 29.328 0.105 1 98.88 157 ALA B N 1
ATOM 3100 C CA . ALA B 1 157 ? 0.281 28.156 0.098 1 98.88 157 ALA B CA 1
ATOM 3101 C C . ALA B 1 157 ? -0.906 28.359 1.037 1 98.88 157 ALA B C 1
ATOM 3103 O O . ALA B 1 157 ? -2.041 28.016 0.693 1 98.88 157 ALA B O 1
ATOM 3104 N N . LEU B 1 158 ? -0.658 28.922 2.189 1 98.88 158 LEU B N 1
ATOM 3105 C CA . LEU B 1 158 ? -1.729 29.203 3.141 1 98.88 158 LEU B CA 1
ATOM 3106 C C . LEU B 1 158 ? -2.715 30.219 2.568 1 98.88 158 LEU B C 1
ATOM 3108 O O . LEU B 1 158 ? -3.928 30.078 2.742 1 98.88 158 LEU B O 1
ATOM 3112 N N . ALA B 1 159 ? -2.174 31.203 1.911 1 98.94 159 ALA B N 1
ATOM 3113 C CA . ALA B 1 159 ? -3.021 32.219 1.3 1 98.94 159 ALA B CA 1
ATOM 3114 C C . ALA B 1 159 ? -3.971 31.609 0.277 1 98.94 159 ALA B C 1
ATOM 3116 O O . ALA B 1 159 ? -5.16 31.938 0.249 1 98.94 159 ALA B O 1
ATOM 3117 N N . GLU B 1 160 ? -3.438 30.75 -0.556 1 98.94 160 GLU B N 1
ATOM 3118 C CA . GLU B 1 160 ? -4.262 30.109 -1.577 1 98.94 160 GLU B CA 1
ATOM 3119 C C . GLU B 1 160 ? -5.254 29.141 -0.953 1 98.94 160 GLU B C 1
ATOM 3121 O O . GLU B 1 160 ? -6.371 28.984 -1.445 1 98.94 160 GLU B O 1
ATOM 3126 N N . ALA B 1 161 ? -4.793 28.453 0.11 1 98.94 161 ALA B N 1
ATOM 3127 C CA . ALA B 1 161 ? -5.723 27.578 0.812 1 98.94 161 ALA B CA 1
ATOM 3128 C C . ALA B 1 161 ? -6.898 28.359 1.385 1 98.94 161 ALA B C 1
ATOM 3130 O O . ALA B 1 161 ? -8.047 27.922 1.321 1 98.94 161 ALA B O 1
ATOM 3131 N N . GLN B 1 162 ? -6.59 29.531 1.935 1 98.88 162 GLN B N 1
ATOM 3132 C CA . GLN B 1 162 ? -7.625 30.422 2.453 1 98.88 162 GLN B CA 1
ATOM 3133 C C . GLN B 1 162 ? -8.594 30.844 1.351 1 98.88 162 GLN B C 1
ATOM 3135 O O . GLN B 1 162 ? -9.812 30.844 1.555 1 98.88 162 GLN B O 1
ATOM 3140 N N . ARG B 1 163 ? -8.047 31.172 0.257 1 98.88 163 ARG B N 1
ATOM 3141 C CA . ARG B 1 163 ? -8.852 31.625 -0.867 1 98.88 163 ARG B CA 1
ATOM 3142 C C . ARG B 1 163 ? -9.766 30.516 -1.373 1 98.88 163 ARG B C 1
ATOM 3144 O O . ARG B 1 163 ? -10.953 30.734 -1.613 1 98.88 163 ARG B O 1
ATOM 3151 N N . VAL B 1 164 ? -9.305 29.297 -1.511 1 98.88 164 VAL B N 1
ATOM 3152 C CA . VAL B 1 164 ? -9.984 28.203 -2.195 1 98.88 164 VAL B CA 1
ATOM 3153 C C . VAL B 1 164 ? -10.961 27.531 -1.239 1 98.88 164 VAL B C 1
ATOM 3155 O O . VAL B 1 164 ? -12.047 27.109 -1.645 1 98.88 164 VAL B O 1
ATOM 3158 N N . ALA B 1 165 ? -10.562 27.375 0.02 1 98.88 165 ALA B N 1
ATOM 3159 C CA . ALA B 1 165 ? -11.383 26.672 1.012 1 98.88 165 ALA B CA 1
ATOM 3160 C C . ALA B 1 165 ? -11.352 27.406 2.354 1 98.88 165 ALA B C 1
ATOM 3162 O O . ALA B 1 165 ? -10.867 26.859 3.35 1 98.88 165 ALA B O 1
ATOM 3163 N N . PRO B 1 166 ? -11.961 28.562 2.438 1 98.56 166 PRO B N 1
ATOM 3164 C CA . PRO B 1 166 ? -11.883 29.391 3.637 1 98.56 166 PRO B CA 1
ATOM 3165 C C . PRO B 1 166 ? -12.523 28.75 4.859 1 98.56 166 PRO B C 1
ATOM 3167 O O . PRO B 1 166 ? -12.234 29.141 5.992 1 98.56 166 PRO B O 1
ATOM 3170 N N . HIS B 1 167 ? -13.383 27.766 4.625 1 98.06 167 HIS B N 1
ATOM 3171 C CA . HIS B 1 167 ? -14.086 27.141 5.738 1 98.06 167 HIS B CA 1
ATOM 3172 C C . HIS B 1 167 ? -13.203 26.094 6.43 1 98.06 167 HIS B C 1
ATOM 3174 O O . HIS B 1 167 ? -13.523 25.641 7.531 1 98.06 167 HIS B O 1
ATOM 3180 N N . LEU B 1 168 ? -12.164 25.578 5.773 1 98.75 168 LEU B N 1
ATOM 3181 C CA . LEU B 1 168 ? -11.266 24.625 6.398 1 98.75 168 LEU B CA 1
ATOM 3182 C C . LEU B 1 168 ? -10.297 25.328 7.344 1 98.75 168 LEU B C 1
ATOM 3184 O O . LEU B 1 168 ? -9.742 26.375 7.008 1 98.75 168 LEU B O 1
ATOM 3188 N N . PRO B 1 169 ? -10.164 24.75 8.531 1 98.81 169 PRO B N 1
ATOM 3189 C CA . PRO B 1 169 ? -9.211 25.359 9.461 1 98.81 169 PRO B CA 1
ATOM 3190 C C . PRO B 1 169 ? -7.77 25.281 8.969 1 98.81 169 PRO B C 1
ATOM 3192 O O . PRO B 1 169 ? -7.387 24.312 8.312 1 98.81 169 PRO B O 1
ATOM 3195 N N . ARG B 1 170 ? -6.984 26.312 9.266 1 98.88 170 ARG B N 1
ATOM 3196 C CA . ARG B 1 170 ? -5.582 26.406 8.883 1 98.88 170 ARG B CA 1
ATOM 3197 C C . ARG B 1 170 ? -4.699 26.703 10.094 1 98.88 170 ARG B C 1
ATOM 3199 O O . ARG B 1 170 ? -5.152 27.328 11.055 1 98.88 170 ARG B O 1
ATOM 3206 N N . ALA B 1 171 ? -3.539 26.234 10.055 1 98.94 171 ALA B N 1
ATOM 3207 C CA . ALA B 1 171 ? -2.514 26.531 11.047 1 98.94 171 ALA B CA 1
ATOM 3208 C C . ALA B 1 171 ? -1.252 27.078 10.391 1 98.94 171 ALA B C 1
ATOM 3210 O O . ALA B 1 171 ? -0.835 26.594 9.336 1 98.94 171 ALA B O 1
ATOM 3211 N N . LEU B 1 172 ? -0.707 28.156 10.992 1 98.94 172 LEU B N 1
ATOM 3212 C CA . LEU B 1 172 ? 0.589 28.688 10.578 1 98.94 172 LEU B CA 1
ATOM 3213 C C . LEU B 1 172 ? 1.726 27.844 11.148 1 98.94 172 LEU B C 1
ATOM 3215 O O . LEU B 1 172 ? 1.854 27.703 12.367 1 98.94 172 LEU B O 1
ATOM 3219 N N . LEU B 1 173 ? 2.434 27.219 10.273 1 98.81 173 LEU B N 1
ATOM 3220 C CA . LEU B 1 173 ? 3.617 26.438 10.633 1 98.81 173 LEU B CA 1
ATOM 3221 C C . LEU B 1 173 ? 4.883 27.281 10.484 1 98.81 173 LEU B C 1
ATOM 3223 O O . LEU B 1 173 ? 5.082 27.922 9.453 1 98.81 173 LEU B O 1
ATOM 3227 N N . VAL B 1 174 ? 5.734 27.297 11.586 1 98.75 174 VAL B N 1
ATOM 3228 C CA . VAL B 1 174 ? 6.902 28.172 11.516 1 98.75 174 VAL B CA 1
ATOM 3229 C C . VAL B 1 174 ? 8.133 27.422 12.023 1 98.75 174 VAL B C 1
ATOM 3231 O O . VAL B 1 174 ? 8.031 26.578 12.906 1 98.75 174 VAL B O 1
ATOM 3234 N N . GLU B 1 175 ? 9.281 27.75 11.5 1 98.06 175 GLU B N 1
ATOM 3235 C CA . GLU B 1 175 ? 10.555 27.219 11.992 1 98.06 175 GLU B CA 1
ATOM 3236 C C .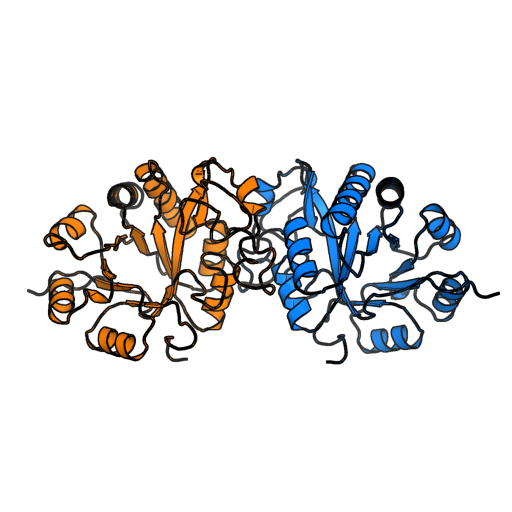 GLU B 1 175 ? 10.977 27.922 13.281 1 98.06 175 GLU B C 1
ATOM 3238 O O . GLU B 1 175 ? 11.453 27.266 14.219 1 98.06 175 GLU B O 1
ATOM 3243 N N . LYS B 1 176 ? 10.875 29.219 13.273 1 98.38 176 LYS B N 1
ATOM 3244 C CA . LYS B 1 176 ? 11.086 30.094 14.422 1 98.38 176 LYS B CA 1
ATOM 3245 C C . LYS B 1 176 ? 9.898 31.031 14.633 1 98.38 176 LYS B C 1
ATOM 3247 O O . LYS B 1 176 ? 9.367 31.578 13.672 1 98.38 176 LYS B O 1
ATOM 3252 N N . VAL B 1 177 ? 9.516 31.141 15.906 1 98.69 177 VAL B N 1
ATOM 3253 C CA . VAL B 1 177 ? 8.352 31.984 16.188 1 98.69 177 VAL B CA 1
ATOM 3254 C C . VAL B 1 177 ? 8.688 33.438 15.867 1 98.69 177 VAL B C 1
ATOM 3256 O O . VAL B 1 177 ? 9.531 34.062 16.531 1 98.69 177 VAL B O 1
ATOM 3259 N N . PRO B 1 178 ? 8.031 33.969 14.922 1 98.19 178 PRO B N 1
ATOM 3260 C CA . PRO B 1 178 ? 8.312 35.375 14.594 1 98.19 178 PRO B CA 1
ATOM 3261 C C . PRO B 1 178 ? 7.621 36.344 15.539 1 98.19 178 PRO B C 1
ATOM 3263 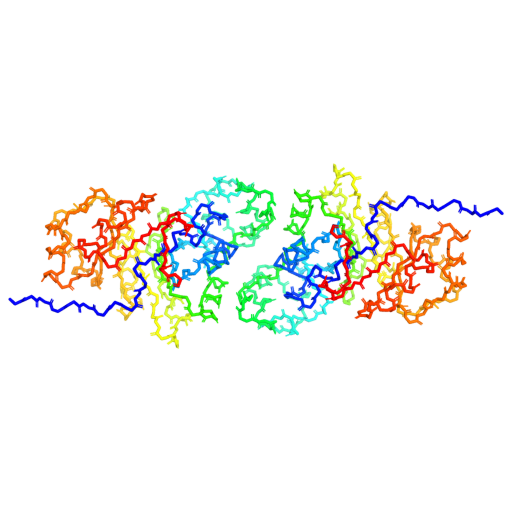O O . PRO B 1 178 ? 6.586 36.031 16.125 1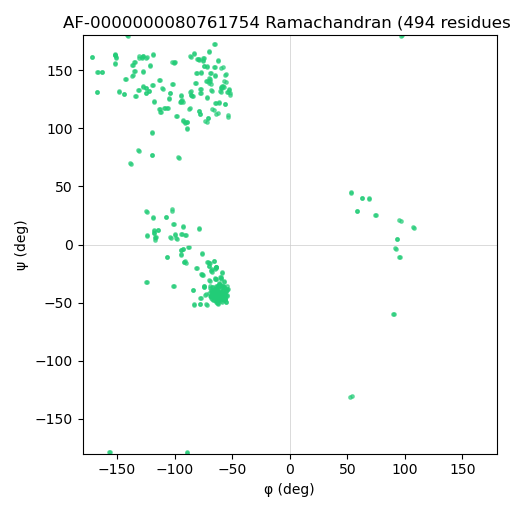 98.19 178 PRO B O 1
ATOM 3266 N N . ALA B 1 179 ? 8.117 37.531 15.594 1 98 179 ALA B N 1
ATOM 3267 C CA . ALA B 1 179 ? 7.551 38.562 16.453 1 98 179 ALA B CA 1
ATOM 3268 C C . ALA B 1 179 ? 6.141 38.938 16.016 1 98 179 ALA B C 1
ATOM 3270 O O . ALA B 1 179 ? 5.301 39.312 16.844 1 98 179 ALA B O 1
ATOM 3271 N N . ASP B 1 180 ? 5.934 38.781 14.805 1 98.62 180 ASP B N 1
ATOM 3272 C CA . ASP B 1 180 ? 4.641 39.188 14.266 1 98.62 180 ASP B CA 1
ATOM 3273 C C . ASP B 1 180 ? 3.73 38 14.039 1 98.62 180 ASP B C 1
ATOM 3275 O O . ASP B 1 180 ? 2.967 37.969 13.07 1 98.62 180 ASP B O 1
ATOM 3279 N N . TRP B 1 181 ? 3.895 36.938 14.828 1 98.62 181 TRP B N 1
ATOM 3280 C CA . TRP B 1 181 ? 3.098 35.719 14.664 1 98.62 181 TRP B CA 1
ATOM 3281 C C . TRP B 1 181 ? 1.607 36.031 14.688 1 98.62 181 TRP B C 1
ATOM 3283 O O . TRP B 1 181 ? 0.827 35.438 13.938 1 98.62 181 TRP B O 1
ATOM 3293 N N . LEU B 1 182 ? 1.161 36.969 15.547 1 98.5 182 LEU B N 1
ATOM 3294 C CA . LEU B 1 182 ? -0.252 37.312 15.664 1 98.5 182 LEU B CA 1
ATOM 3295 C C . LEU B 1 182 ? -0.778 37.906 14.367 1 98.5 182 LEU B C 1
ATOM 3297 O O . LEU B 1 182 ? -1.849 37.531 13.891 1 98.5 182 LEU B O 1
ATOM 3301 N N . GLU B 1 183 ? -0.047 38.844 13.773 1 98.69 183 GLU B N 1
ATOM 3302 C CA . GLU B 1 183 ? -0.435 39.469 12.508 1 98.69 183 GLU B CA 1
ATOM 3303 C C . GLU B 1 183 ? -0.539 38.438 11.391 1 98.69 183 GLU B C 1
ATOM 3305 O O . GLU B 1 183 ? -1.425 38.5 10.539 1 98.69 183 GLU B O 1
ATOM 3310 N N . ARG B 1 184 ? 0.353 37.5 11.367 1 98.62 184 ARG B N 1
ATOM 3311 C CA . ARG B 1 184 ? 0.356 36.469 10.344 1 98.62 184 ARG B CA 1
ATOM 3312 C C . ARG B 1 184 ? -0.83 35.5 10.516 1 98.62 184 ARG B C 1
ATOM 3314 O O . ARG B 1 184 ? -1.466 35.125 9.531 1 98.62 184 ARG B O 1
ATOM 3321 N N . LEU B 1 185 ? -1.112 35.125 11.773 1 98.75 185 LEU B N 1
ATOM 3322 C CA . LEU B 1 185 ? -2.283 34.281 12.031 1 98.75 185 LEU B CA 1
ATOM 3323 C C . LEU B 1 185 ? -3.555 34.969 11.547 1 98.75 185 LEU B C 1
ATOM 3325 O O . LEU B 1 185 ? -4.418 34.312 10.945 1 98.75 185 LEU B O 1
ATOM 3329 N N . LYS B 1 186 ? -3.67 36.281 11.805 1 98.5 186 LYS B N 1
ATOM 3330 C CA . LYS B 1 186 ? -4.824 37.062 11.359 1 98.5 186 LYS B CA 1
ATOM 3331 C C . LYS B 1 186 ? -4.891 37.125 9.836 1 98.5 186 LYS B C 1
ATOM 3333 O O . LYS B 1 186 ? -5.957 36.938 9.25 1 98.5 186 LYS B O 1
ATOM 3338 N N . LYS B 1 187 ? -3.748 37.375 9.242 1 98.62 187 LYS B N 1
ATOM 3339 C CA . LYS B 1 187 ? -3.654 37.531 7.793 1 98.62 187 LYS B CA 1
ATOM 3340 C C . LYS B 1 187 ? -4.203 36.312 7.059 1 98.62 187 LYS B C 1
ATOM 3342 O O . LYS B 1 187 ? -4.922 36.438 6.066 1 98.62 187 LYS B O 1
ATOM 3347 N N . TYR B 1 188 ? -3.902 35.156 7.523 1 98.38 188 TYR B N 1
ATOM 3348 C CA . TYR B 1 188 ? -4.281 33.938 6.832 1 98.38 188 TYR B CA 1
ATOM 3349 C C . TYR B 1 188 ? -5.469 33.25 7.508 1 98.38 188 TYR B C 1
ATOM 3351 O O . TYR B 1 188 ? -5.844 32.125 7.16 1 98.38 188 TYR B O 1
ATOM 3359 N N . GLU B 1 189 ? -6.051 33.938 8.539 1 98.31 189 GLU B N 1
ATOM 3360 C CA . GLU B 1 189 ? -7.207 33.438 9.281 1 98.31 189 GLU B CA 1
ATOM 3361 C C . GLU B 1 189 ? -6.973 32.031 9.812 1 98.31 189 GLU B C 1
ATOM 3363 O O . GLU B 1 189 ? -7.812 31.141 9.633 1 98.31 189 GLU B O 1
ATOM 3368 N N . CYS B 1 190 ? -5.836 31.844 10.352 1 98.69 190 CYS B N 1
ATOM 3369 C CA . CYS B 1 190 ? -5.484 30.562 10.969 1 98.69 190 CYS B CA 1
ATOM 3370 C C . CYS B 1 190 ? -6.172 30.406 12.32 1 98.69 190 CYS B C 1
ATOM 3372 O O . CYS B 1 190 ? -6.605 31.391 12.922 1 98.69 190 CYS B O 1
ATOM 3374 N N . VAL B 1 191 ? -6.281 29.141 12.727 1 98.75 191 VAL B N 1
ATOM 3375 C CA . VAL B 1 191 ? -6.859 28.875 14.047 1 98.75 191 VAL B CA 1
ATOM 3376 C C . VAL B 1 191 ? -5.766 28.453 15.016 1 98.75 191 VAL B C 1
ATOM 3378 O O . VAL B 1 191 ? -5.992 28.391 16.234 1 98.75 191 VAL B O 1
ATOM 3381 N N . ALA B 1 192 ? -4.566 28.188 14.461 1 98.88 192 ALA B N 1
ATOM 3382 C CA . ALA B 1 192 ? -3.529 27.641 15.328 1 98.88 192 ALA B CA 1
ATOM 3383 C C . ALA B 1 192 ? -2.139 28.031 14.828 1 98.88 192 ALA B C 1
ATOM 3385 O O . ALA B 1 192 ? -1.96 28.359 13.656 1 98.88 192 ALA B O 1
ATOM 3386 N N . LEU B 1 193 ? -1.201 28.047 15.766 1 98.94 193 LEU B N 1
ATOM 3387 C CA . LEU B 1 193 ? 0.228 28.219 15.531 1 98.94 193 LEU B CA 1
ATOM 3388 C C . LEU B 1 193 ? 0.991 26.938 15.844 1 98.94 193 LEU B C 1
ATOM 3390 O O . LEU B 1 193 ? 0.959 26.453 16.969 1 98.94 193 LEU B O 1
ATOM 3394 N N . ASN B 1 194 ? 1.585 26.297 14.828 1 98.94 194 ASN B N 1
ATOM 3395 C CA . ASN B 1 194 ? 2.453 25.141 15.008 1 98.94 194 ASN B CA 1
ATOM 3396 C C . ASN B 1 194 ? 3.924 25.547 15.078 1 98.94 194 ASN B C 1
ATOM 3398 O O . ASN B 1 194 ? 4.453 26.125 14.133 1 98.94 194 ASN B O 1
ATOM 3402 N N . ILE B 1 195 ? 4.586 25.172 16.172 1 98.94 195 ILE B N 1
ATOM 3403 C CA . ILE B 1 195 ? 5.922 25.719 16.375 1 98.94 195 ILE B CA 1
ATOM 3404 C C . ILE B 1 195 ? 6.895 24.594 16.703 1 98.94 195 ILE B C 1
ATOM 3406 O O . ILE B 1 195 ? 6.477 23.484 17.062 1 98.94 195 ILE B O 1
ATOM 3410 N N . ASN B 1 196 ? 8.211 24.922 16.531 1 98.81 196 ASN B N 1
ATOM 3411 C CA . ASN B 1 196 ? 9.25 24.062 17.094 1 98.81 196 ASN B CA 1
ATOM 3412 C C . ASN B 1 196 ? 9.133 23.969 18.609 1 98.81 196 ASN B C 1
ATOM 3414 O O . ASN B 1 196 ? 9.078 25 19.297 1 98.81 196 ASN B O 1
ATOM 3418 N N . GLN B 1 197 ? 9.18 22.797 19.109 1 98.62 197 GLN B N 1
ATOM 3419 C CA . GLN B 1 197 ? 9.023 22.594 20.547 1 98.62 197 GLN B CA 1
ATOM 3420 C C . GLN B 1 197 ? 10.102 23.359 21.328 1 98.62 197 GLN B C 1
ATOM 3422 O O . GLN B 1 197 ? 9.867 23.797 22.453 1 98.62 197 GLN B O 1
ATOM 3427 N N . LYS B 1 198 ? 11.156 23.625 20.75 1 98.38 198 LYS B N 1
ATOM 3428 C CA . LYS B 1 198 ? 12.258 24.328 21.391 1 98.38 198 LYS B CA 1
ATOM 3429 C C . LYS B 1 198 ? 11.883 25.781 21.688 1 98.38 198 LYS B C 1
ATOM 3431 O O . LYS B 1 198 ? 12.469 26.406 22.578 1 98.38 198 LYS B O 1
ATOM 3436 N N . ASP B 1 199 ? 10.938 26.281 20.969 1 98.62 199 ASP B N 1
ATOM 3437 C CA . ASP B 1 199 ? 10.523 27.672 21.141 1 98.62 199 ASP B CA 1
ATOM 3438 C C . ASP B 1 199 ? 9.359 27.781 22.125 1 98.62 199 ASP B C 1
ATOM 3440 O O . ASP B 1 199 ? 8.953 28.891 22.484 1 98.62 199 ASP B O 1
ATOM 3444 N N . ALA B 1 200 ? 8.852 26.703 22.594 1 98.75 200 ALA B N 1
ATOM 3445 C CA . ALA B 1 200 ? 7.664 26.719 23.453 1 98.75 200 ALA B CA 1
ATOM 3446 C C . ALA B 1 200 ? 8.016 27.141 24.875 1 98.75 200 ALA B C 1
ATOM 3448 O O . ALA B 1 200 ? 8.992 26.656 25.453 1 98.75 200 ALA B O 1
ATOM 3449 N N . THR B 1 201 ? 7.289 28.078 25.391 1 98.56 201 THR B N 1
ATOM 3450 C CA . THR B 1 201 ? 7.309 28.5 26.797 1 98.56 201 THR B CA 1
ATOM 3451 C C . THR B 1 201 ? 5.887 28.703 27.312 1 98.56 201 THR B C 1
ATOM 3453 O O . THR B 1 201 ? 4.965 28.953 26.531 1 98.56 201 THR B O 1
ATOM 3456 N N . PRO B 1 202 ? 5.727 28.562 28.641 1 98.5 202 PRO B N 1
ATOM 3457 C CA . PRO B 1 202 ? 4.398 28.844 29.188 1 98.5 202 PRO B CA 1
ATOM 3458 C C . PRO B 1 202 ? 3.885 30.234 28.797 1 98.5 202 PRO B C 1
ATOM 3460 O O . PRO B 1 202 ? 2.693 30.391 28.516 1 98.5 202 PRO B O 1
ATOM 3463 N N . GLU B 1 203 ? 4.785 31.156 28.781 1 98.5 203 GLU B N 1
ATOM 3464 C CA . GLU B 1 203 ? 4.414 32.531 28.438 1 98.5 203 GLU B CA 1
ATOM 3465 C C . GLU B 1 203 ? 3.885 32.625 27 1 98.5 203 GLU B C 1
ATOM 3467 O O . GLU B 1 203 ? 2.865 33.25 26.75 1 98.5 203 GLU B O 1
ATOM 3472 N N . LEU B 1 204 ? 4.633 32 26.078 1 98.69 204 LEU B N 1
ATOM 3473 C CA . LEU B 1 204 ? 4.203 32 24.672 1 98.69 204 LEU B CA 1
ATOM 3474 C C . LEU B 1 204 ? 2.865 31.297 24.516 1 98.69 204 LEU B C 1
ATOM 3476 O O . LEU B 1 204 ? 1.966 31.797 23.844 1 98.69 204 LEU B O 1
ATOM 3480 N N . ILE B 1 205 ? 2.689 30.141 25.078 1 98.75 205 ILE B N 1
ATOM 3481 C CA . ILE B 1 205 ? 1.466 29.359 24.984 1 98.75 205 ILE B CA 1
ATOM 3482 C C . ILE B 1 205 ? 0.287 30.172 25.516 1 98.75 205 ILE B C 1
ATOM 3484 O O . ILE B 1 205 ? -0.759 30.25 24.859 1 98.75 205 ILE B O 1
ATOM 3488 N N . ASN B 1 206 ? 0.519 30.797 26.672 1 98.19 206 ASN B N 1
ATOM 3489 C CA . ASN B 1 206 ? -0.517 31.641 27.25 1 98.19 206 ASN B CA 1
ATOM 3490 C C . ASN B 1 206 ? -0.861 32.812 26.344 1 98.19 206 ASN B C 1
ATOM 3492 O O . ASN B 1 206 ? -2.029 33.188 26.203 1 98.19 206 ASN B O 1
ATOM 3496 N N . ALA B 1 207 ? 0.146 33.406 25.797 1 98.44 207 ALA B N 1
ATOM 3497 C CA . ALA B 1 207 ? -0.071 34.562 24.906 1 98.44 207 ALA B CA 1
ATOM 3498 C C . ALA B 1 207 ? -0.893 34.156 23.688 1 98.44 207 ALA B C 1
ATOM 3500 O O . ALA B 1 207 ? -1.801 34.875 23.281 1 98.44 207 ALA B O 1
ATOM 3501 N N . VAL B 1 208 ? -0.597 33.031 23.078 1 98.75 208 VAL B N 1
ATOM 3502 C CA . VAL B 1 208 ? -1.299 32.531 21.906 1 98.75 208 VAL B CA 1
ATOM 3503 C C . VAL B 1 208 ? -2.748 32.219 22.266 1 98.75 208 VAL B C 1
ATOM 3505 O O . VAL B 1 208 ? -3.672 32.594 21.547 1 98.75 208 VAL B O 1
ATOM 3508 N N . HIS B 1 209 ? -2.982 31.562 23.375 1 98.62 209 HIS B N 1
ATOM 3509 C CA . HIS B 1 209 ? -4.328 31.266 23.859 1 98.62 209 HIS B CA 1
ATOM 3510 C C . HIS B 1 209 ? -5.109 32.531 24.141 1 98.62 209 HIS B C 1
ATOM 3512 O O . HIS B 1 209 ? -6.277 32.656 23.766 1 98.62 209 HIS B O 1
ATOM 3518 N N . ALA B 1 210 ? -4.43 33.438 24.797 1 98.25 210 ALA B N 1
ATOM 3519 C CA . ALA B 1 210 ? -5.086 34.688 25.156 1 98.25 210 ALA B CA 1
ATOM 3520 C C . ALA B 1 210 ? -5.531 35.438 23.906 1 98.25 210 ALA B C 1
ATOM 3522 O O . ALA B 1 210 ? -6.547 36.156 23.922 1 98.25 210 ALA B O 1
ATOM 3523 N N . ALA B 1 211 ? -4.75 35.312 22.891 1 98.25 211 ALA B N 1
ATOM 3524 C CA . ALA B 1 211 ? -5.066 35.969 21.625 1 98.25 211 ALA B CA 1
ATOM 3525 C C . ALA B 1 211 ? -6.172 35.25 20.875 1 98.25 211 ALA B C 1
ATOM 3527 O O . ALA B 1 211 ? -6.645 35.688 19.828 1 98.25 211 ALA B O 1
ATOM 3528 N N . GLY B 1 212 ? -6.59 34.031 21.375 1 98.38 212 GLY B N 1
ATOM 3529 C CA . GLY B 1 212 ? -7.707 33.312 20.781 1 98.38 212 GLY B CA 1
ATOM 3530 C C . GLY B 1 212 ? -7.273 32.25 19.781 1 98.38 212 GLY B C 1
ATOM 3531 O O . GLY B 1 212 ? -8.031 31.906 18.875 1 98.38 212 GLY B O 1
ATOM 3532 N N . TYR B 1 213 ? -6.062 31.797 19.812 1 98.75 213 TYR B N 1
ATOM 3533 C CA . TYR B 1 213 ? -5.551 30.797 18.875 1 98.75 213 TYR B CA 1
ATOM 3534 C C . TYR B 1 213 ? -5.055 29.562 19.625 1 98.75 213 TYR B C 1
ATOM 3536 O O . TYR B 1 213 ? -4.773 29.625 20.828 1 98.75 213 TYR B O 1
ATOM 3544 N N . ARG B 1 214 ? -5.074 28.453 18.938 1 98.81 214 ARG B N 1
ATOM 3545 C CA . ARG B 1 214 ? -4.512 27.203 19.438 1 98.81 214 ARG B CA 1
ATOM 3546 C C . ARG B 1 214 ? -3.025 27.109 19.125 1 98.81 214 ARG B C 1
ATOM 3548 O O . ARG B 1 214 ? -2.51 27.859 18.297 1 98.81 214 ARG B O 1
ATOM 3555 N N . ILE B 1 215 ? -2.318 26.219 19.828 1 98.88 215 ILE B N 1
ATOM 3556 C CA . ILE B 1 215 ? -0.885 26.094 19.594 1 98.88 215 ILE B CA 1
ATOM 3557 C C . ILE B 1 215 ? -0.466 24.641 19.719 1 98.88 215 ILE B C 1
ATOM 3559 O O . ILE B 1 215 ? -0.892 23.938 20.656 1 98.88 215 ILE B O 1
ATOM 3563 N N . ALA B 1 216 ? 0.267 24.109 18.719 1 98.88 216 ALA B N 1
ATOM 3564 C CA . ALA B 1 216 ? 0.833 22.766 18.719 1 98.88 216 ALA B CA 1
ATOM 3565 C C . ALA B 1 216 ? 2.342 22.797 18.5 1 98.88 216 ALA B C 1
ATOM 3567 O O . ALA B 1 216 ? 2.881 23.812 18.031 1 98.88 216 ALA B O 1
ATOM 3568 N N . THR B 1 217 ? 3.045 21.688 18.859 1 98.88 217 THR B N 1
ATOM 3569 C CA . THR B 1 217 ? 4.504 21.719 18.812 1 98.88 217 THR B CA 1
ATOM 3570 C C . THR B 1 217 ? 5.047 20.484 18.094 1 98.88 217 THR B C 1
ATOM 3572 O O . THR B 1 217 ? 4.535 19.375 18.281 1 98.88 217 THR B O 1
ATOM 3575 N N . TRP B 1 218 ? 5.961 20.734 17.203 1 98.62 218 TRP B N 1
ATOM 3576 C CA . TRP B 1 218 ? 6.684 19.656 16.531 1 98.62 218 TRP B CA 1
ATOM 3577 C C . TRP B 1 218 ? 8.18 19.734 16.812 1 98.62 218 TRP B C 1
ATOM 3579 O O . TRP B 1 218 ? 8.688 20.797 17.219 1 98.62 218 TRP B O 1
ATOM 3589 N N . THR B 1 219 ? 9.023 18.719 16.594 1 98.38 219 THR B N 1
ATOM 3590 C CA . THR B 1 219 ? 8.664 17.328 16.828 1 98.38 219 THR B CA 1
ATOM 3591 C C . THR B 1 219 ? 9.094 16.875 18.219 1 98.38 219 THR B C 1
ATOM 3593 O O . THR B 1 219 ? 10.266 17.016 18.578 1 98.38 219 THR B O 1
ATOM 3596 N N . VAL B 1 220 ? 8.25 16.453 18.953 1 98.88 220 VAL B N 1
ATOM 3597 C CA . VAL B 1 220 ? 8.492 16.141 20.359 1 98.88 220 VAL B CA 1
ATOM 3598 C C . VAL B 1 220 ? 8.742 14.633 20.516 1 98.88 220 VAL B C 1
ATOM 3600 O O . VAL B 1 220 ? 7.809 13.836 20.469 1 98.88 220 VAL B O 1
ATOM 3603 N N . ASN B 1 221 ? 10.008 14.25 20.844 1 98.62 221 ASN B N 1
ATOM 3604 C CA . ASN B 1 221 ? 10.375 12.836 20.906 1 98.62 221 ASN B CA 1
ATOM 3605 C C . ASN B 1 221 ? 10.961 12.469 22.266 1 98.62 221 ASN B C 1
ATOM 3607 O O . ASN B 1 221 ? 11.461 11.352 22.453 1 98.62 221 ASN B O 1
ATOM 3611 N N . ASP B 1 222 ? 10.898 13.383 23.188 1 98.5 222 ASP B N 1
ATOM 3612 C CA . ASP B 1 222 ? 11.219 13.133 24.594 1 98.5 222 ASP B CA 1
ATOM 3613 C C . ASP B 1 222 ? 9.953 13.102 25.453 1 98.5 222 ASP B C 1
ATOM 3615 O O . ASP B 1 222 ? 9.258 14.109 25.578 1 98.5 222 ASP B O 1
ATOM 3619 N N . PRO B 1 223 ? 9.703 11.93 26.062 1 98.19 223 PRO B N 1
ATOM 3620 C CA . PRO B 1 223 ? 8.484 11.805 26.859 1 98.19 223 PRO B CA 1
ATOM 3621 C C . PRO B 1 223 ? 8.391 12.859 27.969 1 98.19 223 PRO B C 1
ATOM 3623 O O . PRO B 1 223 ? 7.301 13.328 28.297 1 98.19 223 PRO B O 1
ATOM 3626 N N . THR B 1 224 ? 9.5 13.188 28.562 1 98.5 224 THR B N 1
ATOM 3627 C CA . THR B 1 224 ? 9.508 14.219 29.594 1 98.5 224 THR B CA 1
ATOM 3628 C C . THR B 1 224 ? 9.102 15.57 29.016 1 98.5 224 THR B C 1
ATOM 3630 O O . THR B 1 224 ? 8.289 16.281 29.609 1 98.5 224 THR B O 1
ATOM 3633 N N . ARG B 1 225 ? 9.641 15.883 27.906 1 98.69 225 ARG B N 1
ATOM 3634 C CA . ARG B 1 225 ? 9.281 17.125 27.234 1 98.69 225 ARG B CA 1
ATOM 3635 C C . ARG B 1 225 ? 7.812 17.109 26.812 1 98.69 225 ARG B C 1
ATOM 3637 O O . ARG B 1 225 ? 7.125 18.141 26.922 1 98.69 225 ARG B O 1
ATOM 3644 N N . ALA B 1 226 ? 7.375 16.016 26.328 1 98.69 226 ALA B N 1
ATOM 3645 C CA . ALA B 1 226 ? 5.969 15.891 25.953 1 98.69 226 ALA B CA 1
ATOM 3646 C C . ALA B 1 226 ? 5.055 16.219 27.125 1 98.69 226 ALA B C 1
ATOM 3648 O O . ALA B 1 226 ? 4.113 17 27 1 98.69 226 ALA B O 1
ATOM 3649 N N . ARG B 1 227 ? 5.355 15.609 28.25 1 98.12 227 ARG B N 1
ATOM 3650 C CA . ARG B 1 227 ? 4.559 15.852 29.453 1 98.12 227 ARG B CA 1
ATOM 3651 C C . ARG B 1 227 ? 4.609 17.312 29.859 1 98.12 227 ARG B C 1
ATOM 3653 O O . ARG B 1 227 ? 3.584 17.906 30.219 1 98.12 227 ARG B O 1
ATOM 3660 N N . GLU B 1 228 ? 5.758 17.859 29.781 1 98.62 228 GLU B N 1
ATOM 3661 C CA . GLU B 1 228 ? 5.945 19.266 30.109 1 98.62 228 GLU B CA 1
ATOM 3662 C C . GLU B 1 228 ? 5.074 20.156 29.234 1 98.62 228 GLU B C 1
ATOM 3664 O O . GLU B 1 228 ? 4.363 21.031 29.75 1 98.62 228 GLU B O 1
ATOM 3669 N N . LEU B 1 229 ? 5.117 19.938 27.969 1 98.81 229 LEU B N 1
ATOM 3670 C CA . LEU B 1 229 ? 4.383 20.75 27 1 98.81 229 LEU B CA 1
ATOM 3671 C C . LEU B 1 229 ? 2.879 20.594 27.203 1 98.81 229 LEU B C 1
ATOM 3673 O O . LEU B 1 229 ? 2.143 21.578 27.156 1 98.81 229 LEU B O 1
ATOM 3677 N N . LEU B 1 230 ? 2.441 19.391 27.406 1 98.25 230 LEU B N 1
ATOM 3678 C CA . LEU B 1 230 ? 1.021 19.156 27.641 1 98.25 230 LEU B CA 1
ATOM 3679 C C . LEU B 1 230 ? 0.566 19.812 28.938 1 98.25 230 LEU B C 1
ATOM 3681 O O . LEU B 1 230 ? -0.524 20.391 29 1 98.25 230 LEU B O 1
ATOM 3685 N N . ASP B 1 231 ? 1.403 19.766 29.984 1 98.31 231 ASP B N 1
ATOM 3686 C CA . ASP B 1 231 ? 1.106 20.422 31.25 1 98.31 231 ASP B CA 1
ATOM 3687 C C . ASP B 1 231 ? 1.021 21.938 31.078 1 98.31 231 ASP B C 1
ATOM 3689 O O . ASP B 1 231 ? 0.247 22.609 31.766 1 98.31 231 ASP B O 1
ATOM 3693 N N . TRP B 1 232 ? 1.878 22.453 30.188 1 98.62 232 TRP B N 1
ATOM 3694 C CA . TRP B 1 232 ? 1.868 23.875 29.906 1 98.62 232 TRP B CA 1
ATOM 3695 C C . TRP B 1 232 ? 0.616 24.266 29.141 1 98.62 232 TRP B C 1
ATOM 3697 O O . TRP B 1 232 ? 0.29 25.453 29.031 1 98.62 232 TRP B O 1
ATOM 3707 N N . GLY B 1 233 ? -0.079 23.266 28.516 1 98.12 233 GLY B N 1
ATOM 3708 C CA . GLY B 1 233 ? -1.37 23.547 27.906 1 98.12 233 GLY B CA 1
ATOM 3709 C C . GLY B 1 233 ? -1.324 23.562 26.391 1 98.12 233 GLY B C 1
ATOM 3710 O O . GLY B 1 233 ? -2.242 24.062 25.734 1 98.12 233 GLY B O 1
ATOM 3711 N N . VAL B 1 234 ? -0.258 23.031 25.766 1 98.5 234 VAL B N 1
ATOM 3712 C CA . VAL B 1 234 ? -0.269 22.953 24.297 1 98.5 234 VAL B CA 1
ATOM 3713 C C . VAL B 1 234 ? -1.46 22.109 23.844 1 98.5 234 VAL B C 1
ATOM 3715 O O . VAL B 1 234 ? -1.922 21.234 24.562 1 98.5 234 VAL B O 1
ATOM 3718 N N . ASP B 1 235 ? -1.947 22.391 22.641 1 98.75 235 ASP B N 1
ATOM 3719 C CA . ASP B 1 235 ? -3.166 21.75 22.156 1 98.75 235 ASP B CA 1
ATOM 3720 C C . ASP B 1 235 ? -2.846 20.469 21.406 1 98.75 235 ASP B C 1
ATOM 3722 O O . ASP B 1 235 ? -3.727 19.625 21.172 1 98.75 235 ASP B O 1
ATOM 3726 N N . GLY B 1 236 ? -1.592 20.266 21 1 98.56 236 GLY B N 1
ATOM 3727 C CA . GLY B 1 236 ? -1.152 19.062 20.297 1 98.56 236 GLY B CA 1
ATOM 3728 C C . GLY B 1 236 ? 0.358 18.938 20.234 1 98.56 236 GLY B C 1
ATOM 3729 O O . GLY B 1 236 ? 1.069 19.938 20.188 1 98.56 236 GLY B O 1
ATOM 3730 N N . ILE B 1 237 ? 0.836 17.75 20.234 1 98.81 237 ILE B N 1
ATOM 3731 C CA . ILE B 1 237 ? 2.248 17.469 20 1 98.81 237 ILE B CA 1
ATOM 3732 C C . ILE B 1 237 ? 2.395 16.484 18.844 1 98.81 237 ILE B C 1
ATOM 3734 O O . ILE B 1 237 ? 1.66 15.492 18.766 1 98.81 237 ILE B O 1
ATOM 3738 N N . PHE B 1 238 ? 3.246 16.812 17.891 1 98.88 238 PHE B N 1
ATOM 3739 C CA . PHE B 1 238 ? 3.658 15.867 16.859 1 98.88 238 PHE B CA 1
ATOM 3740 C C . PHE B 1 238 ? 4.824 15.008 17.328 1 98.88 238 PHE B C 1
ATOM 3742 O O . PHE B 1 238 ? 5.84 15.531 17.797 1 98.88 238 PHE B O 1
ATOM 3749 N N . THR B 1 239 ? 4.703 13.727 17.203 1 98.88 239 THR B N 1
ATOM 3750 C CA . THR B 1 239 ? 5.785 12.891 17.703 1 98.88 239 THR B CA 1
ATOM 3751 C C . THR B 1 239 ? 6.121 11.781 16.719 1 98.88 239 THR B C 1
ATOM 3753 O O . THR B 1 239 ? 5.242 11.281 16.016 1 98.88 239 THR B O 1
ATOM 3756 N N . ASP B 1 240 ? 7.441 11.422 16.656 1 98.75 240 ASP B N 1
ATOM 3757 C CA . ASP B 1 240 ? 7.898 10.242 15.922 1 98.75 240 ASP B CA 1
ATOM 3758 C C . ASP B 1 240 ? 7.949 9.016 16.828 1 98.75 240 ASP B C 1
ATOM 3760 O O . ASP B 1 240 ? 8.094 7.887 16.344 1 98.75 240 ASP B O 1
ATOM 3764 N N . LYS B 1 241 ? 7.887 9.195 18.094 1 98.56 241 LYS B N 1
ATOM 3765 C CA . LYS B 1 241 ? 8.039 8.109 19.062 1 98.56 241 LYS B CA 1
ATOM 3766 C C . LYS B 1 241 ? 6.688 7.574 19.5 1 98.56 241 LYS B C 1
ATOM 3768 O O . LYS B 1 241 ? 6.336 7.664 20.688 1 98.56 241 LYS B O 1
ATOM 3773 N N . LEU B 1 242 ? 6.109 6.848 18.609 1 98.44 242 LEU B N 1
ATOM 3774 C CA . LEU B 1 242 ? 4.711 6.473 18.766 1 98.44 242 LEU B CA 1
ATOM 3775 C C . LEU B 1 242 ? 4.539 5.477 19.922 1 98.44 242 LEU B C 1
ATOM 3777 O O . LEU B 1 242 ? 3.494 5.449 20.562 1 98.44 242 LEU B O 1
ATOM 3781 N N . ALA B 1 243 ? 5.488 4.691 20.156 1 97.38 243 ALA B N 1
ATOM 3782 C CA . ALA B 1 243 ? 5.387 3.695 21.219 1 97.38 243 ALA B CA 1
ATOM 3783 C C . ALA B 1 243 ? 5.551 4.34 22.594 1 97.38 243 ALA B C 1
ATOM 3785 O O . ALA B 1 243 ? 4.957 3.889 23.578 1 97.38 243 ALA B O 1
ATOM 3786 N N . ASP B 1 244 ? 6.27 5.504 22.688 1 97.31 244 ASP B N 1
ATOM 3787 C CA . ASP B 1 244 ? 6.633 6.125 23.953 1 97.31 244 ASP B CA 1
ATOM 3788 C C . ASP B 1 244 ? 5.707 7.293 24.281 1 97.31 244 ASP B C 1
ATOM 3790 O O . ASP B 1 244 ? 5.496 7.621 25.453 1 97.31 244 ASP B O 1
ATOM 3794 N N . ILE B 1 245 ? 5.301 7.988 23.297 1 97.75 245 ILE B N 1
ATOM 3795 C CA . ILE B 1 245 ? 4.434 9.156 23.406 1 97.75 245 ILE B CA 1
ATOM 3796 C C . ILE B 1 245 ? 3.137 8.914 22.641 1 97.75 245 ILE B C 1
ATOM 3798 O O . ILE B 1 245 ? 3.082 9.133 21.422 1 97.75 245 ILE B O 1
ATOM 3802 N N . ARG B 1 246 ? 2.105 8.484 23.359 1 93.12 246 ARG B N 1
ATOM 3803 C CA . ARG B 1 246 ? 0.868 8.086 22.688 1 93.12 246 ARG B CA 1
ATOM 3804 C C . ARG B 1 246 ? -0.339 8.328 23.594 1 93.12 246 ARG B C 1
ATOM 3806 O O . ARG B 1 246 ? -0.191 8.516 24.797 1 93.12 246 ARG B O 1
ATOM 3813 N N . PRO B 1 247 ? -1.455 8.359 22.891 1 90.94 247 PRO B N 1
ATOM 3814 C CA . PRO B 1 247 ? -2.658 8.5 23.719 1 90.94 247 PRO B CA 1
ATOM 3815 C C . PRO B 1 247 ? -2.818 7.355 24.719 1 90.94 247 PRO B C 1
ATOM 3817 O O . PRO B 1 247 ? -2.359 6.238 24.469 1 90.94 247 PRO B O 1
ATOM 3820 N N . ALA B 1 248 ? -3.15 7.789 25.906 1 77.88 248 ALA B N 1
ATOM 3821 C CA . ALA B 1 248 ? -3.4 6.766 26.922 1 77.88 248 ALA B CA 1
ATOM 3822 C C . ALA B 1 248 ? -4.43 5.75 26.422 1 77.88 248 ALA B C 1
ATOM 3824 O O . ALA B 1 248 ? -5.402 6.113 25.766 1 77.88 248 ALA B O 1
ATOM 3825 N N . MET B 1 249 ? -4.043 4.441 26.109 1 64.31 249 MET B N 1
ATOM 3826 C CA . MET B 1 249 ? -4.988 3.391 25.734 1 64.31 249 MET B CA 1
ATOM 3827 C C . MET B 1 249 ? -6.137 3.32 26.734 1 64.31 249 MET B C 1
ATOM 3829 O O . MET B 1 249 ? -5.965 3.66 27.906 1 64.31 249 MET B O 1
#

Secondary structure (DSSP, 8-state):
--PPPPP--S-SEEEETTTTTSS-TTSHHHHHHHHHTT-SEEEEEEEE-TT--EEE-SSSBSSTTSS--SBGGGS-HHHHHTS--STTT-GGGTTPPPPBHHHHHHHHHHTT-EEEEEE-PPTT-HHHHHHHHHHHHHHHTTT-SSPPEEEES-HHHHHHHHHH-TTS-EEEE-SS--TTHHHHHHHTT-SEEEEEGGG--HHHHHHHHHTT-EEEEE----HHHHHHHHHHT-SEEEES-TTTS----/--PPPPP--S-SEEEETTTTTSS-TTSHHHHHHHHHTT-SEEEEEEEE-TT--EEE-SSSBSSTTSS--SBGGGS-HHHHHTS-SSTTT-GGGTTPPPPBHHHHHHHHHHTT-EEEEEE-PPTT-HHHHHHHHHHHHHHHTTT-SSPPEEEES-HHHHHHHHHH-TTS-EEEE-SS--TTHHHHHHHTT-SEEEEEGGG--HHHHHHHHHTT-EEEEE----HHHHHHHHHHT-SEEEES-TTTS----

Solvent-accessible surface area (backbone atoms only — not comparable to full-atom values): 24639 Å² total; per-residue (Å²): 128,72,39,70,64,64,90,70,97,63,53,49,41,26,23,29,28,17,16,22,73,80,33,34,58,31,23,59,68,2,41,53,50,21,45,74,54,60,40,48,20,31,26,38,30,36,23,46,24,51,74,65,44,50,27,32,38,81,61,57,43,36,46,83,60,28,78,48,76,51,55,40,56,79,28,41,52,55,61,45,47,70,32,30,29,9,45,77,69,34,47,92,35,20,24,34,38,46,23,44,44,65,29,47,50,39,22,28,63,56,62,69,35,42,40,36,44,27,47,40,44,46,92,94,33,36,46,63,34,15,29,50,52,28,46,48,50,54,61,75,41,64,85,48,92,65,66,52,35,36,27,26,72,45,62,58,17,44,47,28,20,37,70,64,30,64,86,51,51,28,27,47,32,44,83,63,90,53,94,57,47,68,62,51,35,59,72,50,61,34,48,28,41,34,33,36,51,88,74,66,42,60,66,57,52,50,52,41,36,44,72,26,27,44,39,32,29,35,77,47,72,44,61,68,57,46,51,49,42,49,72,57,59,50,55,25,34,28,20,43,38,48,91,75,55,53,57,83,127,128,71,40,68,63,65,88,71,96,62,52,50,44,25,24,29,28,16,15,21,74,81,33,32,59,30,25,60,68,2,41,52,49,21,46,74,53,60,38,50,18,28,27,38,31,34,23,45,23,50,73,64,43,51,26,32,39,81,61,57,43,36,46,83,60,26,77,47,75,51,55,40,56,77,30,43,52,54,61,47,47,70,32,30,30,9,46,78,68,36,47,91,35,21,25,34,37,46,24,45,44,64,29,48,50,40,24,28,64,56,62,66,34,40,39,37,45,28,48,39,46,45,91,93,32,35,47,63,35,15,29,50,53,28,45,47,49,53,60,76,42,63,86,47,93,67,66,51,35,36,27,25,71,45,62,59,17,44,48,29,19,37,72,64,30,63,86,53,51,28,29,46,32,42,84,63,90,53,94,56,47,67,61,53,34,59,73,50,61,33,49,28,42,34,34,36,50,88,74,66,42,60,66,56,50,49,51,42,36,44,71,26,27,43,40,30,29,35,76,48,72,45,59,68,56,46,51,51,43,50,74,57,59,49,54,25,36,26,19,42,38,49,91,76,55,51,56,83,129

Foldseek 3Di:
DQAAADDDPADQEEAEQQQQLNFQGQAPVSVVNLVVLPAQEYEFEWEAALVGFIFTDQDQFLVQQWPDTDGRNPHDPVRQQQIFRTVSRHPVRGRGGTGTPLVVLVVSQVVNHEYEYEYRYRPPCQQVSLQSVLLVQCVSCVPPPDGHEYEYCDLNSLQNSCVNHVPHAYEYEHADCDPCNLVSCVVSVHQEYEYALVRDDLVVQVVQSSSRHAYEHPDDADLVSSVVRVVSPHSHHHYSNSNRDHPDD/DQAAADDDPADQEEAEQQQQLNFQGQAPVSVVNLVVLPAQEYEFEWEAALVGFIFTDQDQFLVQQWVDTDGRNPHDPVRQQQIFRTVSRHPVRGRGGTGTPLVVLVVSQVVNHEYEYEYRYRPPCQQVSLQSVLLVQCVSCVPPPHGHEYEYCRLNSLQNSCVNHVPHAYEYEHADCDPCNLVSCVVSVHQEYEYALVRDDLVVQVVQSSSRHAYEHPDDADLVSSVVRVVSPHSHHHYSNSNRDHPDD

Organism: Bordetella avium (strain 197N) (NCBI:txid360910)

InterPro domains:
  IPR017946 PLC-like phosphodiesterase, TIM beta/alpha-barrel domain superfamily [G3DSA:3.20.20.190] (12-249)
  IPR017946 PLC-like phosphodiesterase, TIM beta/alpha-barrel domain superfamily [SSF51695] (13-244)
  IPR030395 Glycerophosphodiester phosphodiesterase domain [PF03009] (16-242)
  IPR030395 Glycerophosphodiester phosphodiesterase domain [PS51704] (11-249)

pLDDT: mean 97.86, std 4.4, range [52.09, 99.0]

Nearest PDB structures (foldseek):
  2otd-assembly4_D  TM=9.856E-01  e=1.258E-30  Shigella flexneri
  3qvq-assembly1_D  TM=9.510E-01  e=1.144E-24  Oleispira antarctica
  2pz0-assembly1_A  TM=9.141E-01  e=4.692E-21  Caldanaerobacter subterraneus subsp. tengcongensis MB4
  1zcc-assembly1_D  TM=8.902E-01  e=2.777E-16  Agrobacterium fabrum str. C58
  1zcc-assembly1_C  TM=8.718E-01  e=3.127E-15  Agrobacterium fabrum str. C58